Protein AF-0000000065801580 (afdb_homodimer)

Solvent-accessible surface area (backbone atoms only — not comparable to full-atom values): 20782 Å² total; per-residue (Å²): 125,52,33,33,38,36,38,41,36,43,49,49,48,86,93,58,24,49,19,56,51,49,46,52,53,27,50,57,52,28,36,73,79,40,72,74,41,46,78,43,81,45,51,39,70,76,34,71,46,22,50,49,51,72,25,45,85,44,54,90,63,56,69,37,59,85,50,11,50,52,55,43,52,52,55,65,68,24,33,30,36,39,40,21,26,36,55,43,92,70,18,56,31,48,28,46,50,23,44,51,60,39,45,65,36,82,75,68,24,26,30,58,80,85,42,86,82,77,48,71,42,34,58,31,55,61,22,63,29,33,39,42,31,32,27,35,62,45,92,78,66,66,46,46,31,28,61,52,41,53,52,50,51,43,43,52,28,26,26,35,69,73,50,73,74,45,71,50,74,40,70,68,52,86,75,42,90,68,60,53,40,70,69,60,42,61,82,48,42,66,60,39,52,53,48,26,74,72,102,124,52,32,34,38,35,38,40,37,45,49,48,49,85,92,59,26,51,19,56,50,49,47,50,52,26,49,57,53,30,36,74,79,40,73,74,40,44,79,42,81,44,51,39,70,77,35,71,47,21,48,50,52,72,24,44,85,43,54,90,65,56,68,38,58,86,50,11,50,51,56,42,52,52,55,67,68,24,36,30,35,40,41,20,25,38,55,42,94,69,18,56,31,49,28,45,50,23,43,52,60,41,45,66,36,82,75,67,24,26,30,58,80,86,41,87,80,76,49,70,44,33,58,32,56,60,22,64,29,35,39,43,32,31,27,35,61,43,91,78,66,66,46,46,31,29,63,52,40,52,51,49,51,42,44,53,28,27,25,34,69,73,48,74,74,45,71,48,73,40,72,68,52,85,76,43,88,68,60,53,45,69,68,60,41,61,81,47,40,67,59,39,52,53,49,27,74,73,103

Nearest PDB structures (foldseek):
  3p0r-assembly1_A-2  TM=7.697E-01  e=5.007E-14  Bacillus anthracis str. Sterne
  6jxn-assembly1_A  TM=6.843E-01  e=2.394E-14  Bacillus smithii
  3keg-assembly1_B  TM=7.427E-01  e=1.772E-12  Pseudomonas aeruginosa PAO1
  5lbt-assembly1_B  TM=6.566E-01  e=7.333E-10  Homo sapiens
  3k1y-assembly1_A  TM=6.138E-01  e=3.882E-07  Corynebacterium diphtheriae

Foldseek 3Di:
DFEEEEEEQAPDDPQFDLQVVLSVLLVVLLCVVVVPYHYHYHYLVPQDQLVDDDDPVCVVPNADVRNEVVVLVVLLRGQEYEYEYEDDPLATDSSVVSNLVRHPDEPRQWYQVPPPVSAIGADSLSHAEYAYGYEYEDDPRDCVRYPVVVQVSCVSNNHDHPFDHHYQYQYPDPPSVPDGSVVSCVVCSVSSSVRSVVD/DFEEEEEEQAPDDPQFDLQVVLSVLLVVLLCVVVVPYHYHYHYLVPQPQLVDDDDPVCVVPNADVRNEVVVLVVLLRGQEYEYEYEDDPLATDSSVVSNLVRHPDEPRQWYQVPPPVSAIAADSLSHAEYEYGYEYEDDPRDCVRYVVVVQVSCVSNNHDHPFDHHYQYQYPDPPSVPDGSVVSCVVCSVSSSVRSVVD

InterPro domains:
  IPR003680 Flavodoxin-like fold [PF02525] (2-190)
  IPR023048 NADH:quinone oxidoreductase, FMN-dependent [MF_01216] (2-196)
  IPR029039 Flavoprotein-like superfamily [G3DSA:3.40.50.360] (1-199)
  IPR029039 Flavoprotein-like superfamily [SSF52218] (1-199)
  IPR050104 FMN-dependent NADH:quinone oxidoreductase, azoreductase type 1 [PTHR43741] (1-190)

Radius of gyration: 21.56 Å; Cα contacts (8 Å, |Δi|>4): 825; chains: 2; bounding box: 57×66×42 Å

Organism: Mesoplasma florum (strain ATCC 33453 / NBRC 100688 / NCTC 11704 / L1) (NCBI:txid265311)

pLDDT: mean 93.25, std 11.67, range [44.38, 98.94]

Secondary structure (DSSP, 8-state):
--EEEEEE---S-GGG-HHHHHHHHHHHHHHHH-TTSEEEEEEGGG-GGGG----TTTHHHHS-IIIIIHHHHHHHH-SEEEEEEE-BTTB--HHHHHHHHHH--BTTTEE-TT-SSS--EES-TT--EEEEEEEEESTT--STTTHHHHHHHHHHTT----SPPEEEEE--STTGGG--HHHHHGGGHHHHHHHHHH-/--EEEEEE---S-GGG-HHHHHHHHHHHHHHHH-TTSEEEEEEGGG-GGGG----TTTHHHHS-IIIIIHHHHHHHH-SEEEEEEE-BTTB--HHHHHHHHHH--BTTTEE-TT-SSS--EES-TT--EEEEEEEEESTT--STTTHHHHHHHHHHTT----SPPEEEEE--STTGGG--HHHHHGGGHHHHHHHHHH-

Structure (mmCIF, N/CA/C/O backbone):
data_AF-0000000065801580-model_v1
#
loop_
_entity.id
_entity.type
_entity.pdbx_description
1 polymer 'FMN-dependent NADH:quinone oxidoreductase 2'
#
loop_
_atom_site.group_PDB
_atom_site.id
_atom_site.type_symbol
_atom_site.label_atom_id
_atom_site.label_alt_id
_atom_site.label_comp_id
_atom_site.label_asym_id
_atom_site.label_entity_id
_atom_site.label_seq_id
_atom_site.pdbx_PDB_ins_code
_atom_site.Cartn_x
_atom_site.Cartn_y
_atom_site.Cartn_z
_atom_site.occupancy
_atom_site.B_iso_or_equiv
_atom_site.auth_seq_id
_atom_site.auth_comp_id
_atom_site.auth_asym_id
_atom_site.auth_atom_id
_atom_site.pdbx_PDB_model_num
ATOM 1 N N . MET A 1 1 ? -7.324 30.625 15.742 1 92.94 1 MET A N 1
ATOM 2 C CA . MET A 1 1 ? -6.273 29.641 15.984 1 92.94 1 MET A CA 1
ATOM 3 C C . MET A 1 1 ? -6.566 28.344 15.242 1 92.94 1 MET A C 1
ATOM 5 O O . MET A 1 1 ? -7.66 27.781 15.375 1 92.94 1 MET A O 1
ATOM 9 N N . LYS A 1 2 ? -5.625 27.906 14.414 1 97.94 2 LYS A N 1
ATOM 10 C CA . LYS A 1 2 ? -5.824 26.688 13.641 1 97.94 2 LYS A CA 1
ATOM 11 C C . LYS A 1 2 ? -5.145 25.5 14.312 1 97.94 2 LYS A C 1
ATOM 13 O O . LYS A 1 2 ? -4.25 25.688 15.141 1 97.94 2 LYS A O 1
ATOM 18 N N . LYS A 1 3 ? -5.656 24.344 14.078 1 98.81 3 LYS A N 1
ATOM 19 C CA . LYS A 1 3 ? -5.062 23.094 14.516 1 98.81 3 LYS A CA 1
ATOM 20 C C . LYS A 1 3 ? -4.406 22.359 13.352 1 98.81 3 LYS A C 1
ATOM 22 O O . LYS A 1 3 ? -5.051 22.094 12.336 1 98.81 3 LYS A O 1
ATOM 27 N N . VAL A 1 4 ? -3.123 22.031 13.492 1 98.88 4 VAL A N 1
ATOM 28 C CA . VAL A 1 4 ? -2.352 21.344 12.469 1 98.88 4 VAL A CA 1
ATOM 29 C C . VAL A 1 4 ? -1.938 19.969 12.977 1 98.88 4 VAL A C 1
ATOM 31 O O . VAL A 1 4 ? -1.255 19.844 14 1 98.88 4 VAL A O 1
ATOM 34 N N . LEU A 1 5 ? -2.416 18.953 12.32 1 98.94 5 LEU A N 1
ATOM 35 C CA . LEU A 1 5 ? -1.99 17.578 12.609 1 98.94 5 LEU A CA 1
ATOM 36 C C . LEU A 1 5 ? -0.761 17.203 11.797 1 98.94 5 LEU A C 1
ATOM 38 O O . LEU A 1 5 ? -0.793 17.25 10.562 1 98.94 5 LEU A O 1
ATOM 42 N N . VAL A 1 6 ? 0.337 16.922 12.461 1 98.94 6 VAL A N 1
ATOM 43 C CA . VAL A 1 6 ? 1.576 16.484 11.828 1 98.94 6 VAL A CA 1
ATOM 44 C C . VAL A 1 6 ? 1.714 14.969 11.945 1 98.94 6 VAL A C 1
ATOM 46 O O . VAL A 1 6 ? 1.885 14.445 13.047 1 98.94 6 VAL A O 1
ATOM 49 N N . ILE A 1 7 ? 1.623 14.297 10.805 1 98.94 7 ILE A N 1
ATOM 50 C CA . ILE A 1 7 ? 1.664 12.836 10.781 1 98.94 7 ILE A CA 1
ATOM 51 C C . ILE A 1 7 ? 3.01 12.367 10.234 1 98.94 7 ILE A C 1
ATOM 53 O O . ILE A 1 7 ? 3.342 12.641 9.078 1 98.94 7 ILE A O 1
ATOM 57 N N . ASN A 1 8 ? 3.812 11.703 11.062 1 98.88 8 ASN A N 1
ATOM 58 C CA . ASN A 1 8 ? 5.051 11.07 10.625 1 98.88 8 ASN A CA 1
ATOM 59 C C . ASN A 1 8 ? 4.832 9.602 10.273 1 98.88 8 ASN A C 1
ATOM 61 O O . ASN A 1 8 ? 4.516 8.789 11.148 1 98.88 8 ASN A O 1
ATOM 65 N N . SER A 1 9 ? 5.016 9.273 8.992 1 98.69 9 SER A N 1
ATOM 66 C CA . SER A 1 9 ? 4.812 7.902 8.531 1 98.69 9 SER A CA 1
ATOM 67 C C . SER A 1 9 ? 6.082 7.328 7.922 1 98.69 9 SER A C 1
ATOM 69 O O . SER A 1 9 ? 6.023 6.387 7.125 1 98.69 9 SER A O 1
ATOM 71 N N . SER A 1 10 ? 7.207 7.953 8.195 1 97.62 10 SER A N 1
ATOM 72 C CA . SER A 1 10 ? 8.484 7.402 7.754 1 97.62 10 SER A CA 1
ATOM 73 C C . SER A 1 10 ? 8.953 6.289 8.688 1 97.62 10 SER A C 1
ATOM 75 O O . SER A 1 10 ? 8.938 6.445 9.906 1 97.62 10 SER A O 1
ATOM 77 N N . VAL A 1 11 ? 9.445 5.211 8.086 1 97.56 11 VAL A N 1
ATOM 78 C CA . VAL A 1 11 ? 9.883 4.094 8.914 1 97.56 11 VAL A CA 1
ATOM 79 C C . VAL A 1 11 ? 11.383 4.188 9.164 1 97.56 11 VAL A C 1
ATOM 81 O O . VAL A 1 11 ? 11.969 3.312 9.805 1 97.56 11 VAL A O 1
ATOM 84 N N . SER A 1 12 ? 12.047 5.223 8.633 1 94.38 12 SER A N 1
ATOM 85 C CA . SER A 1 12 ? 13.469 5.453 8.875 1 94.38 12 SER A CA 1
ATOM 86 C C . SER A 1 12 ? 13.711 5.863 10.328 1 94.38 12 SER A C 1
ATOM 88 O O . SER A 1 12 ? 12.82 6.391 10.992 1 94.38 12 SER A O 1
ATOM 90 N N . GLN A 1 13 ? 14.906 5.617 10.742 1 94.12 13 GLN A N 1
ATOM 91 C CA . GLN A 1 13 ? 15.289 6.07 12.078 1 94.12 13 GLN A CA 1
ATOM 92 C C . GLN A 1 13 ? 15.195 7.586 12.195 1 94.12 13 GLN A C 1
ATOM 94 O O . GLN A 1 13 ? 15.461 8.305 11.234 1 94.12 13 GLN A O 1
ATOM 99 N N . LEU A 1 14 ? 14.875 8.07 13.391 1 93.5 14 LEU A N 1
ATOM 100 C CA . LEU A 1 14 ? 14.609 9.484 13.625 1 93.5 14 LEU A CA 1
ATOM 101 C C . LEU A 1 14 ? 15.797 10.336 13.188 1 93.5 14 LEU A C 1
ATOM 103 O O . LEU A 1 14 ? 15.609 11.422 12.617 1 93.5 14 LEU A O 1
ATOM 107 N N . ASN A 1 15 ? 17 9.906 13.375 1 89.69 15 ASN A N 1
ATOM 108 C CA . ASN A 1 15 ? 18.203 10.672 13.07 1 89.69 15 ASN A CA 1
ATOM 109 C C . ASN A 1 15 ? 18.641 10.484 11.617 1 89.69 15 ASN A C 1
ATOM 111 O O . ASN A 1 15 ? 19.625 11.078 11.172 1 89.69 15 ASN A O 1
ATOM 115 N N . ASN A 1 16 ? 17.859 9.727 10.891 1 89.5 16 ASN A N 1
ATOM 116 C CA . ASN A 1 16 ? 18.219 9.438 9.5 1 89.5 16 ASN A CA 1
ATOM 117 C C . ASN A 1 16 ? 16.984 9.43 8.602 1 89.5 16 ASN A C 1
ATOM 119 O O . ASN A 1 16 ? 16.875 8.594 7.703 1 89.5 16 ASN A O 1
ATOM 123 N N . SER A 1 17 ? 16.031 10.172 8.922 1 92.38 17 SER A N 1
ATOM 124 C CA . SER A 1 17 ? 14.836 10.297 8.102 1 92.38 17 SER A CA 1
ATOM 125 C C . SER A 1 17 ? 14.773 11.648 7.406 1 92.38 17 SER A C 1
ATOM 127 O O . SER A 1 17 ? 14.492 12.664 8.039 1 92.38 17 SER A O 1
ATOM 129 N N . ASP A 1 18 ? 14.977 11.609 6.113 1 92.94 18 ASP A N 1
ATOM 130 C CA . ASP A 1 18 ? 14.945 12.844 5.332 1 92.94 18 ASP A CA 1
ATOM 131 C C . ASP A 1 18 ? 13.547 13.453 5.32 1 92.94 18 ASP A C 1
ATOM 133 O O . ASP A 1 18 ? 13.398 14.672 5.43 1 92.94 18 ASP A O 1
ATOM 137 N N . SER A 1 19 ? 12.531 12.625 5.219 1 96.12 19 SER A N 1
ATOM 138 C CA . SER A 1 19 ? 11.18 13.164 5.16 1 96.12 19 SER A CA 1
ATOM 139 C C . SER A 1 19 ? 10.766 13.773 6.5 1 96.12 19 SER A C 1
ATOM 141 O O . SER A 1 19 ? 10.055 14.781 6.539 1 96.12 19 SER A O 1
ATOM 143 N N . LEU A 1 20 ? 11.18 13.141 7.59 1 96.94 20 LEU A N 1
ATOM 144 C CA . LEU A 1 20 ? 10.922 13.734 8.898 1 96.94 20 LEU A CA 1
ATOM 145 C C . LEU A 1 20 ? 11.641 15.062 9.055 1 96.94 20 LEU A C 1
ATOM 147 O O . LEU A 1 20 ? 11.078 16.031 9.586 1 96.94 20 LEU A O 1
ATOM 151 N N . ALA A 1 21 ? 12.883 15.125 8.602 1 95.94 21 ALA A N 1
ATOM 152 C CA . ALA A 1 21 ? 13.625 16.375 8.633 1 95.94 21 ALA A CA 1
ATOM 153 C C . ALA A 1 21 ? 12.906 17.469 7.84 1 95.94 21 ALA A C 1
ATOM 155 O O . ALA A 1 21 ? 12.852 18.625 8.266 1 95.94 21 ALA A O 1
ATOM 156 N N . MET A 1 22 ? 12.367 17.109 6.707 1 97.56 22 MET A N 1
ATOM 157 C CA . MET A 1 22 ? 11.57 18.047 5.914 1 97.56 22 MET A CA 1
ATOM 158 C C . MET A 1 22 ? 10.383 18.562 6.715 1 97.56 22 MET A C 1
ATOM 160 O O . MET A 1 22 ? 10.109 19.766 6.73 1 97.56 22 MET A O 1
ATOM 164 N N . SER A 1 23 ? 9.641 17.656 7.344 1 98.5 23 SER A N 1
ATOM 165 C CA . SER A 1 23 ? 8.477 18.016 8.141 1 98.5 23 SER A CA 1
ATOM 166 C C . SER A 1 23 ? 8.844 18.953 9.289 1 98.5 23 SER A C 1
ATOM 168 O O . SER A 1 23 ? 8.164 19.953 9.523 1 98.5 23 SER A O 1
ATOM 170 N N . ASN A 1 24 ? 9.945 18.609 9.984 1 98.06 24 ASN A N 1
ATOM 171 C CA . ASN A 1 24 ? 10.406 19.453 11.078 1 98.06 24 ASN A CA 1
ATOM 172 C C . ASN A 1 24 ? 10.734 20.875 10.602 1 98.06 24 ASN A C 1
ATOM 174 O O . ASN A 1 24 ? 10.344 21.844 11.234 1 98.06 24 ASN A O 1
ATOM 178 N N . MET A 1 25 ? 11.445 20.938 9.492 1 97.69 25 MET A N 1
ATOM 179 C CA . MET A 1 25 ? 11.781 22.25 8.922 1 97.69 25 MET A CA 1
ATOM 180 C C . MET A 1 25 ? 10.516 23.016 8.555 1 97.69 25 MET A C 1
ATOM 182 O O . MET A 1 25 ? 10.406 24.219 8.836 1 97.69 25 MET A O 1
ATOM 186 N N . PHE A 1 26 ? 9.555 22.328 7.906 1 98.75 26 PHE A N 1
ATOM 187 C CA . PHE A 1 26 ? 8.289 22.938 7.508 1 98.75 26 PHE A CA 1
ATOM 188 C C . PHE A 1 26 ? 7.566 23.531 8.711 1 98.75 26 PHE A C 1
ATOM 190 O O . PHE A 1 26 ? 7.148 24.688 8.688 1 98.75 26 PHE A O 1
ATOM 197 N N . ILE A 1 27 ? 7.445 22.734 9.773 1 98.81 27 ILE A N 1
ATOM 198 C CA . ILE A 1 27 ? 6.676 23.125 10.945 1 98.81 27 ILE A CA 1
ATOM 199 C C . ILE A 1 27 ? 7.387 24.281 11.664 1 98.81 27 ILE A C 1
ATOM 201 O O . ILE A 1 27 ? 6.738 25.203 12.172 1 98.81 27 ILE A O 1
ATOM 205 N N . GLU A 1 28 ? 8.734 24.172 11.742 1 98.31 28 GLU A N 1
ATOM 206 C CA . GLU A 1 28 ? 9.492 25.25 12.352 1 98.31 28 GLU A CA 1
ATOM 207 C C . GLU A 1 28 ? 9.227 26.578 11.648 1 98.31 28 GLU A C 1
ATOM 209 O O . GLU A 1 28 ? 8.984 27.594 12.297 1 98.31 28 GLU A O 1
ATOM 214 N N . GLU A 1 29 ? 9.297 26.578 10.359 1 98.44 29 GLU A N 1
ATOM 215 C CA . GLU A 1 29 ? 9.023 27.781 9.578 1 98.44 29 GLU A CA 1
ATOM 216 C C . GLU A 1 29 ? 7.574 28.234 9.734 1 98.44 29 GLU A C 1
ATOM 218 O O . GLU A 1 29 ? 7.297 29.422 9.914 1 98.44 29 GLU A O 1
ATOM 223 N N . TYR A 1 30 ? 6.617 27.297 9.656 1 98.69 30 TYR A N 1
ATOM 224 C CA . TYR A 1 30 ? 5.191 27.562 9.781 1 98.69 30 TYR A CA 1
ATOM 225 C C . TYR A 1 30 ? 4.879 28.266 11.102 1 98.69 30 TYR A C 1
ATOM 227 O O . TYR A 1 30 ? 4.102 29.219 11.133 1 98.69 30 TYR A O 1
ATOM 235 N N . LYS A 1 31 ? 5.523 27.797 12.141 1 98.19 31 LYS A N 1
ATOM 236 C CA . LYS A 1 31 ? 5.25 28.312 13.477 1 98.19 31 LYS A CA 1
ATOM 237 C C . LYS A 1 31 ? 5.68 29.781 13.609 1 98.19 31 LYS A C 1
ATOM 239 O O . LYS A 1 31 ? 5.109 30.531 14.391 1 98.19 31 LYS A O 1
ATOM 244 N N . LYS A 1 32 ? 6.691 30.172 12.883 1 97.75 32 LYS A N 1
ATOM 245 C CA . LYS A 1 32 ? 7.137 31.562 12.914 1 97.75 32 LYS A CA 1
ATOM 246 C C . LYS A 1 32 ? 6.027 32.5 12.461 1 97.75 32 LYS A C 1
ATOM 248 O O . LYS A 1 32 ? 5.879 33.594 13.008 1 97.75 32 LYS A O 1
ATOM 253 N N . MET A 1 33 ? 5.262 32.062 11.539 1 96.69 33 MET A N 1
ATOM 254 C CA . MET A 1 33 ? 4.211 32.875 10.961 1 96.69 33 MET A CA 1
ATOM 255 C C . MET A 1 33 ? 2.879 32.656 11.664 1 96.69 33 MET A C 1
ATOM 257 O O . MET A 1 33 ? 1.967 33.469 11.562 1 96.69 33 MET A O 1
ATOM 261 N N . ASN A 1 34 ? 2.73 31.5 12.344 1 98.06 34 ASN A N 1
ATOM 262 C CA . ASN A 1 34 ? 1.499 31.109 13.016 1 98.06 34 ASN A CA 1
ATOM 263 C C . ASN A 1 34 ? 1.767 30.641 14.445 1 98.06 34 ASN A C 1
ATOM 265 O O . ASN A 1 34 ? 1.45 29.5 14.797 1 98.06 34 ASN A O 1
ATOM 269 N N . PRO A 1 35 ? 2.293 31.516 15.258 1 97.25 35 PRO A N 1
ATOM 270 C CA . PRO A 1 35 ? 2.77 31.125 16.578 1 97.25 35 PRO A CA 1
ATOM 271 C C . PRO A 1 35 ? 1.644 30.641 17.5 1 97.25 35 PRO A C 1
ATOM 273 O O . PRO A 1 35 ? 1.898 29.953 18.5 1 97.25 35 PRO A O 1
ATOM 276 N N . ASN A 1 36 ? 0.398 30.969 17.219 1 97.88 36 ASN A N 1
ATOM 277 C CA . ASN A 1 36 ? -0.708 30.625 18.094 1 97.88 36 ASN A CA 1
ATOM 278 C C . ASN A 1 36 ? -1.418 29.344 17.656 1 97.88 36 ASN A C 1
ATOM 280 O O . ASN A 1 36 ? -2.316 28.859 18.344 1 97.88 36 ASN A O 1
ATOM 284 N N . ASP A 1 37 ? -1.099 28.828 16.469 1 98.5 37 ASP A N 1
ATOM 285 C CA . ASP A 1 37 ? -1.725 27.594 15.977 1 98.5 37 ASP A CA 1
ATOM 286 C C . ASP A 1 37 ? -1.285 26.391 16.797 1 98.5 37 ASP A C 1
ATOM 288 O O . ASP A 1 37 ? -0.162 26.359 17.312 1 98.5 37 ASP A O 1
ATOM 292 N N . GLU A 1 38 ? -2.154 25.484 17.031 1 98.75 38 GLU A N 1
ATOM 293 C CA . GLU A 1 38 ? -1.868 24.25 17.766 1 98.75 38 GLU A CA 1
ATOM 294 C C . GLU A 1 38 ? -1.289 23.172 16.859 1 98.75 38 GLU A C 1
ATOM 296 O O . GLU A 1 38 ? -1.866 22.859 15.812 1 98.75 38 GLU A O 1
ATOM 301 N N . ILE A 1 39 ? -0.148 22.719 17.234 1 98.81 39 ILE A N 1
ATOM 302 C CA . ILE A 1 39 ? 0.494 21.641 16.5 1 98.81 39 ILE A CA 1
ATOM 303 C C . ILE A 1 39 ? 0.266 20.312 17.234 1 98.81 39 ILE A C 1
ATOM 305 O O . ILE A 1 39 ? 0.592 20.188 18.422 1 98.81 39 ILE A O 1
ATOM 309 N N . ILE A 1 40 ? -0.327 19.359 16.594 1 98.81 40 ILE A N 1
ATOM 310 C CA . ILE A 1 40 ? -0.569 18.016 17.125 1 98.81 40 ILE A CA 1
ATOM 311 C C . ILE A 1 40 ? 0.28 17 16.375 1 98.81 40 ILE A C 1
ATOM 313 O O . ILE A 1 40 ? 0.199 16.906 15.148 1 98.81 40 ILE A O 1
ATOM 317 N N . ASN A 1 41 ? 1.077 16.297 17.078 1 98.81 41 ASN A N 1
ATOM 318 C CA . ASN A 1 41 ? 1.971 15.328 16.453 1 98.81 41 ASN A CA 1
ATOM 319 C C . ASN A 1 41 ? 1.423 13.906 16.562 1 98.81 41 ASN A C 1
ATOM 321 O O . ASN A 1 41 ? 0.922 13.508 17.625 1 98.81 41 ASN A O 1
ATOM 325 N N . LEU A 1 42 ? 1.479 13.195 15.508 1 98.88 42 LEU A N 1
ATOM 326 C CA . LEU A 1 42 ? 1.119 11.781 15.43 1 98.88 42 LEU A CA 1
ATOM 327 C C . LEU A 1 42 ? 2.205 10.984 14.719 1 98.88 42 LEU A C 1
ATOM 329 O O . LEU A 1 42 ? 2.443 11.18 13.523 1 98.88 42 LEU A O 1
ATOM 333 N N . ASP A 1 43 ? 2.908 10.164 15.406 1 98.88 43 ASP A N 1
ATOM 334 C CA . ASP A 1 43 ? 3.906 9.266 14.828 1 98.88 43 ASP A CA 1
ATOM 335 C C . ASP A 1 43 ? 3.338 7.863 14.633 1 98.88 43 ASP A C 1
ATOM 337 O O . ASP A 1 43 ? 3.098 7.145 15.602 1 98.88 43 ASP A O 1
ATOM 341 N N . LEU A 1 44 ? 3.191 7.426 13.383 1 98.81 44 LEU A N 1
ATOM 342 C CA . LEU A 1 44 ? 2.535 6.156 13.094 1 98.81 44 LEU A CA 1
ATOM 343 C C . LEU A 1 44 ? 3.412 4.984 13.523 1 98.81 44 LEU A C 1
ATOM 345 O O . LEU A 1 44 ? 2.916 3.871 13.719 1 98.81 44 LEU A O 1
ATOM 349 N N . ASN A 1 45 ? 4.73 5.227 13.68 1 98.62 45 ASN A N 1
ATOM 350 C CA . ASN A 1 45 ? 5.605 4.172 14.188 1 98.62 45 ASN A CA 1
ATOM 351 C C . ASN A 1 45 ? 5.297 3.84 15.648 1 98.62 45 ASN A C 1
ATOM 353 O O . ASN A 1 45 ? 5.648 2.762 16.125 1 98.62 45 ASN A O 1
ATOM 357 N N . GLU A 1 46 ? 4.633 4.801 16.312 1 98.38 46 GLU A N 1
ATOM 358 C CA . GLU A 1 46 ? 4.352 4.648 17.734 1 98.38 46 GLU A CA 1
ATOM 359 C C . GLU A 1 46 ? 2.861 4.445 17.984 1 98.38 46 GLU A C 1
ATOM 361 O O . GLU A 1 46 ? 2.402 4.516 19.125 1 98.38 46 GLU A O 1
ATOM 366 N N . THR A 1 47 ? 2.104 4.266 16.969 1 98.56 47 THR A N 1
ATOM 367 C CA . THR A 1 47 ? 0.653 4.141 17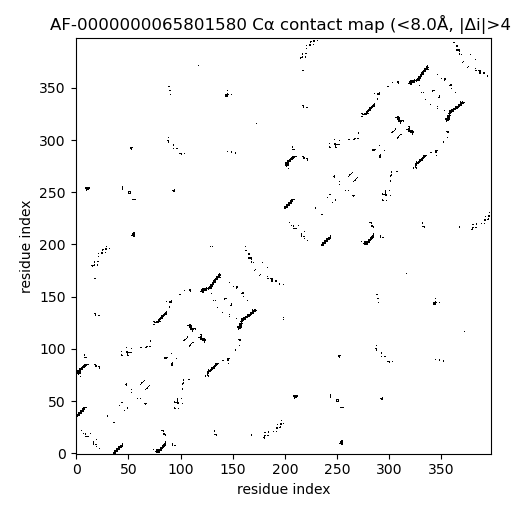.062 1 98.56 47 THR A CA 1
ATOM 368 C C . THR A 1 47 ? 0.219 2.697 16.812 1 98.56 47 THR A C 1
ATOM 370 O O . THR A 1 47 ? 0.469 2.145 15.742 1 98.56 47 THR A O 1
ATOM 373 N N . LYS A 1 48 ? -0.468 2.117 17.688 1 98.19 48 LYS A N 1
ATOM 374 C CA . LYS A 1 48 ? -0.808 0.698 17.625 1 98.19 48 LYS A CA 1
ATOM 375 C C . LYS A 1 48 ? -1.639 0.378 16.391 1 98.19 48 LYS A C 1
ATOM 377 O O . LYS A 1 48 ? -1.389 -0.617 15.711 1 98.19 48 LYS A O 1
ATOM 382 N N . MET A 1 49 ? -2.592 1.174 16.125 1 98.38 49 MET A N 1
ATOM 383 C CA . MET A 1 49 ? -3.527 0.87 15.047 1 98.38 49 MET A CA 1
ATOM 384 C C . MET A 1 49 ? -2.807 0.809 13.703 1 98.38 49 MET A C 1
ATOM 386 O O . MET A 1 49 ? -3.24 0.101 12.797 1 98.38 49 MET A O 1
ATOM 390 N N . SER A 1 50 ? -1.694 1.595 13.5 1 98.5 50 SER A N 1
ATOM 391 C CA . SER A 1 50 ? -0.966 1.612 12.234 1 98.5 50 SER A CA 1
ATOM 392 C C . SER A 1 50 ? -0.256 0.286 11.984 1 98.5 50 SER A C 1
ATOM 394 O O . SER A 1 50 ? 0.19 0.013 10.875 1 98.5 50 SER A O 1
ATOM 396 N N . GLN A 1 51 ? -0.188 -0.547 13 1 98.06 51 GLN A N 1
ATOM 397 C CA . GLN A 1 51 ? 0.458 -1.851 12.891 1 98.06 51 GLN A CA 1
ATOM 398 C C . GLN A 1 51 ? -0.573 -2.973 12.828 1 98.06 51 GLN A C 1
ATOM 400 O O . GLN A 1 51 ? -0.218 -4.152 12.875 1 98.06 51 GLN A O 1
ATOM 405 N N . LYS A 1 52 ? -1.802 -2.648 12.82 1 98.56 52 LYS A N 1
ATOM 406 C CA . LYS A 1 52 ? -2.883 -3.615 12.648 1 98.56 52 LYS A CA 1
ATOM 407 C C . LYS A 1 52 ? -3.342 -3.67 11.195 1 98.56 52 LYS A C 1
ATOM 409 O O . LYS A 1 52 ? -3.941 -2.719 10.688 1 98.56 52 LYS A O 1
ATOM 414 N N . THR A 1 53 ? -3.107 -4.75 10.578 1 98.69 53 THR A N 1
ATOM 415 C CA . THR A 1 53 ? -3.383 -4.945 9.156 1 98.69 53 THR A CA 1
ATOM 416 C C . THR A 1 53 ? -4.73 -5.625 8.961 1 98.69 53 THR A C 1
ATOM 418 O O . THR A 1 53 ? -5.059 -6.59 9.656 1 98.69 53 THR A O 1
ATOM 421 N N . LEU A 1 54 ? -5.555 -5.109 8.055 1 98.75 54 LEU A N 1
ATOM 422 C CA . LEU A 1 54 ? -6.859 -5.684 7.75 1 98.75 54 LEU A CA 1
ATOM 423 C C . LEU A 1 54 ? -6.719 -7.074 7.145 1 98.75 54 LEU A C 1
ATOM 425 O O . LEU A 1 54 ? -5.949 -7.27 6.199 1 98.75 54 LEU A O 1
ATOM 429 N N . THR A 1 55 ? -7.387 -8.031 7.664 1 98.44 55 THR A N 1
ATOM 430 C CA . THR A 1 55 ? -7.473 -9.391 7.145 1 98.44 55 THR A CA 1
ATOM 431 C C . THR A 1 55 ? -8.922 -9.867 7.109 1 98.44 55 THR A C 1
ATOM 433 O O . THR A 1 55 ? -9.797 -9.25 7.715 1 98.44 55 THR A O 1
ATOM 436 N N . ARG A 1 56 ? -9.062 -10.93 6.402 1 97.44 56 ARG A N 1
ATOM 437 C CA . ARG A 1 56 ? -10.367 -11.57 6.371 1 97.44 56 ARG A CA 1
ATOM 438 C C . ARG A 1 56 ? -10.828 -11.938 7.781 1 97.44 56 ARG A C 1
ATOM 440 O O . ARG A 1 56 ? -12.023 -11.891 8.078 1 97.44 56 ARG A O 1
ATOM 447 N N . ASN A 1 57 ? -9.969 -12.234 8.672 1 97.69 57 ASN A N 1
ATOM 448 C CA . ASN A 1 57 ? -10.281 -12.797 9.984 1 97.69 57 ASN A CA 1
ATOM 449 C C . ASN A 1 57 ? -10.57 -11.703 11.008 1 97.69 57 ASN A C 1
ATOM 451 O O . ASN A 1 57 ? -11.203 -11.961 12.031 1 97.69 57 ASN A O 1
ATOM 455 N N . ASN A 1 58 ? -10.148 -10.453 10.781 1 97.81 58 ASN A N 1
ATOM 456 C CA . ASN A 1 58 ? -10.32 -9.422 11.797 1 97.81 58 ASN A CA 1
ATOM 457 C C . ASN A 1 58 ? -11.25 -8.312 11.312 1 97.81 58 ASN A C 1
ATOM 459 O O . ASN A 1 58 ? -11.414 -7.297 11.992 1 97.81 58 ASN A O 1
ATOM 463 N N . ILE A 1 59 ? -11.812 -8.492 10.156 1 95.81 59 ILE A N 1
ATOM 464 C CA . ILE A 1 59 ? -12.57 -7.438 9.5 1 95.81 59 ILE A CA 1
ATOM 465 C C . ILE A 1 59 ? -13.742 -7.02 10.391 1 95.81 59 ILE A C 1
ATOM 467 O O . ILE A 1 59 ? -14.102 -5.84 10.43 1 95.81 59 ILE A O 1
ATOM 471 N N . ALA A 1 60 ? -14.328 -7.926 11.133 1 94.88 60 ALA A N 1
ATOM 472 C CA . ALA A 1 60 ? -15.492 -7.66 11.969 1 94.88 60 ALA A CA 1
ATOM 473 C C . ALA A 1 60 ? -15.141 -6.707 13.109 1 94.88 60 ALA A C 1
ATOM 475 O O . ALA A 1 60 ? -16 -5.957 13.586 1 94.88 60 ALA A O 1
ATOM 476 N N . GLU A 1 61 ? -13.938 -6.707 13.531 1 97.06 61 GLU A N 1
ATOM 477 C CA . GLU A 1 61 ? -13.523 -5.906 14.68 1 97.06 61 GLU A CA 1
ATOM 478 C C . GLU A 1 61 ? -12.492 -4.859 14.281 1 97.06 61 GLU A C 1
ATOM 480 O O . GLU A 1 61 ? -11.93 -4.172 15.141 1 97.06 61 GLU A O 1
ATOM 485 N N . TYR A 1 62 ? -12.211 -4.785 13.055 1 98.19 62 TYR A N 1
ATOM 486 C CA . TYR A 1 62 ? -11.141 -3.938 12.539 1 98.19 62 TYR A CA 1
ATOM 487 C C . TYR A 1 62 ? -11.422 -2.469 12.836 1 98.19 62 TYR A C 1
ATOM 489 O O . TYR A 1 62 ? -10.531 -1.732 13.266 1 98.19 62 TYR A O 1
ATOM 497 N N . PHE A 1 63 ? -12.68 -2.08 12.602 1 98.5 63 PHE A N 1
ATOM 498 C CA . PHE A 1 63 ? -13.117 -0.718 12.891 1 98.5 63 PHE A CA 1
ATOM 499 C C . PHE A 1 63 ? -13.688 -0.62 14.297 1 98.5 63 PHE A C 1
ATOM 501 O O . PHE A 1 63 ? -14.688 -1.278 14.617 1 98.5 63 PHE A O 1
ATOM 508 N N . ASN A 1 64 ? -13.047 0.091 15.102 1 98.56 64 ASN A N 1
ATOM 509 C CA . ASN A 1 64 ? -13.477 0.243 16.484 1 98.56 64 ASN A CA 1
ATOM 510 C C . ASN A 1 64 ? -13.102 1.611 17.047 1 98.56 64 ASN A C 1
ATOM 512 O O . ASN A 1 64 ? -12.523 2.439 16.328 1 98.56 64 ASN A O 1
ATOM 516 N N . GLN A 1 65 ? -13.438 1.897 18.219 1 98.62 65 GLN A N 1
ATOM 517 C CA . GLN A 1 65 ? -13.258 3.215 18.828 1 98.62 65 GLN A CA 1
ATOM 518 C C . GLN A 1 65 ? -11.781 3.613 18.844 1 98.62 65 GLN A C 1
ATOM 520 O O . GLN A 1 65 ? -11.414 4.672 18.344 1 98.62 65 GLN A O 1
ATOM 525 N N . GLU A 1 66 ? -10.93 2.711 19.312 1 98.5 66 GLU A N 1
ATOM 526 C CA . GLU A 1 66 ? -9.531 3.02 19.562 1 98.5 66 GLU A CA 1
ATOM 527 C C . GLU A 1 66 ? -8.734 3.07 18.25 1 98.5 66 GLU A C 1
ATOM 529 O O . GLU A 1 66 ? -7.824 3.891 18.109 1 98.5 66 GLU A O 1
ATOM 534 N N . ASP A 1 67 ? -9.141 2.234 17.297 1 98.75 67 ASP A N 1
ATOM 535 C CA . ASP A 1 67 ? -8.305 2.07 16.109 1 98.75 67 ASP A CA 1
ATOM 536 C C . ASP A 1 67 ? -8.805 2.941 14.969 1 98.75 67 ASP A C 1
ATOM 538 O O . ASP A 1 67 ? -8.047 3.262 14.047 1 98.75 67 ASP A O 1
ATOM 542 N N . SER A 1 68 ? -10.07 3.293 15.016 1 98.81 68 SER A N 1
ATOM 543 C CA . SER A 1 68 ? -10.641 3.996 13.867 1 98.81 68 SER A CA 1
ATOM 544 C C . SER A 1 68 ? -11.344 5.277 14.297 1 98.81 68 SER A C 1
ATOM 546 O O . SER A 1 68 ? -10.945 6.375 13.906 1 98.81 68 SER A O 1
ATOM 548 N N . PHE A 1 69 ? -12.328 5.211 15.18 1 98.81 69 PHE A N 1
ATOM 549 C CA . PHE A 1 69 ? -13.242 6.32 15.43 1 98.81 69 PHE A CA 1
ATOM 550 C C . PHE A 1 69 ? -12.523 7.465 16.141 1 98.81 69 PHE A C 1
ATOM 552 O O . PHE A 1 69 ? -12.781 8.633 15.852 1 98.81 69 PHE A O 1
ATOM 559 N N . ASP A 1 70 ? -11.617 7.18 17.047 1 98.88 70 ASP A N 1
ATOM 560 C CA . ASP A 1 70 ? -10.836 8.227 17.703 1 98.88 70 ASP A CA 1
ATOM 561 C C . ASP A 1 70 ? -10.008 9.016 16.688 1 98.88 70 ASP A C 1
ATOM 563 O O . ASP A 1 70 ? -9.891 10.234 16.797 1 98.88 70 ASP A O 1
ATOM 567 N N . PHE A 1 71 ? -9.414 8.367 15.758 1 98.94 71 PHE A N 1
ATOM 568 C CA . PHE A 1 71 ? -8.594 9.023 14.75 1 98.94 71 PHE A CA 1
ATOM 569 C C . PHE A 1 71 ? -9.453 9.82 13.781 1 98.94 71 PHE A C 1
ATOM 571 O O . PHE A 1 71 ? -9.047 10.883 13.305 1 98.94 71 PHE A O 1
ATOM 578 N N . ILE A 1 72 ? -10.609 9.281 13.438 1 98.94 72 ILE A N 1
ATOM 579 C CA . ILE A 1 72 ? -11.547 10.023 12.594 1 98.94 72 ILE A CA 1
ATOM 580 C C . ILE A 1 72 ? -11.984 11.297 13.312 1 98.94 72 ILE A C 1
ATOM 582 O O . ILE A 1 72 ? -12.055 12.367 12.703 1 98.94 72 ILE A O 1
ATOM 586 N N . GLU A 1 73 ? -12.289 11.18 14.609 1 98.81 73 GLU A N 1
ATOM 587 C CA . GLU A 1 73 ? -12.625 12.359 15.398 1 98.81 73 GLU A CA 1
ATOM 588 C C . GLU A 1 73 ? -11.477 13.359 15.406 1 98.81 73 GLU A C 1
ATOM 590 O O . GLU A 1 73 ? -11.695 14.57 15.305 1 98.81 73 GLU A O 1
ATOM 595 N N . GLN A 1 74 ? -10.242 12.898 15.539 1 98.88 74 GLN A N 1
ATOM 596 C CA . GLN A 1 74 ? -9.07 13.773 15.453 1 98.88 74 GLN A CA 1
ATOM 597 C C . GLN A 1 74 ? -9.023 14.508 14.117 1 98.88 74 GLN A C 1
ATOM 599 O O . GLN A 1 74 ? -8.836 15.727 14.086 1 98.88 74 GLN A O 1
ATOM 604 N N . LEU A 1 75 ? -9.258 13.781 13.062 1 98.94 75 LEU A N 1
ATOM 605 C CA . LEU A 1 75 ? -9.219 14.359 11.727 1 98.94 75 LEU A CA 1
ATOM 606 C C . LEU A 1 75 ? -10.305 15.422 11.562 1 98.94 75 LEU A C 1
ATOM 608 O O . LEU A 1 75 ? -10.086 16.438 10.914 1 98.94 75 LEU A O 1
ATOM 612 N N . LYS A 1 76 ? -11.43 15.18 12.141 1 98.81 76 LYS A N 1
ATOM 613 C CA . LYS A 1 76 ? -12.547 16.125 12.039 1 98.81 76 LYS A CA 1
ATOM 614 C C . LYS A 1 76 ? -12.281 17.375 12.867 1 98.81 76 LYS A C 1
ATOM 616 O O . LYS A 1 76 ? -12.93 18.406 12.672 1 98.81 76 LYS A O 1
ATOM 621 N N . SER A 1 77 ? -11.375 17.297 13.805 1 98.75 77 SER A N 1
ATOM 622 C CA . SER A 1 77 ? -11.141 18.391 14.742 1 98.75 77 SER A CA 1
ATOM 623 C C . SER A 1 77 ? -10 19.281 14.266 1 98.75 77 SER A C 1
ATOM 625 O O . SER A 1 77 ? -9.711 20.312 14.891 1 98.75 77 SER A O 1
ATOM 627 N N . VAL A 1 78 ? -9.242 18.969 13.188 1 98.88 78 VAL A N 1
ATOM 628 C CA . VAL A 1 78 ? -8.07 19.734 12.773 1 98.88 78 VAL A CA 1
ATOM 629 C C . VAL A 1 78 ? -8.375 20.484 11.484 1 98.88 78 VAL A C 1
ATOM 631 O O . VAL A 1 78 ? -9.305 20.141 10.758 1 98.88 78 VAL A O 1
ATOM 634 N N . ASP A 1 79 ? -7.566 21.5 11.18 1 98.88 79 ASP A N 1
ATOM 635 C CA . ASP A 1 79 ? -7.789 22.375 10.023 1 98.88 79 ASP A CA 1
ATOM 636 C C . ASP A 1 79 ? -6.844 22.016 8.883 1 98.88 79 ASP A C 1
ATOM 638 O O . ASP A 1 79 ? -7.172 22.219 7.711 1 98.88 79 ASP A O 1
ATOM 642 N N . LYS A 1 80 ? -5.641 21.562 9.203 1 98.88 80 LYS A N 1
ATOM 643 C CA . LYS A 1 80 ? -4.586 21.266 8.234 1 98.88 80 LYS A CA 1
ATOM 644 C C . LYS A 1 80 ? -3.801 20.016 8.641 1 98.88 80 LYS A C 1
ATOM 646 O O . LYS A 1 80 ? -3.809 19.625 9.805 1 98.88 80 LYS A O 1
ATOM 651 N N . ILE A 1 81 ? -3.17 19.406 7.629 1 98.94 81 ILE A N 1
ATOM 652 C CA . ILE A 1 81 ? -2.344 18.234 7.871 1 98.94 81 ILE A CA 1
ATOM 653 C C . ILE A 1 81 ? -0.976 18.422 7.215 1 98.94 81 ILE A C 1
ATOM 655 O O . ILE A 1 81 ? -0.883 18.906 6.086 1 98.94 81 ILE A O 1
ATOM 659 N N . VAL A 1 82 ? 0.064 18.156 7.906 1 98.94 82 VAL A N 1
ATOM 660 C CA . VAL A 1 82 ? 1.393 17.922 7.355 1 98.94 82 VAL A CA 1
ATOM 661 C C . VAL A 1 82 ? 1.733 16.438 7.449 1 98.94 82 VAL A C 1
ATOM 663 O O . VAL A 1 82 ? 1.729 15.859 8.539 1 98.94 82 VAL A O 1
ATOM 666 N N . LEU A 1 83 ? 1.959 15.828 6.32 1 98.94 83 LEU A N 1
ATOM 667 C CA . LEU A 1 83 ? 2.188 14.391 6.242 1 98.94 83 LEU A CA 1
ATOM 668 C C . LEU A 1 83 ? 3.537 14.086 5.598 1 98.94 83 LEU A C 1
ATOM 670 O O . LEU A 1 83 ? 3.795 14.5 4.465 1 98.94 83 LEU A O 1
ATOM 674 N N . ASN A 1 84 ? 4.445 13.406 6.316 1 98.81 84 ASN A N 1
ATOM 675 C CA . ASN A 1 84 ? 5.719 13.008 5.73 1 98.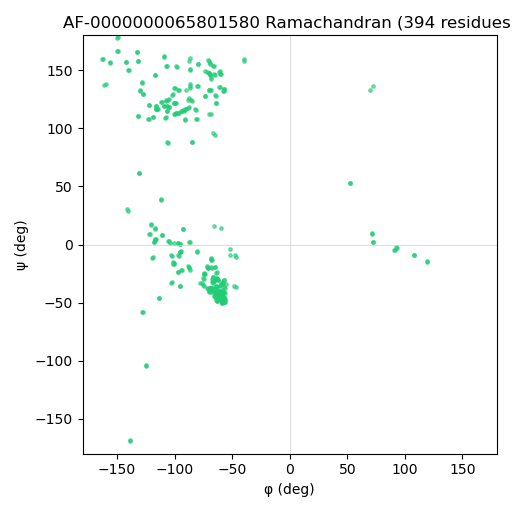81 84 ASN A CA 1
ATOM 676 C C . ASN A 1 84 ? 5.855 11.484 5.676 1 98.81 84 ASN A C 1
ATOM 678 O O . ASN A 1 84 ? 5.367 10.781 6.559 1 98.81 84 ASN A O 1
ATOM 682 N N . PHE A 1 85 ? 6.5 10.945 4.664 1 98.31 85 PHE A N 1
ATOM 683 C CA . PHE A 1 85 ? 6.793 9.523 4.539 1 98.31 85 PHE A CA 1
ATOM 684 C C . PHE A 1 85 ? 7.898 9.289 3.518 1 98.31 85 PHE A C 1
ATOM 686 O O . PHE A 1 85 ? 8.227 10.18 2.734 1 98.31 85 PHE A O 1
ATOM 693 N N . SER A 1 86 ? 8.516 8.188 3.6 1 95.19 86 SER A N 1
ATOM 694 C CA . SER A 1 86 ? 9.508 7.723 2.637 1 95.19 86 SER A CA 1
ATOM 695 C C . SER A 1 86 ? 8.953 6.594 1.777 1 95.19 86 SER A C 1
ATOM 697 O O . SER A 1 86 ? 8.016 5.898 2.184 1 95.19 86 SER A O 1
ATOM 699 N N . MET A 1 87 ? 9.508 6.484 0.593 1 95.94 87 MET A N 1
ATOM 700 C CA . MET A 1 87 ? 9.109 5.371 -0.264 1 95.94 87 MET A CA 1
ATOM 701 C C . MET A 1 87 ? 9.625 4.047 0.285 1 95.94 87 MET A C 1
ATOM 703 O O . MET A 1 87 ? 10.781 3.951 0.702 1 95.94 87 MET A O 1
ATOM 707 N N . VAL A 1 88 ? 8.805 3.082 0.352 1 96.44 88 VAL A N 1
ATOM 708 C CA . VAL A 1 88 ? 9.156 1.704 0.682 1 96.44 88 VAL A CA 1
ATOM 709 C C . VAL A 1 88 ? 8.719 0.776 -0.449 1 96.44 88 VAL A C 1
ATOM 711 O O . VAL A 1 88 ? 7.52 0.614 -0.703 1 96.44 88 VAL A O 1
ATOM 714 N N . ASN A 1 89 ? 9.672 0.271 -1.18 1 95.56 89 ASN A N 1
ATOM 715 C CA . ASN A 1 89 ? 9.445 -0.649 -2.289 1 95.56 89 ASN A CA 1
ATOM 716 C C . ASN A 1 89 ? 8.422 -0.094 -3.275 1 95.56 89 ASN A C 1
ATOM 718 O O . ASN A 1 89 ? 7.426 -0.753 -3.582 1 95.56 89 ASN A O 1
ATOM 722 N N . TRP A 1 90 ? 8.664 1.116 -3.734 1 94.88 90 TRP A N 1
ATOM 723 C CA . TRP A 1 90 ? 7.984 1.812 -4.82 1 94.88 90 TRP A CA 1
ATOM 724 C C . TRP A 1 90 ? 6.582 2.232 -4.402 1 94.88 90 TRP A C 1
ATOM 726 O O . TRP A 1 90 ? 5.773 2.643 -5.242 1 94.88 90 TRP A O 1
ATOM 736 N N . GLY A 1 91 ? 6.246 2.113 -3.154 1 96.44 91 GLY A N 1
ATOM 737 C CA . GLY A 1 91 ? 4.961 2.539 -2.629 1 96.44 91 GLY A CA 1
ATOM 738 C C . GLY A 1 91 ? 5.062 3.23 -1.281 1 96.44 91 GLY A C 1
ATOM 739 O O . GLY A 1 91 ? 6.156 3.617 -0.86 1 96.44 91 GLY A O 1
ATOM 740 N N . ILE A 1 92 ? 3.934 3.43 -0.648 1 98.31 92 ILE A N 1
ATOM 741 C CA . ILE A 1 92 ? 3.898 4.039 0.675 1 98.31 92 ILE A CA 1
ATOM 742 C C . ILE A 1 92 ? 4.246 2.998 1.735 1 98.31 92 ILE A C 1
ATOM 744 O O . ILE A 1 92 ? 4.137 1.795 1.491 1 98.31 92 ILE A O 1
ATOM 748 N N . PRO A 1 93 ? 4.754 3.508 2.877 1 98.62 93 PRO A N 1
ATOM 749 C CA . PRO A 1 93 ? 4.934 2.551 3.969 1 98.62 93 PRO A CA 1
ATOM 750 C C . PRO A 1 93 ? 3.627 1.884 4.391 1 98.62 93 PRO A C 1
ATOM 752 O O . PRO A 1 93 ? 2.572 2.523 4.379 1 98.62 93 PRO A O 1
ATOM 755 N N . ALA A 1 94 ? 3.705 0.634 4.812 1 98.81 94 ALA A N 1
ATOM 756 C CA . ALA A 1 94 ? 2.514 -0.121 5.195 1 98.81 94 ALA A CA 1
ATOM 757 C C . ALA A 1 94 ? 1.823 0.516 6.398 1 98.81 94 ALA A C 1
ATOM 759 O O . ALA A 1 94 ? 0.599 0.443 6.531 1 98.81 94 ALA A O 1
ATOM 760 N N . ILE A 1 95 ? 2.576 1.191 7.289 1 98.88 95 ILE A N 1
ATOM 761 C CA . ILE A 1 95 ? 1.958 1.835 8.445 1 98.88 95 ILE A CA 1
ATOM 762 C C . ILE A 1 95 ? 1.025 2.949 7.973 1 98.88 95 ILE A C 1
ATOM 764 O O . ILE A 1 95 ? -0.024 3.184 8.578 1 98.88 95 ILE A O 1
ATOM 768 N N . LEU A 1 96 ? 1.393 3.637 6.906 1 98.94 96 LEU A N 1
ATOM 769 C CA . LEU A 1 96 ? 0.512 4.656 6.352 1 98.94 96 LEU A CA 1
ATOM 770 C C . LEU A 1 96 ? -0.711 4.023 5.695 1 98.94 96 LEU A C 1
ATOM 772 O O . LEU A 1 96 ? -1.826 4.531 5.832 1 98.94 96 LEU A O 1
ATOM 776 N N . LYS A 1 97 ? -0.525 2.9 4.973 1 98.88 97 LYS A N 1
ATOM 777 C CA . LYS A 1 97 ? -1.65 2.184 4.379 1 98.88 97 LYS A CA 1
ATOM 778 C C . LYS A 1 97 ? -2.637 1.726 5.449 1 98.88 97 LYS A C 1
ATOM 780 O O . LYS A 1 97 ? -3.852 1.827 5.266 1 98.88 97 LYS A O 1
ATOM 785 N N . ASN A 1 98 ? -2.105 1.19 6.508 1 98.88 98 ASN A N 1
ATOM 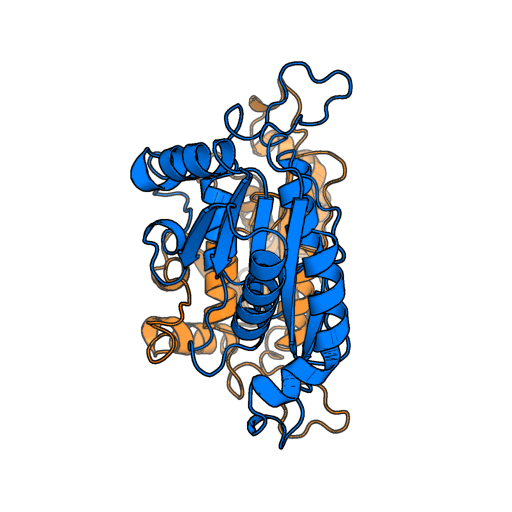786 C CA . ASN A 1 98 ? -2.969 0.785 7.609 1 98.88 98 ASN A CA 1
ATOM 787 C C . ASN A 1 98 ? -3.758 1.966 8.172 1 98.88 98 ASN A C 1
ATOM 789 O O . ASN A 1 98 ? -4.949 1.842 8.461 1 98.88 98 ASN A O 1
ATOM 793 N N . TYR A 1 99 ? -3.094 3.139 8.367 1 98.94 99 TYR A N 1
ATOM 794 C CA . TYR A 1 99 ? -3.768 4.348 8.836 1 98.94 99 TYR A CA 1
ATOM 795 C C . TYR A 1 99 ? -4.914 4.723 7.902 1 98.94 99 TYR A C 1
ATOM 797 O O . TYR A 1 99 ? -6.043 4.93 8.352 1 98.94 99 TYR A O 1
ATOM 805 N N . ILE A 1 100 ? -4.645 4.766 6.605 1 98.88 100 ILE A N 1
ATOM 806 C CA . ILE A 1 100 ? -5.641 5.09 5.586 1 98.88 100 ILE A CA 1
ATOM 807 C C . ILE A 1 100 ? -6.809 4.113 5.68 1 98.88 100 ILE A C 1
ATOM 809 O O . ILE A 1 100 ? -7.973 4.523 5.668 1 98.88 100 ILE A O 1
ATOM 813 N N . ASP A 1 101 ? -6.508 2.838 5.816 1 98.75 101 ASP A N 1
ATOM 814 C CA . ASP A 1 101 ? -7.547 1.814 5.844 1 98.75 101 ASP A CA 1
ATOM 815 C C . ASP A 1 101 ? -8.414 1.949 7.094 1 98.75 101 ASP A C 1
ATOM 817 O O . ASP A 1 101 ? -9.609 1.648 7.059 1 98.75 101 ASP A O 1
ATOM 821 N N . HIS A 1 102 ? -7.848 2.383 8.18 1 98.88 102 HIS A N 1
ATOM 822 C CA . HIS A 1 102 ? -8.586 2.518 9.43 1 98.88 102 HIS A CA 1
ATOM 823 C C . HIS A 1 102 ? -9.523 3.723 9.391 1 98.88 102 HIS A C 1
ATOM 825 O O . HIS A 1 102 ? -10.578 3.717 10.023 1 98.88 102 HIS A O 1
ATOM 831 N N . ILE A 1 103 ? -9.18 4.773 8.641 1 98.88 103 ILE A N 1
ATOM 832 C CA . ILE A 1 103 ? -9.938 6.012 8.75 1 98.88 103 ILE A CA 1
ATOM 833 C C . ILE A 1 103 ? -10.922 6.121 7.594 1 98.88 103 ILE A C 1
ATOM 835 O O . ILE A 1 103 ? -11.805 6.984 7.598 1 98.88 103 ILE A O 1
ATOM 839 N N . THR A 1 104 ? -10.758 5.309 6.508 1 98.44 104 THR A N 1
ATOM 840 C CA . THR A 1 104 ? -11.641 5.355 5.348 1 98.44 104 THR A CA 1
ATOM 841 C C . THR A 1 104 ? -12.875 4.492 5.578 1 98.44 104 THR A C 1
ATOM 843 O O . THR A 1 104 ? -12.875 3.297 5.281 1 98.44 104 THR A O 1
ATOM 846 N N . ILE A 1 105 ? -13.883 5.074 6.148 1 98 105 ILE A N 1
ATOM 847 C CA . ILE A 1 105 ? -15.094 4.363 6.547 1 98 105 ILE A CA 1
ATOM 848 C C . ILE A 1 105 ? -16.312 5.07 5.973 1 98 105 ILE A C 1
ATOM 850 O O . ILE A 1 105 ? -16.469 6.285 6.125 1 98 105 ILE A O 1
ATOM 854 N N . ALA A 1 106 ? -17.172 4.328 5.332 1 96.06 106 ALA A N 1
ATOM 855 C CA . ALA A 1 106 ? -18.406 4.855 4.754 1 96.06 106 ALA A CA 1
ATOM 856 C C . ALA A 1 106 ? -19.266 5.539 5.812 1 96.06 106 ALA A C 1
ATOM 858 O O . ALA A 1 106 ? -19.391 5.035 6.93 1 96.06 106 ALA A O 1
ATOM 859 N N . ASN A 1 107 ? -19.734 6.68 5.457 1 97.38 107 ASN A N 1
ATOM 860 C CA . ASN A 1 107 ? -20.641 7.504 6.238 1 97.38 107 ASN A CA 1
ATOM 861 C C . ASN A 1 107 ? -19.938 8.133 7.438 1 97.38 107 ASN A C 1
ATOM 863 O O . ASN A 1 107 ? -20.578 8.82 8.242 1 97.38 107 ASN A O 1
ATOM 867 N N . LEU A 1 108 ? -18.672 7.902 7.578 1 98.44 108 LEU A N 1
ATOM 868 C CA . LEU A 1 108 ? -17.906 8.586 8.609 1 98.44 108 LEU A CA 1
ATOM 869 C C . LEU A 1 108 ? -16.891 9.531 7.988 1 98.44 108 LEU A C 1
ATOM 871 O O . LEU A 1 108 ? -16.766 10.68 8.414 1 98.44 108 LEU A O 1
ATOM 875 N N . THR A 1 109 ? -16.156 9.07 6.973 1 98.75 109 THR A N 1
ATOM 876 C CA . THR A 1 109 ? -15.18 9.953 6.332 1 98.75 109 THR A CA 1
ATOM 877 C C . THR A 1 109 ? -15.516 10.148 4.855 1 98.75 109 THR A C 1
ATOM 879 O O . THR A 1 109 ? -14.914 10.984 4.18 1 98.75 109 THR A O 1
ATOM 882 N N . PHE A 1 110 ? -16.406 9.406 4.309 1 97.5 110 PHE A N 1
ATOM 883 C CA . PHE A 1 110 ? -17.031 9.617 3.006 1 97.5 110 PHE A CA 1
ATOM 884 C C . PHE A 1 110 ? -18.453 9.062 2.986 1 97.5 110 PHE A C 1
ATOM 886 O O . PHE A 1 110 ? -18.828 8.312 3.879 1 97.5 110 PHE A O 1
ATOM 893 N N . THR A 1 111 ? -19.219 9.445 1.961 1 95.94 111 THR A N 1
ATOM 894 C CA . THR A 1 111 ? -20.578 8.914 1.821 1 95.94 111 THR A CA 1
ATOM 895 C C . THR A 1 111 ? -21.031 8.984 0.368 1 95.94 111 THR A C 1
ATOM 897 O O . THR A 1 111 ? -20.453 9.719 -0.437 1 95.94 111 THR A O 1
ATOM 900 N N . TYR A 1 112 ? -21.969 8.133 0.092 1 90.31 112 TYR A N 1
ATOM 901 C CA . TYR A 1 112 ? -22.625 8.227 -1.208 1 90.31 112 TYR A CA 1
ATOM 902 C C . TYR A 1 112 ? -24 8.875 -1.083 1 90.31 112 TYR A C 1
ATOM 904 O O . TYR A 1 112 ? -24.641 9.172 -2.09 1 90.31 112 TYR A O 1
ATOM 912 N N . LYS A 1 113 ? -24.328 9.016 0.14 1 90.81 113 LYS A N 1
ATOM 913 C CA . LYS A 1 113 ? -25.609 9.641 0.388 1 90.81 113 LYS A CA 1
ATOM 914 C C . LYS A 1 113 ? -25.625 11.086 -0.112 1 90.81 113 LYS A C 1
ATOM 916 O O . LYS A 1 113 ? -24.766 11.883 0.259 1 90.81 113 LYS A O 1
ATOM 921 N N . GLY A 1 114 ? -26.562 11.32 -0.987 1 89.31 114 GLY A N 1
ATOM 922 C CA . GLY A 1 114 ? -26.688 12.68 -1.491 1 89.31 114 GLY A CA 1
ATOM 923 C C . GLY A 1 114 ? -25.891 12.922 -2.766 1 89.31 114 GLY A C 1
ATOM 924 O O . GLY A 1 114 ? -25.906 14.023 -3.312 1 89.31 114 GLY A O 1
ATOM 925 N N . SER A 1 115 ? -25.234 11.883 -3.113 1 88 115 SER A N 1
ATOM 926 C CA . SER A 1 115 ? -24.5 12 -4.367 1 88 115 SER A CA 1
ATOM 927 C C . SER A 1 115 ? -25.453 12.086 -5.559 1 88 115 SER A C 1
ATOM 929 O O . SER A 1 115 ? -26.406 11.32 -5.652 1 88 115 SER A O 1
ATOM 931 N N . THR A 1 116 ? -25.203 13.031 -6.445 1 87.56 116 THR A N 1
ATOM 932 C CA . THR A 1 116 ? -26.062 13.227 -7.602 1 87.56 116 THR A CA 1
ATOM 933 C C . THR A 1 116 ? -25.438 12.609 -8.852 1 87.56 116 THR A C 1
ATOM 935 O O . THR A 1 116 ? -26.141 12.383 -9.844 1 87.56 116 THR A O 1
ATOM 938 N N . ASP A 1 117 ? -24.234 12.352 -8.789 1 83.94 117 ASP A N 1
ATOM 939 C CA . ASP A 1 117 ? -23.531 11.828 -9.961 1 83.94 117 ASP A CA 1
ATOM 940 C C . ASP A 1 117 ? -22.969 10.43 -9.688 1 83.94 117 ASP A C 1
ATOM 942 O O . ASP A 1 117 ? -22.219 9.891 -10.5 1 83.94 117 ASP A O 1
ATOM 946 N N . GLY A 1 118 ? -23.234 9.93 -8.508 1 81.25 118 GLY A N 1
ATOM 947 C CA . GLY A 1 118 ? -22.781 8.586 -8.18 1 81.25 118 GLY A CA 1
ATOM 948 C C . GLY A 1 118 ? -21.406 8.562 -7.539 1 81.25 118 GLY A C 1
ATOM 949 O O . GLY A 1 118 ? -20.906 7.5 -7.156 1 81.25 118 GLY A O 1
ATOM 950 N N . ASN A 1 119 ? -20.828 9.727 -7.477 1 86.31 119 ASN A N 1
ATOM 951 C CA . ASN A 1 119 ? -19.516 9.797 -6.859 1 86.31 119 ASN A CA 1
ATOM 952 C C . ASN A 1 119 ? -19.609 9.969 -5.348 1 86.31 119 ASN A C 1
ATOM 954 O O . ASN A 1 119 ? -20.578 10.523 -4.844 1 86.31 119 ASN A O 1
ATOM 958 N N . ALA A 1 120 ? -18.609 9.461 -4.684 1 90.19 120 ALA A N 1
ATOM 959 C CA . ALA A 1 120 ? -18.547 9.625 -3.234 1 90.19 120 ALA A CA 1
ATOM 960 C C . ALA A 1 120 ? -18.359 11.086 -2.85 1 90.19 120 ALA A C 1
ATOM 962 O O . ALA A 1 120 ? -17.734 11.852 -3.588 1 90.19 120 ALA A O 1
ATOM 963 N N . ILE A 1 121 ? -18.906 11.461 -1.784 1 95.56 121 ILE A N 1
ATOM 964 C CA . ILE A 1 121 ? -18.719 12.766 -1.16 1 95.56 121 ILE A CA 1
ATOM 965 C C . ILE A 1 121 ? -17.812 12.625 0.064 1 95.56 121 ILE A C 1
ATOM 967 O O . ILE A 1 121 ? -18.141 11.883 0.997 1 95.56 121 ILE A O 1
ATOM 971 N N . GLY A 1 122 ? -16.672 13.289 0.039 1 97.94 122 GLY A N 1
ATOM 972 C CA . GLY A 1 122 ? -15.789 13.273 1.189 1 97.94 122 GLY A CA 1
ATOM 973 C C . GLY A 1 122 ? -16.328 14.047 2.373 1 97.94 122 GLY A C 1
ATOM 974 O O . GLY A 1 122 ? -16.984 15.078 2.197 1 97.94 122 GLY A O 1
ATOM 975 N N . LEU A 1 123 ? -16.016 13.609 3.574 1 98.69 123 LEU A N 1
ATOM 976 C CA . LEU A 1 123 ? -16.609 14.203 4.762 1 98.69 123 LEU A CA 1
ATOM 977 C C . LEU A 1 123 ? -15.547 14.844 5.645 1 98.69 123 LEU A C 1
ATOM 979 O O . LEU A 1 123 ? -15.797 15.133 6.82 1 98.69 123 LEU A O 1
ATOM 983 N N . LEU A 1 124 ? -14.32 15.039 5.133 1 98.88 124 LEU A N 1
ATOM 984 C CA . LEU A 1 124 ? -13.25 15.711 5.859 1 98.88 124 LEU A CA 1
ATOM 985 C C . LEU A 1 124 ? -12.922 17.062 5.227 1 98.88 124 LEU A C 1
ATOM 987 O O . LEU A 1 124 ? -11.75 17.422 5.098 1 98.88 124 LEU A O 1
ATOM 991 N N . SER A 1 125 ? -13.961 17.75 4.793 1 98.5 125 SER A N 1
ATOM 992 C CA . SER A 1 125 ? -13.797 19.047 4.117 1 98.5 125 SER A CA 1
ATOM 993 C C . SER A 1 125 ? -13.281 20.109 5.074 1 98.5 125 SER A C 1
ATOM 995 O O . SER A 1 125 ? -12.859 21.188 4.645 1 98.5 125 SER A O 1
ATOM 997 N N . ASN A 1 126 ? -13.305 19.828 6.395 1 98.75 126 ASN A N 1
ATOM 998 C CA . ASN A 1 126 ? -12.711 20.734 7.383 1 98.75 126 ASN A CA 1
ATOM 999 C C . ASN A 1 126 ? -11.203 20.859 7.191 1 98.75 126 ASN A C 1
ATOM 1001 O O . ASN A 1 126 ? -10.594 21.812 7.66 1 98.75 126 ASN A O 1
ATOM 1005 N N . ILE A 1 127 ? -10.586 19.844 6.586 1 98.81 127 ILE A N 1
ATOM 1006 C CA . ILE A 1 127 ? -9.148 19.891 6.328 1 98.81 127 ILE A CA 1
ATOM 1007 C C . ILE A 1 127 ? -8.875 20.719 5.082 1 98.81 127 ILE A C 1
ATOM 1009 O O . ILE A 1 127 ? -9.07 20.266 3.955 1 98.81 127 ILE A O 1
ATOM 1013 N N . GLN A 1 128 ? -8.344 21.859 5.312 1 98.56 128 GLN A N 1
ATOM 1014 C CA . GLN A 1 128 ? -8.281 22.891 4.285 1 98.56 128 GLN A CA 1
ATOM 1015 C C . GLN A 1 128 ? -7.023 22.75 3.43 1 98.56 128 GLN A C 1
ATOM 1017 O O . GLN A 1 128 ? -6.934 23.328 2.346 1 98.56 128 GLN A O 1
ATOM 1022 N N . ASP A 1 129 ? -6.043 22.062 3.971 1 98.81 129 ASP A N 1
ATOM 1023 C CA . ASP A 1 129 ? -4.824 21.828 3.205 1 98.81 129 ASP A CA 1
ATOM 1024 C C . ASP A 1 129 ? -4.027 20.656 3.791 1 98.81 129 ASP A C 1
ATOM 1026 O O . ASP A 1 129 ? -3.971 20.484 5.012 1 98.81 129 ASP A O 1
ATOM 1030 N N . VAL A 1 130 ? -3.537 19.844 2.936 1 98.94 130 VAL A N 1
ATOM 1031 C CA . VAL A 1 130 ? -2.604 18.781 3.297 1 98.94 130 VAL A CA 1
ATOM 1032 C C . VAL A 1 130 ? -1.257 19.031 2.619 1 98.94 130 VAL A C 1
ATOM 1034 O O . VAL A 1 130 ? -1.171 19.078 1.391 1 98.94 130 VAL A O 1
ATOM 1037 N N . GLN A 1 131 ? -0.172 19.266 3.375 1 98.94 131 GLN A N 1
ATOM 1038 C CA . GLN A 1 131 ? 1.191 19.312 2.857 1 98.94 131 GLN A CA 1
ATOM 1039 C C . GLN A 1 131 ? 1.854 17.938 2.902 1 98.94 131 GLN A C 1
ATOM 1041 O O . GLN A 1 131 ? 2.07 17.391 3.98 1 98.94 131 GLN A O 1
ATOM 1046 N N . ILE A 1 132 ? 2.174 17.453 1.717 1 98.88 132 ILE A N 1
ATOM 1047 C CA . ILE A 1 132 ? 2.836 16.156 1.597 1 98.88 132 ILE A CA 1
ATOM 1048 C C . ILE A 1 132 ? 4.336 16.359 1.391 1 98.88 132 ILE A C 1
ATOM 1050 O O . ILE A 1 132 ? 4.75 17.047 0.458 1 98.88 132 ILE A O 1
ATOM 1054 N N . LEU A 1 133 ? 5.145 15.82 2.262 1 98.56 133 LEU A N 1
ATOM 1055 C CA . LEU A 1 133 ? 6.605 15.844 2.23 1 98.56 133 LEU A CA 1
ATOM 1056 C C . LEU A 1 133 ? 7.168 14.43 2.152 1 98.56 133 LEU A C 1
ATOM 1058 O O . LEU A 1 133 ? 7.105 13.672 3.127 1 98.56 133 LEU A O 1
ATOM 1062 N N . ALA A 1 134 ? 7.742 14.078 0.986 1 97.06 134 ALA A N 1
ATOM 1063 C CA . ALA A 1 134 ? 8.094 12.68 0.77 1 97.06 134 ALA A CA 1
ATOM 1064 C C . ALA A 1 134 ? 9.523 12.547 0.253 1 97.06 134 ALA A C 1
ATOM 1066 O O . ALA A 1 134 ? 10.125 13.523 -0.194 1 97.06 134 ALA A O 1
ATOM 1067 N N . THR A 1 135 ? 10.07 11.359 0.468 1 94.62 135 THR A N 1
ATOM 1068 C CA . THR A 1 135 ? 11.391 11.039 -0.065 1 94.62 135 THR A CA 1
ATOM 1069 C C . THR A 1 135 ? 11.359 9.727 -0.842 1 94.62 135 THR A C 1
ATOM 1071 O O . THR A 1 135 ? 10.609 8.812 -0.493 1 94.62 135 THR A O 1
ATOM 1074 N N . LYS A 1 136 ? 12.008 9.648 -1.901 1 90.88 136 LYS A N 1
ATOM 1075 C CA . LYS A 1 136 ? 12.117 8.406 -2.66 1 90.88 136 LYS A CA 1
ATOM 1076 C C . LYS A 1 136 ? 13.523 8.219 -3.219 1 90.88 136 LYS A C 1
ATOM 1078 O O . LYS A 1 136 ? 14.258 9.195 -3.396 1 90.88 136 LYS A O 1
ATOM 1083 N N . GLY A 1 137 ? 13.836 6.914 -3.336 1 79.56 137 GLY A N 1
ATOM 1084 C CA . GLY A 1 137 ? 15.102 6.57 -3.973 1 79.56 137 GLY A CA 1
ATOM 1085 C C . GLY A 1 137 ? 14.992 6.465 -5.484 1 79.56 137 GLY A C 1
ATOM 1086 O O . GLY A 1 137 ? 13.906 6.234 -6.02 1 79.56 137 GLY A O 1
ATOM 1087 N N . GLY A 1 138 ? 16.125 6.555 -6.234 1 66.75 138 GLY A N 1
ATOM 1088 C CA . GLY A 1 138 ? 16.297 6.258 -7.645 1 66.75 138 GLY A CA 1
ATOM 1089 C C . GLY A 1 138 ? 15.617 7.254 -8.562 1 66.75 138 GLY A C 1
ATOM 1090 O O . GLY A 1 138 ? 14.531 7.746 -8.242 1 66.75 138 GLY A O 1
ATOM 1091 N N . THR A 1 139 ? 16.344 7.645 -9.492 1 63.06 139 THR A N 1
ATOM 1092 C CA . THR A 1 139 ? 15.781 8.508 -10.523 1 63.06 139 THR A CA 1
ATOM 1093 C C . THR A 1 139 ? 14.766 7.75 -11.375 1 63.06 139 THR A C 1
ATOM 1095 O O . THR A 1 139 ? 15.023 6.625 -11.805 1 63.06 139 THR A O 1
ATOM 1098 N N . GLY A 1 140 ? 13.438 8.117 -11.273 1 71.12 140 GLY A N 1
ATOM 1099 C CA . GLY A 1 140 ? 12.516 7.562 -12.258 1 71.12 140 GLY A CA 1
ATOM 1100 C C . GLY A 1 140 ? 11.414 6.723 -11.633 1 71.12 140 GLY A C 1
ATOM 1101 O O . GLY A 1 140 ? 10.523 6.238 -12.336 1 71.12 140 GLY A O 1
ATOM 1102 N N . THR A 1 141 ? 11.562 6.34 -10.406 1 81.75 141 THR A N 1
ATOM 1103 C CA . THR A 1 141 ? 10.484 5.566 -9.797 1 81.75 141 THR A CA 1
ATOM 1104 C C . THR A 1 141 ? 9.164 6.328 -9.859 1 81.75 141 THR A C 1
ATOM 1106 O O . THR A 1 141 ? 9.109 7.516 -9.523 1 81.75 141 THR A O 1
ATOM 1109 N N . PRO A 1 142 ? 8.117 5.621 -10.297 1 87.62 142 PRO A N 1
ATOM 1110 C CA . PRO A 1 142 ? 6.844 6.324 -10.469 1 87.62 142 PRO A CA 1
ATOM 1111 C C . PRO A 1 142 ? 6.262 6.824 -9.148 1 87.62 142 PRO A C 1
ATOM 1113 O O . PRO A 1 142 ? 6.488 6.211 -8.102 1 87.62 142 PRO A O 1
ATOM 1116 N N . ASN A 1 143 ? 5.461 7.898 -9.266 1 93.69 143 ASN A N 1
ATOM 1117 C CA . ASN A 1 143 ? 4.82 8.477 -8.086 1 93.69 143 ASN A CA 1
ATOM 1118 C C . ASN A 1 143 ? 3.406 7.938 -7.902 1 93.69 143 ASN A C 1
ATOM 1120 O O . ASN A 1 143 ? 2.768 8.195 -6.879 1 93.69 143 ASN A O 1
ATOM 1124 N N . SER A 1 144 ? 2.902 7.172 -8.82 1 95.06 144 SER A N 1
ATOM 1125 C CA . SER A 1 144 ? 1.486 6.824 -8.875 1 95.06 144 SER A CA 1
ATOM 1126 C C . SER A 1 144 ? 1.068 6.004 -7.66 1 95.06 144 SER A C 1
ATOM 1128 O O . SER A 1 144 ? -0.019 6.203 -7.113 1 95.06 144 SER A O 1
ATOM 1130 N N . ALA A 1 145 ? 1.912 5.062 -7.219 1 96.56 145 ALA A N 1
ATOM 1131 C CA . ALA A 1 145 ? 1.602 4.242 -6.055 1 96.56 145 ALA A CA 1
ATOM 1132 C C . ALA A 1 145 ? 2.168 4.863 -4.781 1 96.56 145 ALA A C 1
ATOM 1134 O O . ALA A 1 145 ? 2.248 4.203 -3.742 1 96.56 145 ALA A O 1
ATOM 1135 N N . PHE A 1 146 ? 2.562 6.098 -4.926 1 97 146 PHE A N 1
ATOM 1136 C CA . PHE A 1 146 ? 3.289 6.82 -3.885 1 97 146 PHE A CA 1
ATOM 1137 C C . PHE A 1 146 ? 2.582 8.125 -3.539 1 97 146 PHE A C 1
ATOM 1139 O O . PHE A 1 146 ? 1.505 8.117 -2.941 1 97 146 PHE A O 1
ATOM 1146 N N . THR A 1 147 ? 3.057 9.281 -3.967 1 97.94 147 THR A N 1
ATOM 1147 C CA . THR A 1 147 ? 2.475 10.555 -3.545 1 97.94 147 THR A CA 1
ATOM 1148 C C . THR A 1 147 ? 1.145 10.797 -4.254 1 97.94 147 THR A C 1
ATOM 1150 O O . THR A 1 147 ? 0.226 11.383 -3.676 1 97.94 147 THR A O 1
ATOM 1153 N N . GLU A 1 148 ? 0.973 10.406 -5.488 1 97.31 148 GLU A N 1
ATOM 1154 C CA . GLU A 1 148 ? -0.288 10.594 -6.199 1 97.31 148 GLU A CA 1
ATOM 1155 C C . GLU A 1 148 ? -1.414 9.805 -5.543 1 97.31 148 GLU A C 1
ATOM 1157 O O . GLU A 1 148 ? -2.541 10.289 -5.43 1 97.31 148 GLU A O 1
ATOM 1162 N N . TYR A 1 149 ? -1.08 8.609 -5.168 1 97.69 149 TYR A N 1
ATOM 1163 C CA . TYR A 1 149 ? -2.053 7.789 -4.453 1 97.69 149 TYR A CA 1
ATOM 1164 C C . TYR A 1 149 ? -2.518 8.484 -3.18 1 97.69 149 TYR A C 1
ATOM 1166 O O . TYR A 1 149 ? -3.721 8.586 -2.926 1 97.69 149 TYR A O 1
ATOM 1174 N N . VAL A 1 150 ? -1.593 9 -2.41 1 98.56 150 VAL A N 1
ATOM 1175 C CA . VAL A 1 150 ? -1.889 9.633 -1.127 1 98.56 150 VAL A CA 1
ATOM 1176 C C . VAL A 1 150 ? -2.723 10.891 -1.351 1 98.56 150 VAL A C 1
ATOM 1178 O O . VAL A 1 150 ? -3.715 11.117 -0.654 1 98.56 150 VAL A O 1
ATOM 1181 N N . LYS A 1 151 ? -2.326 11.68 -2.326 1 98.31 151 LYS A N 1
ATOM 1182 C CA . LYS A 1 151 ? -3.1 12.867 -2.674 1 98.31 151 LYS A CA 1
ATOM 1183 C C . LYS A 1 151 ? -4.543 12.5 -3.012 1 98.31 151 LYS A C 1
ATOM 1185 O O . LYS A 1 151 ? -5.48 13.125 -2.51 1 98.31 151 LYS A O 1
ATOM 1190 N N . ASN A 1 152 ? -4.73 11.484 -3.826 1 96.62 152 ASN A N 1
ATOM 1191 C CA . ASN A 1 152 ? -6.055 11.062 -4.262 1 96.62 152 ASN A CA 1
ATOM 1192 C C . ASN A 1 152 ? -6.918 10.617 -3.084 1 96.62 152 ASN A C 1
ATOM 1194 O O . ASN A 1 152 ? -8.117 10.906 -3.039 1 96.62 152 ASN A O 1
ATOM 1198 N N . ILE A 1 153 ? -6.328 9.906 -2.137 1 97.56 153 ILE A N 1
ATOM 1199 C CA . ILE A 1 153 ? -7.055 9.43 -0.969 1 97.56 153 ILE A CA 1
ATOM 1200 C C . ILE A 1 153 ? -7.566 10.609 -0.153 1 97.56 153 ILE A C 1
ATOM 1202 O O . ILE A 1 153 ? -8.742 10.656 0.222 1 97.56 153 ILE A O 1
ATOM 1206 N N . TRP A 1 154 ? -6.691 11.578 0.124 1 98.62 154 TRP A N 1
ATOM 1207 C CA . TRP A 1 154 ? -7.102 12.727 0.926 1 98.62 154 TRP A CA 1
ATOM 1208 C C . TRP A 1 154 ? -8.219 13.508 0.232 1 98.62 154 TRP A C 1
ATOM 1210 O O . TRP A 1 154 ? -9.18 13.93 0.874 1 98.62 154 TRP A O 1
ATOM 1220 N N . GLU A 1 155 ? -8.07 13.688 -1.088 1 97.94 155 GLU A N 1
ATOM 1221 C CA . GLU A 1 155 ? -9.102 14.398 -1.841 1 97.94 155 GLU A CA 1
ATOM 1222 C C . GLU A 1 155 ? -10.406 13.609 -1.88 1 97.94 155 GLU A C 1
ATOM 1224 O O . GLU A 1 155 ? -11.492 14.188 -1.81 1 97.94 155 GLU A O 1
ATOM 1229 N N . PHE A 1 156 ? -10.281 12.328 -1.976 1 96.25 156 PHE A N 1
ATOM 1230 C CA . PHE A 1 156 ? -11.453 11.461 -1.922 1 96.25 156 PHE A CA 1
ATOM 1231 C C . PHE A 1 156 ? -12.203 11.641 -0.609 1 96.25 156 PHE A C 1
ATOM 1233 O O . PHE A 1 156 ? -13.438 11.695 -0.594 1 96.25 156 PHE A O 1
ATOM 1240 N N . LEU A 1 157 ? -11.5 11.789 0.479 1 98.38 157 LEU A N 1
ATOM 1241 C CA . LEU A 1 157 ? -12.086 11.891 1.81 1 98.38 157 LEU A CA 1
ATOM 1242 C C . LEU A 1 157 ? -12.602 13.305 2.068 1 98.38 157 LEU A C 1
ATOM 1244 O O . LEU A 1 157 ? -13.203 13.57 3.113 1 98.38 157 LEU A O 1
ATOM 1248 N N . GLY A 1 158 ? -12.312 14.234 1.097 1 98.5 158 GLY A N 1
ATOM 1249 C CA . GLY A 1 158 ? -12.906 15.562 1.187 1 98.5 158 GLY A CA 1
ATOM 1250 C C . GLY A 1 158 ? -11.914 16.641 1.582 1 98.5 158 GLY A C 1
ATOM 1251 O O . GLY A 1 158 ? -12.242 17.828 1.567 1 98.5 158 GLY A O 1
ATOM 1252 N N . ALA A 1 159 ? -10.68 16.219 1.974 1 98.88 159 ALA A N 1
ATOM 1253 C CA . ALA A 1 159 ? -9.633 17.188 2.289 1 98.88 159 ALA A CA 1
ATOM 1254 C C . ALA A 1 159 ? -9.133 17.891 1.027 1 98.88 159 ALA A C 1
ATOM 1256 O O . ALA A 1 159 ? -9.352 17.406 -0.086 1 98.88 159 ALA A O 1
ATOM 1257 N N . LYS A 1 160 ? -8.539 19.031 1.174 1 98.5 160 LYS A N 1
ATOM 1258 C CA . LYS A 1 160 ? -7.914 19.75 0.06 1 98.5 160 LYS A CA 1
ATOM 1259 C C . LYS A 1 160 ? -6.398 19.578 0.082 1 98.5 160 LYS A C 1
ATOM 1261 O O . LYS A 1 160 ? -5.773 19.672 1.14 1 98.5 160 LYS A O 1
ATOM 1266 N N . VAL A 1 161 ? -5.918 19.188 -1.019 1 98.19 161 VAL A N 1
ATOM 1267 C CA . VAL A 1 161 ? -4.469 19.172 -1.202 1 98.19 161 VAL A CA 1
ATOM 1268 C C . VAL A 1 161 ? -4.062 20.328 -2.117 1 98.19 161 VAL A C 1
ATOM 1270 O O . VAL A 1 161 ? -3.908 20.141 -3.326 1 98.19 161 VAL A O 1
ATOM 1273 N N . LYS A 1 162 ? -3.826 21.5 -1.51 1 97.12 162 LYS A N 1
ATOM 1274 C CA . LYS A 1 162 ? -3.549 22.719 -2.252 1 97.12 162 LYS A CA 1
ATOM 1275 C C . LYS A 1 162 ? -2.047 22.953 -2.395 1 97.12 162 LYS A C 1
ATOM 1277 O O . LYS A 1 162 ? -1.585 23.469 -3.414 1 97.12 162 LYS A O 1
ATOM 1282 N N . SER A 1 163 ? -1.392 22.578 -1.357 1 95.19 163 SER A N 1
ATOM 1283 C CA . SER A 1 163 ? 0.054 22.766 -1.336 1 95.19 163 SER A CA 1
ATOM 1284 C C . SER A 1 163 ? 0.752 21.844 -2.33 1 95.19 163 SER A C 1
ATOM 1286 O O . SER A 1 163 ? 0.328 20.703 -2.529 1 95.19 163 SER A O 1
ATOM 1288 N N . GLU A 1 164 ? 1.794 22.406 -2.846 1 96.69 164 GLU A N 1
ATOM 1289 C CA . GLU A 1 164 ? 2.629 21.578 -3.713 1 96.69 164 GLU A CA 1
ATOM 1290 C C . GLU A 1 164 ? 3.195 20.375 -2.955 1 96.69 164 GLU A C 1
ATOM 1292 O O . GLU A 1 164 ? 3.664 20.516 -1.823 1 96.69 164 GLU A O 1
ATOM 1297 N N . ILE A 1 165 ? 3.109 19.25 -3.629 1 98.12 165 ILE A N 1
ATOM 1298 C CA . ILE A 1 165 ? 3.764 18.062 -3.08 1 98.12 165 ILE A CA 1
ATOM 1299 C C . ILE A 1 165 ? 5.277 18.188 -3.252 1 98.12 165 ILE A C 1
ATOM 1301 O O . ILE A 1 165 ? 5.762 18.469 -4.348 1 98.12 165 ILE A O 1
ATOM 1305 N N . ILE A 1 166 ? 6.059 18.016 -2.197 1 97.25 166 ILE A N 1
ATOM 1306 C CA . ILE A 1 166 ? 7.512 18.125 -2.254 1 97.25 166 ILE A CA 1
ATOM 1307 C C . ILE A 1 166 ? 8.141 16.734 -2.1 1 97.25 166 ILE A C 1
ATOM 1309 O O . ILE A 1 166 ? 7.922 16.062 -1.093 1 97.25 166 ILE A O 1
ATOM 1313 N N . ILE A 1 167 ? 8.859 16.344 -3.115 1 95 167 ILE A N 1
ATOM 1314 C CA . ILE A 1 167 ? 9.555 15.055 -3.121 1 95 167 ILE A CA 1
ATOM 1315 C C . ILE A 1 167 ? 11.062 15.281 -3.186 1 95 167 ILE A C 1
ATOM 1317 O O . ILE A 1 167 ? 11.562 15.922 -4.109 1 95 167 ILE A O 1
ATOM 1321 N N . ASN A 1 168 ? 11.758 14.812 -2.156 1 92.69 168 ASN A N 1
ATOM 1322 C CA . ASN A 1 168 ? 13.219 14.789 -2.195 1 92.69 168 ASN A CA 1
ATOM 1323 C C . ASN A 1 168 ? 13.742 13.469 -2.75 1 92.69 168 ASN A C 1
ATOM 1325 O O . ASN A 1 168 ? 13.648 12.438 -2.092 1 92.69 168 ASN A O 1
ATOM 1329 N N . GLU A 1 169 ? 14.258 13.469 -3.953 1 87.56 169 GLU A N 1
ATOM 1330 C CA . GLU A 1 169 ? 14.805 12.273 -4.586 1 87.56 169 GLU A CA 1
ATOM 1331 C C . GLU A 1 169 ? 16.234 12 -4.121 1 87.56 169 GLU A C 1
ATOM 1333 O O . GLU A 1 169 ? 17.094 12.883 -4.199 1 87.56 169 GLU A O 1
ATOM 1338 N N . MET A 1 170 ? 16.25 10.82 -3.436 1 75.38 170 MET A N 1
ATOM 1339 C CA . MET A 1 170 ? 17.547 10.453 -2.904 1 75.38 170 MET A CA 1
ATOM 1340 C C . MET A 1 170 ? 18.359 9.672 -3.936 1 75.38 170 MET A C 1
ATOM 1342 O O . MET A 1 170 ? 17.781 9 -4.797 1 75.38 170 MET A O 1
ATOM 1346 N N . MET A 1 171 ? 19.562 10.094 -4.25 1 56.03 171 MET A N 1
ATOM 1347 C CA . MET A 1 171 ? 20.406 9.406 -5.223 1 56.03 171 MET A CA 1
ATOM 1348 C C . MET A 1 171 ? 20.828 8.031 -4.711 1 56.03 171 MET A C 1
ATOM 1350 O O . MET A 1 171 ? 21.219 7.891 -3.553 1 56.03 171 MET A O 1
ATOM 1354 N N . ASP A 1 172 ? 20.062 6.863 -5.105 1 49.41 172 ASP A N 1
ATOM 1355 C CA . ASP A 1 172 ? 20.391 5.496 -4.723 1 49.41 172 ASP A CA 1
ATOM 1356 C C . ASP A 1 172 ? 21.844 5.172 -5.043 1 49.41 172 ASP A C 1
ATOM 1358 O O . ASP A 1 172 ? 22.25 4.008 -5.016 1 49.41 172 ASP A O 1
ATOM 1362 N N . ILE A 1 173 ? 22.688 5.93 -5.641 1 47.88 173 ILE A N 1
ATOM 1363 C CA . ILE A 1 173 ? 24.016 5.438 -6.012 1 47.88 173 ILE A CA 1
ATOM 1364 C C . ILE A 1 173 ? 25 5.703 -4.875 1 47.88 173 ILE A C 1
ATOM 1366 O O . ILE A 1 173 ? 24.984 6.777 -4.27 1 47.88 173 ILE A O 1
ATOM 1370 N N . PRO A 1 174 ? 25.875 4.668 -4.445 1 47.25 174 PRO A N 1
ATOM 1371 C CA . PRO A 1 174 ? 27.062 5.016 -3.678 1 47.25 174 PRO A CA 1
ATOM 1372 C C . PRO A 1 174 ? 27.734 6.289 -4.184 1 47.25 174 PRO A C 1
ATOM 1374 O O . PRO A 1 174 ? 27.625 6.633 -5.363 1 47.25 174 PRO A O 1
ATOM 1377 N N . PRO A 1 175 ? 28.594 6.961 -3.156 1 45.41 175 PRO A N 1
ATOM 1378 C CA . PRO A 1 175 ? 28.703 7.02 -1.697 1 45.41 175 PRO A CA 1
ATOM 1379 C C . PRO A 1 175 ? 27.5 7.684 -1.042 1 45.41 175 PRO A C 1
ATOM 1381 O O . PRO A 1 175 ? 27.609 8.258 0.042 1 45.41 175 PRO A O 1
ATOM 1384 N N . TYR A 1 176 ? 26.562 7.867 -1.483 1 46.62 176 TYR A N 1
ATOM 1385 C CA . TYR A 1 176 ? 25.406 8.625 -1.022 1 46.62 176 TYR A CA 1
ATOM 1386 C C . TYR A 1 176 ? 24.938 8.141 0.347 1 46.62 176 TYR A C 1
ATOM 1388 O O . TYR A 1 176 ? 24.438 8.93 1.158 1 46.62 176 TYR A O 1
ATOM 1396 N N . ALA A 1 177 ? 25.109 6.785 0.521 1 48.72 177 ALA A N 1
ATOM 1397 C CA . ALA A 1 177 ? 24.781 6.25 1.843 1 48.72 177 ALA A CA 1
ATOM 1398 C C . ALA A 1 177 ? 25.406 7.105 2.943 1 48.72 177 ALA A C 1
ATOM 1400 O O . ALA A 1 177 ? 25.031 6.996 4.109 1 48.72 177 ALA A O 1
ATOM 1401 N N . GLU A 1 178 ? 26.203 7.934 2.381 1 53.25 178 GLU A N 1
ATOM 1402 C CA . GLU A 1 178 ? 26.938 8.594 3.457 1 53.25 178 GLU A CA 1
ATOM 1403 C C . GLU A 1 178 ? 26.422 10 3.703 1 53.25 178 GLU A C 1
ATOM 1405 O O . GLU A 1 178 ? 26.891 10.703 4.598 1 53.25 178 GLU A O 1
ATOM 1410 N N . GLN A 1 179 ? 25.359 10.32 2.879 1 58.28 179 GLN A N 1
ATOM 1411 C CA . GLN A 1 179 ? 24.953 11.695 3.123 1 58.28 179 GLN A CA 1
ATOM 1412 C C . GLN A 1 179 ? 23.953 11.781 4.27 1 58.28 179 GLN A C 1
ATOM 1414 O O . GLN A 1 179 ? 23.109 10.891 4.438 1 58.28 179 GLN A O 1
ATOM 1419 N N . SER A 1 180 ? 24.203 12.805 5.086 1 63.53 180 SER A N 1
ATOM 1420 C CA . SER A 1 180 ? 23.297 13.086 6.191 1 63.53 180 SER A CA 1
ATOM 1421 C C . SER A 1 180 ? 22 13.711 5.691 1 63.53 180 SER A C 1
ATOM 1423 O O . SER A 1 180 ? 21.969 14.344 4.637 1 63.53 180 SER A O 1
ATOM 1425 N N . PRO A 1 181 ? 20.906 13.477 6.367 1 65.75 181 PRO A N 1
ATOM 1426 C CA . PRO A 1 181 ? 19.625 14.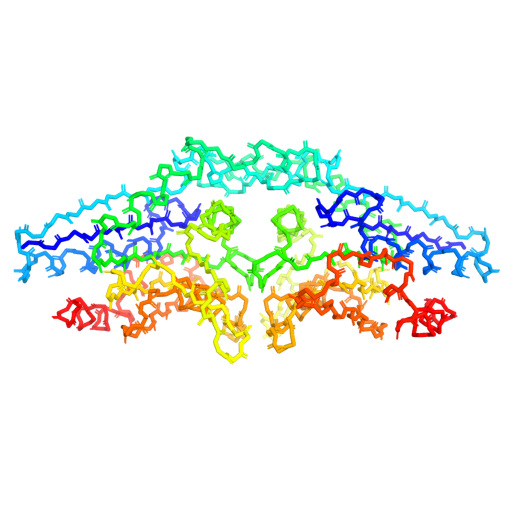094 6.023 1 65.75 181 PRO A CA 1
ATOM 1427 C C . PRO A 1 181 ? 19.734 15.602 5.812 1 65.75 181 PRO A C 1
ATOM 1429 O O . PRO A 1 181 ? 19.094 16.156 4.902 1 65.75 181 PRO A O 1
ATOM 1432 N N . ILE A 1 182 ? 20.547 16.266 6.531 1 65.94 182 ILE A N 1
ATOM 1433 C CA . ILE A 1 182 ? 20.641 17.719 6.453 1 65.94 182 ILE A CA 1
ATOM 1434 C C . ILE A 1 182 ? 21.172 18.125 5.082 1 65.94 182 ILE A C 1
ATOM 1436 O O . ILE A 1 182 ? 20.656 19.062 4.465 1 65.94 182 ILE A O 1
ATOM 1440 N N . GLU A 1 183 ? 22.125 17.438 4.598 1 73.62 183 GLU A N 1
ATOM 1441 C CA . GLU A 1 183 ? 22.688 17.766 3.293 1 73.62 183 GLU A CA 1
ATOM 1442 C C . GLU A 1 183 ? 21.672 17.516 2.178 1 73.62 183 GLU A C 1
ATOM 1444 O O . GLU A 1 183 ? 21.594 18.281 1.222 1 73.62 183 GLU A O 1
ATOM 1449 N N . ASN A 1 184 ? 20.875 16.547 2.4 1 78.94 184 ASN A N 1
ATOM 1450 C CA . ASN A 1 184 ? 19.859 16.203 1.398 1 78.94 184 ASN A CA 1
ATOM 1451 C C . ASN A 1 184 ? 18.719 17.203 1.377 1 78.94 184 ASN A C 1
ATOM 1453 O O . ASN A 1 184 ? 18.078 17.406 0.343 1 78.94 184 ASN A O 1
ATOM 1457 N N . LEU A 1 185 ? 18.547 17.859 2.484 1 87.75 185 LEU A N 1
ATOM 1458 C CA . LEU A 1 185 ? 17.438 18.781 2.658 1 87.75 185 LEU A CA 1
ATOM 1459 C C . LEU A 1 185 ? 17.672 20.062 1.866 1 87.75 185 LEU A C 1
ATOM 1461 O O . LEU A 1 185 ? 16.734 20.797 1.55 1 87.75 185 LEU A O 1
ATOM 1465 N N . GLU A 1 186 ? 18.922 20.375 1.623 1 87.75 186 GLU A N 1
ATOM 1466 C CA . GLU A 1 186 ? 19.266 21.609 0.945 1 87.75 186 GLU A CA 1
ATOM 1467 C C . GLU A 1 186 ? 18.609 21.688 -0.43 1 87.75 186 GLU A C 1
ATOM 1469 O O . GLU A 1 186 ? 18.203 22.766 -0.869 1 87.75 186 GLU A O 1
ATOM 1474 N N . LYS A 1 187 ? 18.469 20.547 -1.035 1 87.81 187 LYS A N 1
ATOM 1475 C CA . LYS A 1 187 ? 17.922 20.469 -2.385 1 87.81 187 LYS A CA 1
ATOM 1476 C C . LYS A 1 187 ? 16.469 20.969 -2.416 1 87.81 187 LYS A C 1
ATOM 1478 O O . LYS A 1 187 ? 16.016 21.484 -3.434 1 87.81 187 LYS A O 1
ATOM 1483 N N . VAL A 1 188 ? 15.734 20.812 -1.267 1 94.44 188 VAL A N 1
ATOM 1484 C CA . VAL A 1 188 ? 14.312 21.125 -1.266 1 94.44 188 VAL A CA 1
ATOM 1485 C C . VAL A 1 188 ? 14.016 22.188 -0.214 1 94.44 188 VAL A C 1
ATOM 1487 O O . VAL A 1 188 ? 12.852 22.484 0.073 1 94.44 188 VAL A O 1
ATOM 1490 N N . LYS A 1 189 ? 14.992 22.781 0.368 1 96 189 LYS A N 1
ATOM 1491 C CA . LYS A 1 189 ? 14.844 23.75 1.462 1 96 189 LYS A CA 1
ATOM 1492 C C . LYS A 1 189 ? 13.984 24.938 1.04 1 96 189 LYS A C 1
ATOM 1494 O O . LYS A 1 189 ? 13.039 25.297 1.74 1 96 189 LYS A O 1
ATOM 1499 N N . GLU A 1 190 ? 14.258 25.516 -0.017 1 96.5 190 GLU A N 1
ATOM 1500 C CA . GLU A 1 190 ? 13.531 26.703 -0.477 1 96.5 190 GLU A CA 1
ATOM 1501 C C . GLU A 1 190 ? 12.062 26.375 -0.724 1 96.5 190 GLU A C 1
ATOM 1503 O O . GLU A 1 190 ? 11.18 27.172 -0.385 1 96.5 190 GLU A O 1
ATOM 1508 N N . GLN A 1 191 ? 11.82 25.25 -1.344 1 97.12 191 GLN A N 1
ATOM 1509 C CA . GLN A 1 191 ? 10.445 24.797 -1.581 1 97.12 191 GLN A CA 1
ATOM 1510 C C . GLN A 1 191 ? 9.688 24.641 -0.268 1 97.12 191 GLN A C 1
ATOM 1512 O O . GLN A 1 191 ? 8.531 25.047 -0.156 1 97.12 191 GLN A O 1
ATOM 1517 N N . ILE A 1 192 ? 10.359 24.031 0.685 1 98.06 192 ILE A N 1
ATOM 1518 C CA . ILE A 1 192 ? 9.742 23.781 1.979 1 98.06 192 ILE A CA 1
ATOM 1519 C C . ILE A 1 192 ? 9.406 25.094 2.664 1 98.06 192 ILE A C 1
ATOM 1521 O O . ILE A 1 192 ? 8.289 25.281 3.164 1 98.06 192 ILE A O 1
ATOM 1525 N N . LEU A 1 193 ? 10.352 26.016 2.676 1 97.81 193 LEU A N 1
ATOM 1526 C CA . LEU A 1 193 ? 10.141 27.297 3.336 1 97.81 193 LEU A CA 1
ATOM 1527 C C . LEU A 1 193 ? 9.023 28.078 2.66 1 97.81 193 LEU A C 1
ATOM 1529 O O . LEU A 1 193 ? 8.18 28.672 3.336 1 97.81 193 LEU A O 1
ATOM 1533 N N . LYS A 1 194 ? 9.016 28.078 1.38 1 97.94 194 LYS A N 1
ATOM 1534 C CA . LYS A 1 194 ? 7.953 28.75 0.635 1 97.94 194 LYS A CA 1
ATOM 1535 C C . LYS A 1 194 ? 6.59 28.125 0.934 1 97.94 194 LYS A C 1
ATOM 1537 O O . LYS A 1 194 ? 5.613 28.828 1.163 1 97.94 194 LYS A O 1
ATOM 1542 N N . ALA A 1 195 ? 6.523 26.797 0.908 1 98.31 195 ALA A N 1
ATOM 1543 C CA . ALA A 1 195 ? 5.277 26.078 1.196 1 98.31 195 ALA A CA 1
ATOM 1544 C C . ALA A 1 195 ? 4.777 26.406 2.604 1 98.31 195 ALA A C 1
ATOM 1546 O O . ALA A 1 195 ? 3.58 26.609 2.812 1 98.31 195 ALA A O 1
ATOM 1547 N N . ALA A 1 196 ? 5.656 26.406 3.518 1 98.44 196 ALA A N 1
ATOM 1548 C CA . ALA A 1 196 ? 5.297 26.688 4.906 1 98.44 196 ALA A CA 1
ATOM 1549 C C . ALA A 1 196 ? 4.703 28.094 5.043 1 98.44 196 ALA A C 1
ATOM 1551 O O . ALA A 1 196 ? 3.727 28.297 5.77 1 98.44 196 ALA A O 1
ATOM 1552 N N . LYS A 1 197 ? 5.281 29.047 4.352 1 97 197 LYS A N 1
ATOM 1553 C CA . LYS A 1 197 ? 4.832 30.438 4.414 1 97 197 LYS A CA 1
ATOM 1554 C C . LYS A 1 197 ? 3.432 30.594 3.834 1 97 197 LYS A C 1
ATOM 1556 O O . LYS A 1 197 ? 2.646 31.422 4.301 1 97 197 LYS A O 1
ATOM 1561 N N . ASN A 1 198 ? 3.115 29.781 2.867 1 96.56 198 ASN A N 1
ATOM 1562 C CA . ASN A 1 198 ? 1.844 29.906 2.162 1 96.56 198 ASN A CA 1
ATOM 1563 C C . ASN A 1 198 ? 0.803 28.938 2.723 1 96.56 198 ASN A C 1
ATOM 1565 O O . ASN A 1 198 ? -0.325 28.875 2.23 1 96.56 198 ASN A O 1
ATOM 1569 N N . PHE A 1 199 ? 1.158 28.203 3.709 1 97.38 199 PHE A N 1
ATOM 1570 C CA . PHE A 1 199 ? 0.342 27.094 4.191 1 97.38 199 PHE A CA 1
ATOM 1571 C C . PHE A 1 199 ? -0.741 27.594 5.141 1 97.38 199 PHE A C 1
ATOM 1573 O O . PHE A 1 199 ? -1.886 27.141 5.074 1 97.38 199 PHE A O 1
ATOM 1580 N N . MET B 1 1 ? 7.758 -31.312 -14.531 1 93.06 1 MET B N 1
ATOM 1581 C CA . MET B 1 1 ? 6.738 -30.922 -13.562 1 93.06 1 MET B CA 1
ATOM 1582 C C . MET B 1 1 ? 7.027 -29.531 -13.016 1 93.06 1 MET B C 1
ATOM 1584 O O . MET B 1 1 ? 8.133 -29.266 -12.539 1 93.06 1 MET B O 1
ATOM 1588 N N . LYS B 1 2 ? 6.055 -28.625 -13.156 1 97.94 2 LYS B N 1
ATOM 1589 C CA . LYS B 1 2 ? 6.246 -27.266 -12.68 1 97.94 2 LYS B CA 1
ATOM 1590 C C . LYS B 1 2 ? 5.602 -27.062 -11.312 1 97.94 2 LYS B C 1
ATOM 1592 O O . LYS B 1 2 ? 4.734 -27.844 -10.906 1 97.94 2 LYS B O 1
ATOM 1597 N N . LYS B 1 3 ? 6.117 -26.141 -10.57 1 98.81 3 LYS B N 1
ATOM 1598 C CA . LYS B 1 3 ? 5.555 -25.719 -9.297 1 98.81 3 LYS B CA 1
ATOM 1599 C C . LYS B 1 3 ? 4.871 -24.359 -9.422 1 98.81 3 LYS B C 1
ATOM 1601 O O . LYS B 1 3 ? 5.488 -23.391 -9.867 1 98.81 3 LYS B O 1
ATOM 1606 N N . VAL B 1 4 ? 3.594 -24.297 -9.039 1 98.88 4 VAL B N 1
ATOM 1607 C CA . VAL B 1 4 ? 2.803 -23.062 -9.109 1 98.88 4 VAL B CA 1
ATOM 1608 C C . VAL B 1 4 ? 2.428 -22.609 -7.695 1 98.88 4 VAL B C 1
ATOM 1610 O O . VAL B 1 4 ? 1.775 -23.359 -6.957 1 98.88 4 VAL B O 1
ATOM 1613 N N . LEU B 1 5 ? 2.914 -21.469 -7.324 1 98.94 5 LEU B N 1
ATOM 1614 C CA . LEU B 1 5 ? 2.518 -20.859 -6.062 1 98.94 5 LEU B CA 1
ATOM 1615 C C . LEU B 1 5 ? 1.268 -20 -6.238 1 98.94 5 LEU B C 1
ATOM 1617 O O . LEU B 1 5 ? 1.262 -19.062 -7.039 1 98.94 5 LEU B O 1
ATOM 1621 N N . VAL B 1 6 ? 0.198 -20.359 -5.562 1 98.94 6 VAL B N 1
ATOM 1622 C CA . VAL B 1 6 ? -1.054 -19.609 -5.578 1 98.94 6 VAL B CA 1
ATOM 1623 C C . VAL B 1 6 ? -1.165 -18.766 -4.312 1 98.94 6 VAL B C 1
ATOM 1625 O O . VAL B 1 6 ? -1.299 -19.312 -3.209 1 98.94 6 VAL B O 1
ATOM 1628 N N . ILE B 1 7 ? -1.105 -17.453 -4.492 1 98.94 7 ILE B N 1
ATOM 1629 C CA . ILE B 1 7 ? -1.126 -16.531 -3.365 1 98.94 7 ILE B CA 1
ATOM 1630 C C . ILE B 1 7 ? -2.479 -15.828 -3.299 1 98.94 7 ILE B C 1
ATOM 1632 O O . ILE B 1 7 ? -2.852 -15.102 -4.223 1 98.94 7 ILE B O 1
ATOM 1636 N N . ASN B 1 8 ? -3.242 -16.078 -2.236 1 98.88 8 ASN B N 1
ATOM 1637 C CA . ASN B 1 8 ? -4.484 -15.352 -1.978 1 98.88 8 ASN B CA 1
ATOM 1638 C C . ASN B 1 8 ? -4.254 -14.164 -1.05 1 98.88 8 ASN B C 1
ATOM 1640 O O . ASN B 1 8 ? -3.904 -14.336 0.118 1 98.88 8 ASN B O 1
ATOM 1644 N N . SER B 1 9 ? -4.473 -12.961 -1.585 1 98.69 9 SER B N 1
ATOM 1645 C CA . SER B 1 9 ? -4.262 -11.75 -0.801 1 98.69 9 SER B CA 1
ATOM 1646 C C . SER B 1 9 ? -5.543 -10.93 -0.695 1 98.69 9 SER B C 1
ATOM 1648 O O . SER B 1 9 ? -5.492 -9.719 -0.463 1 98.69 9 SER B O 1
ATOM 1650 N N . SER B 1 10 ? -6.664 -11.539 -0.97 1 97.69 10 SER B N 1
ATOM 1651 C CA . SER B 1 10 ? -7.945 -10.875 -0.771 1 97.69 10 SER B CA 1
ATOM 1652 C C . SER B 1 10 ? -8.367 -10.922 0.693 1 97.69 10 SER B C 1
ATOM 1654 O O . SER B 1 10 ? -8.312 -11.977 1.329 1 97.69 10 SER B O 1
ATOM 1656 N N . VAL B 1 11 ? -8.859 -9.789 1.183 1 97.56 11 VAL B N 1
ATOM 1657 C CA . VAL B 1 11 ? -9.258 -9.75 2.586 1 97.56 11 VAL 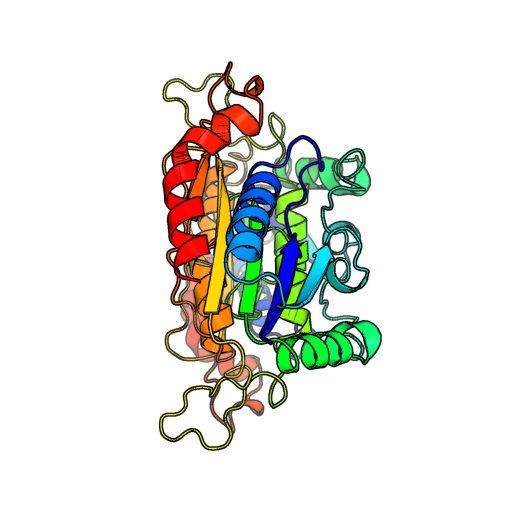B CA 1
ATOM 1658 C C . VAL B 1 11 ? -10.758 -10.023 2.709 1 97.56 11 VAL B C 1
ATOM 1660 O O . VAL B 1 11 ? -11.312 -9.984 3.809 1 97.56 11 VAL B O 1
ATOM 1663 N N . SER B 1 12 ? -11.445 -10.258 1.584 1 94.38 12 SER B N 1
ATOM 1664 C CA . SER B 1 12 ? -12.859 -10.617 1.6 1 94.38 12 SER B CA 1
ATOM 1665 C C . SER B 1 12 ? -13.07 -12.016 2.184 1 94.38 12 SER B C 1
ATOM 1667 O O . SER B 1 12 ? -12.164 -12.844 2.156 1 94.38 12 SER B O 1
ATOM 1669 N N . GLN B 1 13 ? -14.242 -12.211 2.684 1 94.12 13 GLN B N 1
ATOM 1670 C CA . GLN B 1 13 ? -14.586 -13.539 3.17 1 94.12 13 GLN B CA 1
ATOM 1671 C C . GLN B 1 13 ? -14.508 -14.57 2.047 1 94.12 13 GLN B C 1
ATOM 1673 O O . GLN B 1 13 ? -14.812 -14.266 0.893 1 94.12 13 GLN B O 1
ATOM 1678 N N . LEU B 1 14 ? -14.172 -15.805 2.395 1 93.5 14 LEU B N 1
ATOM 1679 C CA . LEU B 1 14 ? -13.922 -16.859 1.42 1 93.5 14 LEU B CA 1
ATOM 1680 C C . LEU B 1 14 ? -15.133 -17.062 0.514 1 93.5 14 LEU B C 1
ATOM 1682 O O . LEU B 1 14 ? -14.984 -17.281 -0.691 1 93.5 14 LEU B O 1
ATOM 1686 N N . ASN B 1 15 ? -16.328 -16.953 1.014 1 89.69 15 ASN B N 1
ATOM 1687 C CA . ASN B 1 15 ? -17.547 -17.203 0.255 1 89.69 15 ASN B CA 1
ATOM 1688 C C . ASN B 1 15 ? -18.016 -15.961 -0.482 1 89.69 15 ASN B C 1
ATOM 1690 O O . ASN B 1 15 ? -19.016 -15.992 -1.196 1 89.69 15 ASN B O 1
ATOM 1694 N N . ASN B 1 16 ? -17.266 -14.914 -0.363 1 89.38 16 ASN B N 1
ATOM 1695 C CA . ASN B 1 16 ? -17.656 -13.648 -0.98 1 89.38 16 ASN B CA 1
ATOM 1696 C C . ASN B 1 16 ? -16.453 -12.922 -1.579 1 89.38 16 ASN B C 1
ATOM 1698 O O . ASN B 1 16 ? -16.344 -11.695 -1.492 1 89.38 16 ASN B O 1
ATOM 1702 N N . SER B 1 17 ? -15.5 -13.625 -1.985 1 92.25 17 SER B N 1
ATOM 1703 C CA . SER B 1 17 ? -14.328 -13.039 -2.629 1 92.25 17 SER B CA 1
ATOM 1704 C C . SER B 1 17 ? -14.32 -13.336 -4.125 1 92.25 17 SER B C 1
ATOM 1706 O O . SER B 1 17 ? -14.031 -14.461 -4.539 1 92.25 17 SER B O 1
ATOM 1708 N N . ASP B 1 18 ? -14.547 -12.305 -4.891 1 92.81 18 ASP B N 1
ATOM 1709 C CA . ASP B 1 18 ? -14.562 -12.461 -6.344 1 92.81 18 ASP B CA 1
ATOM 1710 C C . ASP B 1 18 ? -13.172 -12.812 -6.871 1 92.81 18 ASP B C 1
ATOM 1712 O O . ASP B 1 18 ? -13.039 -13.656 -7.762 1 92.81 18 ASP B O 1
ATOM 1716 N N . SER B 1 19 ? -12.148 -12.203 -6.316 1 96 19 SER B N 1
ATOM 1717 C CA . SER B 1 19 ? -10.805 -12.477 -6.82 1 96 19 SER B CA 1
ATOM 1718 C C . SER B 1 19 ? -10.367 -13.898 -6.477 1 96 19 SER B C 1
ATOM 1720 O O . SER B 1 19 ? -9.672 -14.547 -7.262 1 96 19 SER B O 1
ATOM 1722 N N . LEU B 1 20 ? -10.734 -14.375 -5.293 1 96.88 20 LEU B N 1
ATOM 1723 C CA . LEU B 1 20 ? -10.438 -15.758 -4.949 1 96.88 20 LEU B CA 1
ATOM 1724 C C . LEU B 1 20 ? -11.18 -16.719 -5.879 1 96.88 20 LEU B C 1
ATOM 1726 O O . LEU B 1 20 ? -10.609 -17.719 -6.316 1 96.88 20 LEU B O 1
ATOM 1730 N N . ALA B 1 21 ? -12.43 -16.422 -6.168 1 95.81 21 ALA B N 1
ATOM 1731 C CA . ALA B 1 21 ? -13.195 -17.234 -7.109 1 95.81 21 ALA B CA 1
ATOM 1732 C C . ALA B 1 21 ? -12.508 -17.281 -8.469 1 95.81 21 ALA B C 1
ATOM 1734 O O . ALA B 1 21 ? -12.461 -18.328 -9.109 1 95.81 21 ALA B O 1
ATOM 1735 N N . MET B 1 22 ? -12.008 -16.172 -8.914 1 97.5 22 MET B N 1
ATOM 1736 C CA . MET B 1 22 ? -11.25 -16.109 -10.164 1 97.5 22 MET B CA 1
ATOM 1737 C C . MET B 1 22 ? -10.039 -17.047 -10.102 1 97.5 22 MET B C 1
ATOM 1739 O O . MET B 1 22 ? -9.789 -17.797 -11.047 1 97.5 22 MET B O 1
ATOM 1743 N N . SER B 1 23 ? -9.273 -16.953 -9.031 1 98.5 23 SER B N 1
ATOM 1744 C CA . SER B 1 23 ? -8.086 -17.781 -8.844 1 98.5 23 SER B CA 1
ATOM 1745 C C . SER B 1 23 ? -8.438 -19.266 -8.859 1 98.5 23 SER B C 1
ATOM 1747 O O . SER B 1 23 ? -7.766 -20.062 -9.516 1 98.5 23 SER B O 1
ATOM 1749 N N . ASN B 1 24 ? -9.516 -19.625 -8.133 1 98.06 24 ASN B N 1
ATOM 1750 C CA . ASN B 1 24 ? -9.953 -21.016 -8.102 1 98.06 24 ASN B CA 1
ATOM 1751 C C . ASN B 1 24 ? -10.32 -21.516 -9.492 1 98.06 24 ASN B C 1
ATOM 1753 O O . ASN B 1 24 ? -9.922 -22.625 -9.883 1 98.06 24 ASN B O 1
ATOM 1757 N N . MET B 1 25 ? -11.055 -20.703 -10.211 1 97.69 25 MET B N 1
ATOM 1758 C CA . MET B 1 25 ? -11.43 -21.078 -11.578 1 97.69 25 MET B CA 1
ATOM 1759 C C . MET B 1 25 ? -10.188 -21.25 -12.453 1 97.69 25 MET B C 1
ATOM 1761 O O . MET B 1 25 ? -10.094 -22.203 -13.219 1 97.69 25 MET B O 1
ATOM 1765 N N . PHE B 1 26 ? -9.234 -20.297 -12.344 1 98.75 26 PHE B N 1
ATOM 1766 C CA . PHE B 1 26 ? -7.988 -20.344 -13.102 1 98.75 26 PHE B CA 1
ATOM 1767 C C . PHE B 1 26 ? -7.242 -21.641 -12.844 1 98.75 26 PHE B C 1
ATOM 1769 O O . PHE B 1 26 ? -6.84 -22.328 -13.781 1 98.75 26 PHE B O 1
ATOM 1776 N N . ILE B 1 27 ? -7.078 -21.984 -11.57 1 98.81 27 ILE B N 1
ATOM 1777 C CA . ILE B 1 27 ? -6.273 -23.141 -11.188 1 98.81 27 ILE B CA 1
ATOM 1778 C C . ILE B 1 27 ? -6.984 -24.422 -11.609 1 98.81 27 ILE B C 1
ATOM 1780 O O . ILE B 1 27 ? -6.336 -25.375 -12.047 1 98.81 27 ILE B O 1
ATOM 1784 N N . GLU B 1 28 ? -8.328 -24.438 -11.43 1 98.31 28 GLU B N 1
ATOM 1785 C CA . GLU B 1 28 ? -9.086 -25.594 -11.883 1 98.31 28 GLU B CA 1
ATOM 1786 C C . GLU B 1 28 ? -8.859 -25.859 -13.375 1 98.31 28 GLU B C 1
ATOM 1788 O O . GLU B 1 28 ? -8.609 -27 -13.773 1 98.31 28 GLU B O 1
ATOM 1793 N N . GLU B 1 29 ? -8.961 -24.844 -14.164 1 98.44 29 GLU B N 1
ATOM 1794 C CA . GLU B 1 29 ? -8.734 -24.984 -15.602 1 98.44 29 GLU B CA 1
ATOM 1795 C C . GLU B 1 29 ? -7.285 -25.359 -15.898 1 98.44 29 GLU B C 1
ATOM 1797 O O . GLU B 1 29 ? -7.02 -26.234 -16.719 1 98.44 29 GLU B O 1
ATOM 1802 N N . TYR B 1 30 ? -6.32 -24.703 -15.242 1 98.69 30 TYR B N 1
ATOM 1803 C CA . TYR B 1 30 ? -4.891 -24.938 -15.422 1 98.69 30 TYR B CA 1
ATOM 1804 C C . TYR B 1 30 ? -4.551 -26.406 -15.156 1 98.69 30 TYR B C 1
ATOM 1806 O O . TYR B 1 30 ? -3.783 -27.016 -15.914 1 98.69 30 TYR B O 1
ATOM 1814 N N . LYS B 1 31 ? -5.16 -26.953 -14.133 1 98.25 31 LYS B N 1
ATOM 1815 C CA . LYS B 1 31 ? -4.852 -28.312 -13.711 1 98.25 31 LYS B CA 1
ATOM 1816 C C . LYS B 1 31 ? -5.301 -29.328 -14.766 1 98.25 31 LYS B C 1
ATOM 1818 O O . LYS B 1 31 ? -4.719 -30.406 -14.883 1 98.25 31 LYS B O 1
ATOM 1823 N N . LYS B 1 32 ? -6.336 -29.016 -15.5 1 97.81 32 LYS B N 1
ATOM 1824 C CA . LYS B 1 32 ? -6.801 -29.922 -16.562 1 97.81 32 LYS B CA 1
ATOM 1825 C C . LYS B 1 32 ? -5.715 -30.141 -17.609 1 97.81 32 LYS B C 1
ATOM 1827 O O . LYS B 1 32 ? -5.57 -31.25 -18.141 1 97.81 32 LYS B O 1
ATOM 1832 N N . MET B 1 33 ? -4.965 -29.125 -17.844 1 96.75 33 MET B N 1
ATOM 1833 C CA . MET B 1 33 ? -3.945 -29.172 -18.891 1 96.75 33 MET B CA 1
ATOM 1834 C C . MET B 1 33 ? -2.59 -29.562 -18.312 1 96.75 33 MET B C 1
ATOM 1836 O O . MET B 1 33 ? -1.691 -29.984 -19.031 1 96.75 33 MET B O 1
ATOM 1840 N N . ASN B 1 34 ? -2.406 -29.359 -17 1 98.06 34 ASN B N 1
ATOM 1841 C CA . ASN B 1 34 ? -1.149 -29.625 -16.312 1 98.06 34 ASN B CA 1
ATOM 1842 C C . ASN B 1 34 ? -1.369 -30.453 -15.047 1 98.06 34 ASN B C 1
ATOM 1844 O O . ASN B 1 34 ? -1.029 -30.031 -13.945 1 98.06 34 ASN B O 1
ATOM 1848 N N . PRO B 1 35 ? -1.89 -31.641 -15.203 1 97.25 35 PRO B N 1
ATOM 1849 C CA . PRO B 1 35 ? -2.322 -32.438 -14.055 1 97.25 35 PRO B CA 1
ATOM 1850 C C . PRO B 1 35 ? -1.162 -32.844 -13.148 1 97.25 35 PRO B C 1
ATOM 1852 O O . PRO B 1 35 ? -1.379 -33.219 -11.984 1 97.25 35 PRO B O 1
ATOM 1855 N N . ASN B 1 36 ? 0.07 -32.812 -13.617 1 97.88 36 ASN B N 1
ATOM 1856 C CA . ASN B 1 36 ? 1.206 -33.281 -12.828 1 97.88 36 ASN B CA 1
ATOM 1857 C C . ASN B 1 36 ? 1.919 -32.125 -12.133 1 97.88 36 ASN B C 1
ATOM 1859 O O . ASN B 1 36 ? 2.844 -32.344 -11.352 1 97.88 36 ASN B O 1
ATOM 1863 N N . ASP B 1 37 ? 1.574 -30.859 -12.445 1 98.5 37 ASP B N 1
ATOM 1864 C CA . ASP B 1 37 ? 2.201 -29.719 -11.805 1 98.5 37 ASP B CA 1
ATOM 1865 C C . ASP B 1 37 ? 1.805 -29.625 -10.336 1 98.5 37 ASP B C 1
ATOM 1867 O O . ASP B 1 37 ? 0.702 -30.016 -9.953 1 98.5 37 ASP B O 1
ATOM 1871 N N . GLU B 1 38 ? 2.689 -29.219 -9.516 1 98.75 38 GLU B N 1
ATOM 1872 C CA . GLU B 1 38 ? 2.445 -29.047 -8.086 1 98.75 38 GLU B CA 1
ATOM 1873 C C . GLU B 1 38 ? 1.854 -27.656 -7.793 1 98.75 38 GLU B C 1
ATOM 1875 O O . GLU B 1 38 ? 2.402 -26.641 -8.219 1 98.75 38 GLU B O 1
ATOM 1880 N N . ILE B 1 39 ? 0.737 -27.703 -7.164 1 98.81 39 ILE B N 1
ATOM 1881 C CA . ILE B 1 39 ? 0.09 -26.453 -6.75 1 98.81 39 ILE B CA 1
ATOM 1882 C C . ILE B 1 39 ? 0.358 -26.203 -5.266 1 98.81 39 ILE B C 1
ATOM 1884 O O . ILE B 1 39 ? 0.064 -27.062 -4.422 1 98.81 39 ILE B O 1
ATOM 1888 N N . ILE B 1 40 ? 0.952 -25.109 -4.926 1 98.81 40 ILE B N 1
ATOM 1889 C CA . ILE B 1 40 ? 1.229 -24.688 -3.555 1 98.81 40 ILE B CA 1
ATOM 1890 C C . ILE B 1 40 ? 0.369 -23.484 -3.197 1 98.81 40 ILE B C 1
ATOM 1892 O O . ILE B 1 40 ? 0.41 -22.453 -3.885 1 98.81 40 ILE B O 1
ATOM 1896 N N . ASN B 1 41 ? -0.395 -23.609 -2.176 1 98.81 41 ASN B N 1
ATOM 1897 C CA . ASN B 1 41 ? -1.295 -22.531 -1.779 1 98.81 41 ASN B CA 1
ATOM 1898 C C . ASN B 1 41 ? -0.725 -21.719 -0.618 1 98.81 41 ASN B C 1
ATOM 1900 O O . ASN B 1 41 ? -0.193 -22.297 0.338 1 98.81 41 ASN B O 1
ATOM 1904 N N . LEU B 1 42 ? -0.803 -20.453 -0.717 1 98.88 42 LEU B N 1
ATOM 1905 C CA . LEU B 1 42 ? -0.423 -19.516 0.328 1 98.88 42 LEU B CA 1
ATOM 1906 C C . LEU B 1 42 ? -1.518 -18.469 0.544 1 98.88 42 LEU B C 1
ATOM 1908 O O . LEU B 1 42 ? -1.795 -17.656 -0.344 1 98.88 42 LEU B O 1
ATOM 1912 N N . ASP B 1 43 ? -2.186 -18.5 1.643 1 98.88 43 ASP B N 1
ATOM 1913 C CA . ASP B 1 43 ? -3.189 -17.516 2.016 1 98.88 43 ASP B CA 1
ATOM 1914 C C . ASP B 1 43 ? -2.605 -16.484 2.975 1 98.88 43 ASP B C 1
ATOM 1916 O O . ASP B 1 43 ? -2.324 -16.781 4.137 1 98.88 43 ASP B O 1
ATOM 1920 N N . LEU B 1 44 ? -2.488 -15.234 2.533 1 98.81 44 LEU B N 1
ATOM 1921 C CA . LEU B 1 44 ? -1.824 -14.211 3.332 1 98.81 44 LEU B CA 1
ATOM 1922 C C . LEU B 1 44 ? -2.668 -13.828 4.543 1 98.81 44 LEU B C 1
ATOM 1924 O O . LEU B 1 44 ? -2.148 -13.289 5.523 1 98.81 44 LEU B O 1
ATOM 1928 N N . ASN B 1 45 ? -3.988 -14.125 4.492 1 98.62 45 ASN B N 1
ATOM 1929 C CA . ASN B 1 45 ? -4.828 -13.875 5.656 1 98.62 45 ASN B CA 1
ATOM 1930 C C . ASN B 1 45 ? -4.473 -14.805 6.812 1 98.62 45 ASN B C 1
ATOM 1932 O O . ASN B 1 45 ? -4.793 -14.516 7.969 1 98.62 45 ASN B O 1
ATOM 1936 N N . GLU B 1 46 ? -3.795 -15.906 6.453 1 98.38 46 GLU B N 1
ATOM 1937 C CA . GLU B 1 46 ? -3.467 -16.922 7.449 1 98.38 46 GLU B CA 1
ATOM 1938 C C . GLU B 1 46 ? -1.965 -16.969 7.719 1 98.38 46 GLU B C 1
ATOM 1940 O O . GLU B 1 46 ? -1.471 -17.891 8.359 1 98.38 46 GLU B O 1
ATOM 1945 N N . THR B 1 47 ? -1.246 -16.062 7.207 1 98.56 47 THR B N 1
ATOM 1946 C CA . THR B 1 47 ? 0.208 -16.031 7.312 1 98.56 47 THR B CA 1
ATOM 1947 C C . THR B 1 47 ? 0.655 -14.93 8.273 1 98.56 47 THR B C 1
ATOM 1949 O O . THR B 1 47 ? 0.383 -13.75 8.047 1 98.56 47 THR B O 1
ATOM 1952 N N . LYS B 1 48 ? 1.381 -15.242 9.25 1 98.19 48 LYS B N 1
ATOM 1953 C CA . LYS B 1 48 ? 1.74 -14.312 10.32 1 98.19 48 LYS B CA 1
ATOM 1954 C C . LYS B 1 48 ? 2.537 -13.125 9.773 1 98.19 48 LYS B C 1
ATOM 1956 O O . LYS B 1 48 ? 2.279 -11.977 10.133 1 98.19 48 LYS B O 1
ATOM 1961 N N . MET B 1 49 ? 3.467 -13.406 8.953 1 98.38 49 MET B N 1
ATOM 1962 C CA . MET B 1 49 ? 4.371 -12.359 8.492 1 98.38 49 MET B CA 1
ATOM 1963 C C . MET B 1 49 ? 3.613 -11.281 7.727 1 98.38 49 MET B C 1
ATOM 1965 O O . MET B 1 49 ? 4.031 -10.125 7.699 1 98.38 49 MET B O 1
ATOM 1969 N N . SER B 1 50 ? 2.488 -11.617 7.027 1 98.5 50 SER B N 1
ATOM 1970 C CA . SER B 1 50 ? 1.722 -10.648 6.25 1 98.5 50 SER B CA 1
ATOM 1971 C C . SER B 1 50 ? 1.025 -9.641 7.156 1 98.5 50 SER B C 1
ATOM 1973 O O . SER B 1 50 ? 0.548 -8.602 6.691 1 98.5 50 SER B O 1
ATOM 1975 N N . GLN B 1 51 ? 1.007 -9.922 8.445 1 98.12 51 GLN B N 1
ATOM 1976 C CA . GLN B 1 51 ? 0.377 -9.031 9.414 1 98.12 51 GLN B CA 1
ATOM 1977 C C . GLN B 1 51 ? 1.424 -8.273 10.227 1 98.12 51 GLN B C 1
ATOM 1979 O O . GLN B 1 51 ? 1.088 -7.57 11.18 1 98.12 51 GLN B O 1
ATOM 1984 N N . LYS B 1 52 ? 2.643 -8.453 9.93 1 98.56 52 LYS B N 1
ATOM 1985 C CA . LYS B 1 52 ? 3.732 -7.699 10.539 1 98.56 52 LYS B CA 1
ATOM 1986 C C . LYS B 1 52 ? 4.145 -6.52 9.664 1 98.56 52 LYS B C 1
ATOM 1988 O O . LYS B 1 52 ? 4.711 -6.707 8.586 1 98.56 52 LYS B O 1
ATOM 1993 N N . THR B 1 53 ? 3.908 -5.371 10.148 1 98.69 53 THR B N 1
ATOM 1994 C CA . THR B 1 53 ? 4.141 -4.137 9.406 1 98.69 53 THR B CA 1
ATOM 1995 C C . THR B 1 53 ? 5.492 -3.531 9.773 1 98.69 53 THR B C 1
ATOM 1997 O O . THR B 1 53 ? 5.848 -3.467 10.953 1 98.69 53 THR B O 1
ATOM 2000 N N . LEU B 1 54 ? 6.277 -3.133 8.789 1 98.75 54 LEU B N 1
ATOM 2001 C CA . LEU B 1 54 ? 7.586 -2.523 9.008 1 98.75 54 LEU B CA 1
ATOM 2002 C C . LEU B 1 54 ? 7.445 -1.183 9.719 1 98.75 54 LEU B C 1
ATOM 2004 O O . LEU B 1 54 ? 6.656 -0.333 9.305 1 98.75 54 LEU B O 1
ATOM 2008 N N . THR B 1 55 ? 8.148 -0.984 10.773 1 98.44 55 THR B N 1
ATOM 2009 C CA . THR B 1 55 ? 8.234 0.269 11.516 1 98.44 55 THR B CA 1
ATOM 2010 C C . THR B 1 55 ? 9.688 0.615 11.82 1 98.44 55 THR B C 1
ATOM 2012 O O . THR B 1 55 ? 10.578 -0.229 11.688 1 98.44 55 THR B O 1
ATOM 2015 N N . ARG B 1 56 ? 9.812 1.833 12.211 1 97.5 56 ARG B N 1
ATOM 2016 C CA . ARG B 1 56 ? 11.125 2.279 12.664 1 97.5 56 ARG B CA 1
ATOM 2017 C C . ARG B 1 56 ? 11.633 1.409 13.805 1 97.5 56 ARG B C 1
ATOM 2019 O O . ARG B 1 56 ? 12.836 1.17 13.922 1 97.5 56 ARG B O 1
ATOM 2026 N N . ASN B 1 57 ? 10.805 0.872 14.617 1 97.69 57 ASN B N 1
ATOM 2027 C CA . ASN B 1 57 ? 11.164 0.199 15.859 1 97.69 57 ASN B CA 1
ATOM 2028 C C . ASN B 1 57 ? 11.461 -1.279 15.633 1 97.69 57 ASN B C 1
ATOM 2030 O O . ASN B 1 57 ? 12.125 -1.918 16.453 1 97.69 57 ASN B O 1
ATOM 2034 N N . ASN B 1 58 ? 11.023 -1.878 14.523 1 97.81 58 ASN B N 1
ATOM 2035 C CA . ASN B 1 58 ? 11.219 -3.312 14.344 1 97.81 58 ASN B CA 1
ATOM 2036 C C . ASN B 1 58 ? 12.117 -3.607 13.141 1 97.81 58 ASN B C 1
ATOM 2038 O O . ASN B 1 58 ? 12.289 -4.766 12.766 1 97.81 58 ASN B O 1
ATOM 2042 N N . ILE B 1 59 ? 12.633 -2.59 12.539 1 95.81 59 ILE B N 1
ATOM 2043 C CA . ILE B 1 59 ? 13.367 -2.717 11.281 1 95.81 59 ILE B CA 1
ATOM 2044 C C . ILE B 1 59 ? 14.555 -3.654 11.469 1 95.81 59 ILE B C 1
ATOM 2046 O O . ILE B 1 59 ? 14.906 -4.414 10.562 1 95.81 59 ILE B O 1
ATOM 2050 N N . ALA B 1 60 ? 15.18 -3.66 12.633 1 94.88 60 ALA B N 1
ATOM 2051 C CA . ALA B 1 60 ? 16.375 -4.465 12.906 1 94.88 60 ALA B CA 1
ATOM 2052 C C . ALA B 1 60 ? 16.047 -5.953 12.875 1 94.88 60 ALA B C 1
ATOM 2054 O O . ALA B 1 60 ? 16.906 -6.777 12.555 1 94.88 60 ALA B O 1
ATOM 2055 N N . GLU B 1 61 ? 14.852 -6.309 13.18 1 97.06 61 GLU B N 1
ATOM 2056 C CA . GLU B 1 61 ? 14.461 -7.711 13.281 1 97.06 61 GLU B CA 1
ATOM 2057 C C . GLU B 1 61 ? 13.398 -8.07 12.242 1 97.06 61 GLU B C 1
ATOM 2059 O O . GLU B 1 61 ? 12.852 -9.172 12.258 1 97.06 61 GLU B O 1
ATOM 2064 N N . TYR B 1 62 ? 13.078 -7.152 11.43 1 98.25 62 TYR B N 1
ATOM 2065 C CA . TYR B 1 62 ? 11.977 -7.301 10.477 1 98.25 62 TYR B CA 1
ATOM 2066 C C . TYR B 1 62 ? 12.242 -8.438 9.508 1 98.25 62 TYR B C 1
ATOM 2068 O O . TYR B 1 62 ? 11.359 -9.25 9.227 1 98.25 62 TYR B O 1
ATOM 2076 N N . PHE B 1 63 ? 13.492 -8.484 9.016 1 98.5 63 PHE B N 1
ATOM 2077 C CA . PHE B 1 63 ? 13.906 -9.555 8.117 1 98.5 63 PHE B CA 1
ATOM 2078 C C . PHE B 1 63 ? 14.523 -10.703 8.898 1 98.5 63 PHE B C 1
ATOM 2080 O O . PHE B 1 63 ? 15.539 -10.531 9.578 1 98.5 63 PHE B O 1
ATOM 2087 N N . ASN B 1 64 ? 13.898 -11.789 8.844 1 98.56 64 ASN B N 1
ATOM 2088 C CA . ASN B 1 64 ? 14.367 -12.961 9.578 1 98.56 64 ASN B CA 1
ATOM 2089 C C . ASN B 1 64 ? 13.984 -14.258 8.867 1 98.56 64 ASN B C 1
ATOM 2091 O O . ASN B 1 64 ? 13.375 -14.227 7.793 1 98.56 64 ASN B O 1
ATOM 2095 N N . GLN B 1 65 ? 14.359 -15.352 9.367 1 98.62 65 GLN B N 1
ATOM 2096 C CA . GLN B 1 65 ? 14.18 -16.641 8.719 1 98.62 65 GLN B CA 1
ATOM 2097 C C . GLN B 1 65 ? 12.703 -16.938 8.461 1 98.62 65 GLN B C 1
ATOM 2099 O O . GLN B 1 65 ? 12.305 -17.188 7.324 1 98.62 65 GLN B O 1
ATOM 2104 N N . GLU B 1 66 ? 11.875 -16.734 9.477 1 98.5 66 GLU B N 1
ATOM 2105 C CA . GLU B 1 66 ? 10.469 -17.156 9.43 1 98.5 66 GLU B CA 1
ATOM 2106 C C . GLU B 1 66 ? 9.641 -16.172 8.609 1 98.5 66 GLU B C 1
ATOM 2108 O O . GLU B 1 66 ? 8.719 -16.578 7.898 1 98.5 66 GLU B O 1
ATOM 2113 N N . ASP B 1 67 ? 10.023 -14.906 8.664 1 98.75 67 ASP B N 1
ATOM 2114 C CA . ASP B 1 67 ? 9.156 -13.891 8.078 1 98.75 67 ASP B CA 1
ATOM 2115 C C . ASP B 1 67 ? 9.609 -13.523 6.668 1 98.75 67 ASP B C 1
ATOM 2117 O O . ASP B 1 67 ? 8.82 -13.023 5.867 1 98.75 67 ASP B O 1
ATOM 2121 N N . SER B 1 68 ? 10.875 -13.75 6.387 1 98.81 68 SER B N 1
ATOM 2122 C CA . SER B 1 68 ? 11.398 -13.281 5.109 1 98.81 68 SER B CA 1
ATOM 2123 C C . SER B 1 68 ? 12.094 -14.406 4.348 1 98.81 68 SER B C 1
ATOM 2125 O O . SER B 1 68 ? 11.656 -14.781 3.258 1 98.81 68 SER B O 1
ATOM 2127 N N . PHE B 1 69 ? 13.102 -15.039 4.918 1 98.81 69 PHE B N 1
ATOM 2128 C CA . PHE B 1 69 ? 14.008 -15.906 4.172 1 98.81 69 PHE B CA 1
ATOM 2129 C C . PHE B 1 69 ? 13.289 -17.172 3.732 1 98.81 69 PHE B C 1
ATOM 2131 O O . PHE B 1 69 ? 13.523 -17.672 2.629 1 98.81 69 PHE B O 1
ATOM 2138 N N . ASP B 1 70 ? 12.414 -17.734 4.547 1 98.88 70 ASP B N 1
ATOM 2139 C CA . ASP B 1 70 ? 11.641 -18.906 4.16 1 98.88 70 ASP B CA 1
ATOM 2140 C C . ASP B 1 70 ? 10.773 -18.609 2.938 1 98.88 70 ASP B C 1
ATOM 2142 O O . ASP B 1 70 ? 10.641 -19.453 2.049 1 98.88 70 ASP B O 1
ATOM 2146 N N . PHE B 1 71 ? 10.172 -17.484 2.885 1 98.94 71 PHE B N 1
ATOM 2147 C CA . PHE B 1 71 ? 9.305 -17.125 1.77 1 98.94 71 PHE B CA 1
ATOM 2148 C C . PHE B 1 71 ? 10.125 -16.844 0.517 1 98.94 71 PHE B C 1
ATOM 2150 O O . PHE B 1 71 ? 9.688 -17.125 -0.598 1 98.94 71 PHE B O 1
ATOM 2157 N N . ILE B 1 72 ? 11.273 -16.219 0.696 1 98.94 72 ILE B N 1
ATOM 2158 C CA . ILE B 1 72 ? 12.164 -16.016 -0.438 1 98.94 72 ILE B CA 1
ATOM 2159 C C . ILE B 1 72 ? 12.609 -17.359 -1.002 1 98.94 72 ILE B C 1
ATOM 2161 O O . ILE B 1 72 ? 12.641 -17.547 -2.221 1 98.94 72 ILE B O 1
ATOM 2165 N N . GLU B 1 73 ? 12.953 -18.297 -0.115 1 98.81 73 GLU B N 1
ATOM 2166 C CA . GLU B 1 73 ? 13.297 -19.641 -0.562 1 98.81 73 GLU B CA 1
ATOM 2167 C C . GLU B 1 73 ? 12.133 -20.297 -1.307 1 98.81 73 GLU B C 1
ATOM 2169 O O . GLU B 1 73 ? 12.336 -20.969 -2.322 1 98.81 73 GLU B O 1
ATOM 2174 N N . GLN B 1 74 ? 10.906 -20.125 -0.824 1 98.88 74 GLN B N 1
ATOM 2175 C CA . GLN B 1 74 ? 9.727 -20.609 -1.521 1 98.88 74 GLN B CA 1
ATOM 2176 C C . GLN B 1 74 ? 9.633 -20.031 -2.926 1 98.88 74 GLN B C 1
ATOM 2178 O O . GLN B 1 74 ? 9.422 -20.766 -3.896 1 98.88 74 GLN B O 1
ATOM 2183 N N . LEU B 1 75 ? 9.844 -18.75 -3.025 1 98.94 75 LEU B N 1
ATOM 2184 C CA . LEU B 1 75 ? 9.75 -18.062 -4.312 1 98.94 75 LEU B CA 1
ATOM 2185 C C . LEU B 1 75 ? 10.82 -18.578 -5.273 1 98.94 75 LEU B C 1
ATOM 2187 O O . LEU B 1 75 ? 10.57 -18.703 -6.473 1 98.94 75 LEU B O 1
ATOM 2191 N N . LYS B 1 76 ? 11.969 -18.859 -4.758 1 98.81 76 LYS B N 1
ATOM 2192 C CA . LYS B 1 76 ? 13.062 -19.344 -5.594 1 98.81 76 LYS B CA 1
ATOM 2193 C C . LYS B 1 76 ? 12.812 -20.781 -6.051 1 98.81 76 LYS B C 1
ATOM 2195 O O . LYS B 1 76 ? 13.445 -21.25 -7 1 98.81 76 LYS B O 1
ATOM 2200 N N . SER B 1 77 ? 11.938 -21.484 -5.387 1 98.75 77 SER B N 1
ATOM 2201 C CA . SER B 1 77 ? 11.719 -22.891 -5.652 1 98.75 77 SER B CA 1
ATOM 2202 C C . SER B 1 77 ? 10.547 -23.094 -6.613 1 98.75 77 SER B C 1
ATOM 2204 O O . SER B 1 77 ? 10.266 -24.234 -7.023 1 98.75 77 SER B O 1
ATOM 2206 N N . VAL B 1 78 ? 9.766 -22.062 -7.008 1 98.88 78 VAL B N 1
ATOM 2207 C CA . VAL B 1 78 ? 8.57 -22.234 -7.828 1 98.88 78 VAL B CA 1
ATOM 2208 C C . VAL B 1 78 ? 8.82 -21.688 -9.227 1 98.88 78 VAL B C 1
ATOM 2210 O O . VAL B 1 78 ? 9.734 -20.875 -9.438 1 98.88 78 VAL B O 1
ATOM 2213 N N . ASP B 1 79 ? 7.988 -22.094 -10.195 1 98.88 79 ASP B N 1
ATOM 2214 C CA . ASP B 1 79 ? 8.156 -21.719 -11.602 1 98.88 79 ASP B CA 1
ATOM 2215 C C . ASP B 1 79 ? 7.184 -20.609 -12 1 98.88 79 ASP B C 1
ATOM 2217 O O . ASP B 1 79 ? 7.473 -19.812 -12.898 1 98.88 79 ASP B O 1
ATOM 2221 N N . LYS B 1 80 ? 5.996 -20.609 -11.391 1 98.88 80 LYS B N 1
ATOM 2222 C CA . LYS B 1 80 ? 4.918 -19.688 -11.734 1 98.88 80 LYS B CA 1
ATOM 2223 C C . LYS B 1 80 ? 4.164 -19.234 -10.484 1 98.88 80 LYS B C 1
ATOM 2225 O O . LYS B 1 80 ? 4.211 -19.906 -9.453 1 98.88 80 LYS B O 1
ATOM 2230 N N . ILE B 1 81 ? 3.512 -18.078 -10.617 1 98.94 81 ILE B N 1
ATOM 2231 C CA . ILE B 1 81 ? 2.711 -17.547 -9.516 1 98.94 81 ILE B CA 1
ATOM 2232 C C . ILE B 1 81 ? 1.322 -17.172 -10.023 1 98.94 81 ILE B C 1
ATOM 2234 O O . ILE B 1 81 ? 1.187 -16.578 -11.102 1 98.94 81 ILE B O 1
ATOM 2238 N N . VAL B 1 82 ? 0.306 -17.562 -9.367 1 98.94 82 VAL B N 1
ATOM 2239 C CA . VAL B 1 82 ? -1.037 -17 -9.477 1 98.94 82 VAL B CA 1
ATOM 2240 C C . VAL B 1 82 ? -1.353 -16.156 -8.242 1 98.94 82 VAL B C 1
ATOM 2242 O O . VAL B 1 82 ? -1.306 -16.656 -7.117 1 98.94 82 VAL B O 1
ATOM 2245 N N . LEU B 1 83 ? -1.599 -14.898 -8.461 1 98.94 83 LEU B N 1
ATOM 2246 C CA . LEU B 1 83 ? -1.811 -13.953 -7.375 1 98.94 83 LEU B CA 1
ATOM 2247 C C . LEU B 1 83 ? -3.176 -13.281 -7.496 1 98.94 83 LEU B C 1
ATOM 2249 O O . LEU B 1 83 ? -3.473 -12.648 -8.516 1 98.94 83 LEU B O 1
ATOM 2253 N N . ASN B 1 84 ? -4.055 -13.43 -6.492 1 98.81 84 ASN B N 1
ATOM 2254 C CA . ASN B 1 84 ? -5.34 -12.742 -6.504 1 98.81 84 ASN B CA 1
ATOM 2255 C C . ASN B 1 84 ? -5.453 -11.758 -5.344 1 98.81 84 ASN B C 1
ATOM 2257 O O . ASN B 1 84 ? -4.926 -12 -4.258 1 98.81 84 ASN B O 1
ATOM 2261 N N . PHE B 1 85 ? -6.129 -10.641 -5.531 1 98.31 85 PHE B N 1
ATOM 2262 C CA . PHE B 1 85 ? -6.402 -9.664 -4.484 1 98.31 85 PHE B CA 1
ATOM 2263 C C . PHE B 1 85 ? -7.531 -8.727 -4.898 1 98.31 85 PHE B C 1
ATOM 2265 O O . PHE B 1 85 ? -7.891 -8.664 -6.074 1 98.31 85 PHE B O 1
ATOM 2272 N N . SER B 1 86 ? -8.125 -8.125 -3.971 1 95.31 86 SER B N 1
ATOM 2273 C CA . SER B 1 86 ? -9.133 -7.09 -4.172 1 95.31 86 SER B CA 1
ATOM 2274 C C . SER B 1 86 ? -8.586 -5.707 -3.84 1 95.31 86 SER B C 1
ATOM 2276 O O . SER B 1 86 ? -7.625 -5.578 -3.076 1 95.31 86 SER B O 1
ATOM 2278 N N . MET B 1 87 ? -9.18 -4.727 -4.469 1 95.94 87 MET B N 1
ATOM 2279 C CA . MET B 1 87 ? -8.789 -3.359 -4.145 1 95.94 87 MET B CA 1
ATOM 2280 C C . MET B 1 87 ? -9.266 -2.973 -2.748 1 95.94 87 MET B C 1
ATOM 2282 O O . MET B 1 87 ? -10.406 -3.26 -2.377 1 95.94 87 MET B O 1
ATOM 2286 N N . VAL B 1 88 ? -8.438 -2.4 -1.972 1 96.44 88 VAL B N 1
ATOM 2287 C CA . VAL B 1 88 ? -8.75 -1.807 -0.678 1 96.44 88 VAL B CA 1
ATOM 2288 C C . VAL B 1 88 ? -8.336 -0.337 -0.669 1 96.44 88 VAL B C 1
ATOM 2290 O O . VAL B 1 88 ? -7.148 -0.019 -0.738 1 96.44 88 VAL B O 1
ATOM 2293 N N . ASN B 1 89 ? -9.312 0.536 -0.691 1 95.5 89 ASN B N 1
ATOM 2294 C CA . ASN B 1 89 ? -9.102 1.979 -0.666 1 95.5 89 ASN B CA 1
ATOM 2295 C C . ASN B 1 89 ? -8.117 2.424 -1.747 1 95.5 89 ASN B C 1
ATOM 2297 O O . ASN B 1 89 ? -7.125 3.092 -1.454 1 95.5 89 ASN B O 1
ATOM 2301 N N . TRP B 1 90 ? -8.398 2.027 -2.979 1 94.75 90 TRP B N 1
ATOM 2302 C CA . TRP B 1 90 ? -7.758 2.453 -4.223 1 94.75 90 TRP B CA 1
ATOM 2303 C C . TRP B 1 90 ? -6.352 1.88 -4.336 1 94.75 90 TRP B C 1
ATOM 2305 O O . TRP B 1 90 ? -5.578 2.285 -5.207 1 94.75 90 TRP B O 1
ATOM 2315 N N . GLY B 1 91 ? -5.98 0.989 -3.469 1 96.38 91 GLY B N 1
ATOM 2316 C CA . GLY B 1 91 ? -4.684 0.333 -3.514 1 96.38 91 GLY B CA 1
ATOM 2317 C C . GLY B 1 91 ? -4.754 -1.152 -3.215 1 96.38 91 GLY B C 1
ATOM 2318 O O . GLY B 1 91 ? -5.84 -1.74 -3.219 1 96.38 91 GLY B O 1
ATOM 2319 N N . ILE B 1 92 ? -3.607 -1.757 -3.016 1 98.31 92 ILE B N 1
ATOM 2320 C CA . ILE B 1 92 ? -3.539 -3.172 -2.672 1 98.31 92 ILE B CA 1
ATOM 2321 C C . ILE B 1 92 ? -3.842 -3.357 -1.187 1 98.31 92 ILE B C 1
ATOM 2323 O O . ILE B 1 92 ? -3.723 -2.416 -0.4 1 98.31 92 ILE B O 1
ATOM 2327 N N . PRO B 1 93 ? -4.312 -4.582 -0.859 1 98.62 93 PRO B N 1
ATOM 2328 C CA . PRO B 1 93 ? -4.445 -4.844 0.576 1 98.62 93 PRO B CA 1
ATOM 2329 C C . PRO B 1 93 ? -3.113 -4.742 1.317 1 98.62 93 PRO B C 1
ATOM 2331 O O . PRO B 1 93 ? -2.07 -5.113 0.775 1 98.62 93 PRO B O 1
ATOM 2334 N N . ALA B 1 94 ? -3.162 -4.293 2.561 1 98.81 94 ALA B N 1
ATOM 2335 C CA . ALA B 1 94 ? -1.949 -4.105 3.354 1 98.81 94 ALA B CA 1
ATOM 2336 C C . ALA B 1 94 ? -1.231 -5.434 3.576 1 98.81 94 ALA B C 1
ATOM 2338 O O . ALA B 1 94 ? -0.003 -5.477 3.674 1 98.81 94 ALA B O 1
ATOM 2339 N N . ILE B 1 95 ? -1.968 -6.562 3.623 1 98.88 95 ILE B N 1
ATOM 2340 C CA . ILE B 1 95 ? -1.324 -7.859 3.816 1 98.88 95 ILE B CA 1
ATOM 2341 C C . ILE B 1 95 ? -0.422 -8.172 2.625 1 98.88 95 ILE B C 1
ATOM 2343 O O . ILE B 1 95 ? 0.642 -8.773 2.783 1 98.88 95 ILE B O 1
ATOM 2347 N N . LEU B 1 96 ? -0.829 -7.77 1.437 1 98.94 96 LEU B N 1
ATOM 2348 C CA . LEU B 1 96 ? 0.019 -7.957 0.263 1 98.94 96 LEU B CA 1
ATOM 2349 C C . LEU B 1 96 ? 1.229 -7.031 0.316 1 98.94 96 LEU B C 1
ATOM 2351 O O . LEU B 1 96 ? 2.342 -7.434 -0.031 1 98.94 96 LEU B O 1
ATOM 2355 N N . LYS B 1 97 ? 1.043 -5.762 0.751 1 98.88 97 LYS B N 1
ATOM 2356 C CA . LYS B 1 97 ? 2.16 -4.832 0.91 1 98.88 97 LYS B CA 1
ATOM 2357 C C . LYS B 1 97 ? 3.186 -5.371 1.902 1 98.88 97 LYS B C 1
ATOM 2359 O O . LYS B 1 97 ? 4.391 -5.273 1.671 1 98.88 97 LYS B O 1
ATOM 2364 N N . ASN B 1 98 ? 2.688 -5.879 2.996 1 98.88 98 ASN B N 1
ATOM 2365 C CA . ASN B 1 98 ? 3.592 -6.477 3.973 1 98.88 98 ASN B CA 1
ATOM 2366 C C . ASN B 1 98 ? 4.379 -7.637 3.369 1 98.88 98 ASN B C 1
ATOM 2368 O O . ASN B 1 98 ? 5.582 -7.77 3.609 1 98.88 98 ASN B O 1
ATOM 2372 N N . TYR B 1 99 ? 3.707 -8.531 2.594 1 98.94 99 TYR B N 1
ATOM 2373 C CA . TYR B 1 99 ? 4.375 -9.641 1.917 1 98.94 99 TYR B CA 1
ATOM 2374 C C . TYR B 1 99 ? 5.488 -9.133 1.01 1 98.94 99 TYR B C 1
ATOM 2376 O O . TYR B 1 99 ? 6.629 -9.594 1.093 1 98.94 99 TYR B O 1
ATOM 2384 N N . ILE B 1 100 ? 5.184 -8.148 0.181 1 98.88 100 ILE B N 1
ATOM 2385 C CA . ILE B 1 100 ? 6.141 -7.535 -0.736 1 98.88 100 ILE B CA 1
ATOM 2386 C C . ILE B 1 100 ? 7.328 -6.98 0.05 1 98.88 100 ILE B C 1
ATOM 2388 O O . ILE B 1 100 ? 8.484 -7.211 -0.316 1 98.88 100 ILE B O 1
ATOM 2392 N N . ASP B 1 101 ? 7.047 -6.301 1.141 1 98.81 101 ASP B N 1
ATOM 2393 C CA . ASP B 1 101 ? 8.102 -5.672 1.93 1 98.81 101 ASP B CA 1
ATOM 2394 C C . ASP B 1 101 ? 9.008 -6.723 2.57 1 98.81 101 ASP B C 1
ATOM 2396 O O . ASP B 1 101 ? 10.203 -6.492 2.75 1 98.81 101 ASP B O 1
ATOM 2400 N N . HIS B 1 102 ? 8.469 -7.855 2.918 1 98.88 102 HIS B N 1
ATOM 2401 C CA . HIS B 1 102 ? 9.242 -8.906 3.566 1 98.88 102 HIS B CA 1
ATOM 2402 C C . HIS B 1 102 ? 10.148 -9.617 2.566 1 98.88 102 HIS B C 1
ATOM 2404 O O . HIS B 1 102 ? 11.227 -10.102 2.934 1 98.88 102 HIS B O 1
ATOM 2410 N N . ILE B 1 103 ? 9.773 -9.672 1.283 1 98.88 103 ILE B N 1
ATOM 2411 C CA . ILE B 1 103 ? 10.516 -10.523 0.358 1 98.88 103 ILE B CA 1
ATOM 2412 C C . ILE B 1 103 ? 11.461 -9.664 -0.483 1 98.88 103 ILE B C 1
ATOM 2414 O O . ILE B 1 103 ? 12.32 -10.195 -1.188 1 98.88 103 ILE B O 1
ATOM 2418 N N . THR B 1 104 ? 11.273 -8.312 -0.497 1 98.44 104 THR B N 1
ATOM 2419 C CA . THR B 1 104 ? 12.125 -7.422 -1.277 1 98.44 104 THR B CA 1
ATOM 2420 C C . THR B 1 104 ? 13.383 -7.051 -0.498 1 98.44 104 THR B C 1
ATOM 2422 O O . THR B 1 104 ? 13.391 -6.074 0.254 1 98.44 104 THR B O 1
ATOM 2425 N N . ILE B 1 105 ? 14.391 -7.844 -0.628 1 98.06 105 ILE B N 1
ATOM 2426 C CA . ILE B 1 105 ? 15.625 -7.703 0.14 1 98.06 105 ILE B CA 1
ATOM 2427 C C . ILE B 1 105 ? 16.828 -7.672 -0.807 1 98.06 105 ILE B C 1
ATOM 2429 O O . ILE B 1 105 ? 16.953 -8.547 -1.67 1 98.06 105 ILE B O 1
ATOM 2433 N N . ALA B 1 106 ? 17.672 -6.699 -0.655 1 96.06 106 ALA B N 1
ATOM 2434 C CA . ALA B 1 106 ? 18.875 -6.555 -1.466 1 96.06 106 ALA B CA 1
ATOM 2435 C C . ALA B 1 106 ? 19.75 -7.797 -1.367 1 96.06 106 ALA B C 1
ATOM 2437 O O . ALA B 1 106 ? 19.922 -8.359 -0.282 1 96.06 106 ALA B O 1
ATOM 2438 N N . ASN B 1 107 ? 20.188 -8.219 -2.494 1 97.38 107 ASN B N 1
ATOM 2439 C CA . ASN B 1 107 ? 21.109 -9.336 -2.682 1 97.38 107 ASN B CA 1
ATOM 2440 C C . ASN B 1 107 ? 20.438 -10.672 -2.412 1 97.38 107 ASN B C 1
ATOM 2442 O O . ASN B 1 107 ? 21.078 -11.727 -2.469 1 97.38 107 ASN B O 1
ATOM 2446 N N . LEU B 1 108 ? 19.172 -10.656 -2.107 1 98.44 108 LEU B N 1
ATOM 2447 C CA . LEU B 1 108 ? 18.422 -11.906 -1.983 1 98.44 108 LEU B CA 1
ATOM 2448 C C . LEU B 1 108 ? 17.375 -12.016 -3.08 1 98.44 108 LEU B C 1
ATOM 2450 O O . LEU B 1 108 ? 17.234 -13.062 -3.717 1 98.44 108 LEU B O 1
ATOM 2454 N N . THR B 1 109 ? 16.625 -10.945 -3.33 1 98.75 109 THR B N 1
ATOM 2455 C CA . THR B 1 109 ? 15.617 -11 -4.387 1 98.75 109 THR B CA 1
ATOM 2456 C C . THR B 1 109 ? 15.906 -9.961 -5.465 1 98.75 109 THR B C 1
ATOM 2458 O O . THR B 1 109 ? 15.273 -9.961 -6.52 1 98.75 109 THR B O 1
ATOM 2461 N N . PHE B 1 110 ? 16.781 -9.062 -5.246 1 97.5 110 PHE B N 1
ATOM 2462 C CA . PHE B 1 110 ? 17.359 -8.164 -6.238 1 97.5 110 PHE B CA 1
ATOM 2463 C C . PHE B 1 110 ? 18.797 -7.789 -5.859 1 97.5 110 PHE B C 1
ATOM 2465 O O . PHE B 1 110 ? 19.219 -8.016 -4.727 1 97.5 110 PHE B O 1
ATOM 2472 N N . THR B 1 111 ? 19.531 -7.207 -6.824 1 96 111 THR B N 1
ATOM 2473 C CA . THR B 1 111 ? 20.891 -6.754 -6.539 1 96 111 THR B CA 1
ATOM 2474 C C . THR B 1 111 ? 21.297 -5.652 -7.508 1 96 111 THR B C 1
ATOM 2476 O O . THR B 1 111 ? 20.688 -5.484 -8.562 1 96 111 THR B O 1
ATOM 2479 N N . TYR B 1 112 ? 22.219 -4.898 -7.047 1 90.44 112 TYR B N 1
ATOM 2480 C CA . TYR B 1 112 ? 22.844 -3.924 -7.941 1 90.44 112 TYR B CA 1
ATOM 2481 C C . TYR B 1 112 ? 24.203 -4.41 -8.422 1 90.44 112 TYR B C 1
ATOM 2483 O O . TYR B 1 112 ? 24.797 -3.807 -9.312 1 90.44 112 TYR B O 1
ATOM 2491 N N . LYS B 1 113 ? 24.578 -5.453 -7.793 1 90.75 113 LYS B N 1
ATOM 2492 C CA . LYS B 1 113 ? 25.859 -6.02 -8.18 1 90.75 113 LYS B CA 1
ATOM 2493 C C . LYS B 1 113 ? 25.844 -6.52 -9.617 1 90.75 113 LYS B C 1
ATOM 2495 O O . LYS B 1 113 ? 24.984 -7.32 -9.992 1 90.75 113 LYS B O 1
ATOM 2500 N N . GLY B 1 114 ? 26.734 -5.965 -10.383 1 89.5 114 GLY B N 1
ATOM 2501 C CA . GLY B 1 114 ? 26.812 -6.41 -11.766 1 89.5 114 GLY B CA 1
ATOM 2502 C C . GLY B 1 114 ? 25.984 -5.559 -12.711 1 89.5 114 GLY B C 1
ATOM 2503 O O . GLY B 1 114 ? 25.969 -5.809 -13.922 1 89.5 114 GLY B O 1
ATOM 2504 N N . SER B 1 115 ? 25.344 -4.66 -12.086 1 88.06 115 SER B N 1
ATOM 2505 C CA . SER B 1 115 ? 24.562 -3.756 -12.93 1 88.06 115 SER B CA 1
ATOM 2506 C C . SER B 1 115 ? 25.484 -2.854 -13.758 1 88.06 115 SER B C 1
ATOM 2508 O O . SER B 1 115 ? 26.438 -2.289 -13.234 1 88.06 115 SER B O 1
ATOM 2510 N N . THR B 1 116 ? 25.203 -2.75 -15.047 1 87.81 116 THR B N 1
ATOM 2511 C CA . THR B 1 116 ? 26.031 -1.946 -15.938 1 87.81 116 THR B CA 1
ATOM 2512 C C . THR B 1 116 ? 25.375 -0.591 -16.203 1 87.81 116 THR B C 1
ATOM 2514 O O . THR B 1 116 ? 26.047 0.344 -16.656 1 87.81 116 THR B O 1
ATOM 2517 N N . ASP B 1 117 ? 24.156 -0.501 -15.93 1 84.06 117 ASP B N 1
ATOM 2518 C CA . ASP B 1 117 ? 23.438 0.733 -16.219 1 84.06 117 ASP B CA 1
ATOM 2519 C C . ASP B 1 117 ? 22.906 1.368 -14.938 1 84.06 117 ASP B C 1
ATOM 2521 O O . ASP B 1 117 ? 22.141 2.336 -14.984 1 84.06 117 ASP B O 1
ATOM 2525 N N . GLY B 1 118 ? 23.203 0.746 -13.82 1 81.19 118 GLY B N 1
ATOM 2526 C CA . GLY B 1 118 ? 22.781 1.306 -12.539 1 81.19 118 GLY B CA 1
ATOM 2527 C C . GLY B 1 118 ? 21.422 0.8 -12.078 1 81.19 118 GLY B C 1
ATOM 2528 O O . GLY B 1 118 ? 20.969 1.143 -10.992 1 81.19 118 GLY B O 1
ATOM 2529 N N . ASN B 1 119 ? 20.844 0.036 -12.945 1 86.44 119 ASN B N 1
ATOM 2530 C CA . ASN B 1 119 ? 19.531 -0.506 -12.57 1 86.44 119 ASN B CA 1
ATOM 2531 C C . ASN B 1 119 ? 19.672 -1.802 -11.781 1 86.44 119 ASN B C 1
ATOM 2533 O O . ASN B 1 119 ? 20.656 -2.531 -11.938 1 86.44 119 ASN B O 1
ATOM 2537 N N . ALA B 1 120 ? 18.719 -2.018 -10.93 1 90.12 120 ALA B N 1
ATOM 2538 C CA . ALA B 1 120 ? 18.688 -3.256 -10.148 1 90.12 120 ALA B CA 1
ATOM 2539 C C . ALA B 1 120 ? 18.484 -4.465 -11.055 1 90.12 120 ALA B C 1
ATOM 2541 O O . ALA B 1 120 ? 17.828 -4.367 -12.102 1 90.12 120 ALA B O 1
ATOM 2542 N N . ILE B 1 121 ? 19.062 -5.527 -10.719 1 95.69 121 ILE B N 1
ATOM 2543 C CA . ILE B 1 121 ? 18.875 -6.828 -11.352 1 95.69 121 ILE B CA 1
ATOM 2544 C C . ILE B 1 121 ? 18.016 -7.719 -10.453 1 95.69 121 ILE B C 1
ATOM 2546 O O . ILE B 1 121 ? 18.375 -7.984 -9.305 1 95.69 121 ILE B O 1
ATOM 2550 N N . GLY B 1 122 ? 16.859 -8.125 -10.953 1 97.94 122 GLY B N 1
ATOM 2551 C CA . GLY B 1 122 ? 16.016 -9.031 -10.195 1 97.94 122 GLY B CA 1
ATOM 2552 C C . GLY B 1 122 ? 16.578 -10.438 -10.086 1 97.94 122 GLY B C 1
ATOM 2553 O O . GLY B 1 122 ? 17.203 -10.93 -11.023 1 97.94 122 GLY B O 1
ATOM 2554 N N . LEU B 1 123 ? 16.312 -11.102 -8.984 1 98.69 123 LEU B N 1
ATOM 2555 C CA . LEU B 1 123 ? 16.938 -12.391 -8.734 1 98.69 123 LEU B CA 1
ATOM 2556 C C . LEU B 1 123 ? 15.891 -13.5 -8.656 1 98.69 123 LEU B C 1
ATOM 2558 O O . LEU B 1 123 ? 16.172 -14.594 -8.156 1 98.69 123 LEU B O 1
ATOM 2562 N N . LEU B 1 124 ? 14.648 -13.234 -9.094 1 98.88 124 LEU B N 1
ATOM 2563 C CA . LEU B 1 124 ? 1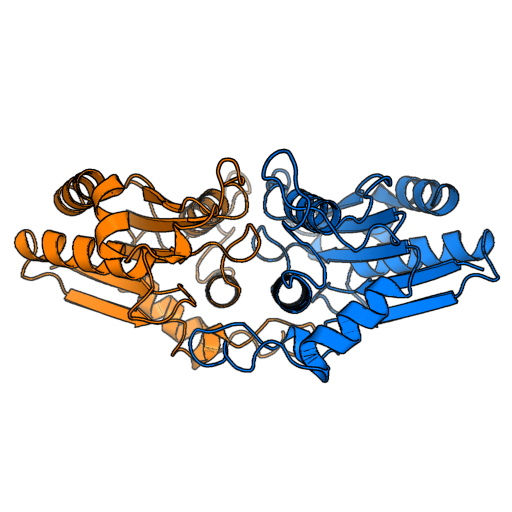3.586 -14.234 -9.141 1 98.88 124 LEU B CA 1
ATOM 2564 C C . LEU B 1 124 ? 13.219 -14.586 -10.578 1 98.88 124 LEU B C 1
ATOM 2566 O O . LEU B 1 124 ? 12.039 -14.719 -10.906 1 98.88 124 LEU B O 1
ATOM 2570 N N . SER B 1 125 ? 14.234 -14.656 -11.414 1 98.5 125 SER B N 1
ATOM 2571 C CA . SER B 1 125 ? 14.023 -14.922 -12.836 1 98.5 125 SER B CA 1
ATOM 2572 C C . SER B 1 125 ? 13.516 -16.344 -13.07 1 98.5 125 SER B C 1
ATOM 2574 O O . SER B 1 125 ? 13.07 -16.672 -14.164 1 98.5 125 SER B O 1
ATOM 2576 N N . ASN B 1 126 ? 13.602 -17.203 -12.031 1 98.75 126 ASN B N 1
ATOM 2577 C CA . ASN B 1 126 ? 13.023 -18.547 -12.109 1 98.75 126 ASN B CA 1
ATOM 2578 C C . ASN B 1 126 ? 11.508 -18.5 -12.266 1 98.75 126 ASN B C 1
ATOM 2580 O O . ASN B 1 126 ? 10.898 -19.484 -12.711 1 98.75 126 ASN B O 1
ATOM 2584 N N . ILE B 1 127 ? 10.883 -17.406 -11.844 1 98.81 127 ILE B N 1
ATOM 2585 C CA . ILE B 1 127 ? 9.438 -17.25 -11.992 1 98.81 127 ILE B CA 1
ATOM 2586 C C . ILE B 1 127 ? 9.109 -16.797 -13.406 1 98.81 127 ILE B C 1
ATOM 2588 O O . ILE B 1 127 ? 9.273 -15.625 -13.75 1 98.81 127 ILE B O 1
ATOM 2592 N N . GLN B 1 128 ? 8.57 -17.703 -14.133 1 98.56 128 GLN B N 1
ATOM 2593 C CA . GLN B 1 128 ? 8.461 -17.531 -15.578 1 98.56 128 GLN B CA 1
ATOM 2594 C C . GLN B 1 128 ? 7.188 -16.781 -15.953 1 98.56 128 GLN B C 1
ATOM 2596 O O . GLN B 1 128 ? 7.059 -16.297 -17.078 1 98.56 128 GLN B O 1
ATOM 2601 N N . ASP B 1 129 ? 6.227 -16.812 -15.062 1 98.81 129 ASP B N 1
ATOM 2602 C CA . ASP B 1 129 ? 4.988 -16.078 -15.312 1 98.81 129 ASP B CA 1
ATOM 2603 C C . ASP B 1 129 ? 4.23 -15.828 -14.008 1 98.81 129 ASP B C 1
ATOM 2605 O O . ASP B 1 129 ? 4.215 -16.672 -13.117 1 98.81 129 ASP B O 1
ATOM 2609 N N . VAL B 1 130 ? 3.729 -14.664 -13.891 1 98.94 130 VAL B N 1
ATOM 2610 C CA . VAL B 1 130 ? 2.82 -14.297 -12.805 1 98.94 130 VAL B CA 1
ATOM 2611 C C . VAL B 1 130 ? 1.45 -13.945 -13.375 1 98.94 130 VAL B C 1
ATOM 2613 O O . VAL B 1 130 ? 1.326 -13.008 -14.172 1 98.94 130 VAL B O 1
ATOM 2616 N N . GLN B 1 131 ? 0.39 -14.688 -13.047 1 98.94 131 GLN B N 1
ATOM 2617 C CA . GLN B 1 131 ? -0.989 -14.336 -13.367 1 98.94 131 GLN B CA 1
ATOM 2618 C C . GLN B 1 131 ? -1.63 -13.523 -12.242 1 98.94 131 GLN B C 1
ATOM 2620 O O . GLN B 1 131 ? -1.808 -14.031 -11.133 1 98.94 131 GLN B O 1
ATOM 2625 N N . ILE B 1 132 ? -1.977 -12.297 -12.586 1 98.88 132 ILE B N 1
ATOM 2626 C CA . ILE B 1 132 ? -2.623 -11.414 -11.633 1 98.88 132 ILE B CA 1
ATOM 2627 C C . ILE B 1 132 ? -4.133 -11.406 -11.867 1 98.88 132 ILE B C 1
ATOM 2629 O O . ILE B 1 132 ? -4.586 -11.109 -12.977 1 98.88 132 ILE B O 1
ATOM 2633 N N . LEU B 1 133 ? -4.906 -11.766 -10.883 1 98.56 133 LEU B N 1
ATOM 2634 C CA . LEU B 1 133 ? -6.367 -11.781 -10.875 1 98.56 133 LEU B CA 1
ATOM 2635 C C . LEU B 1 133 ? -6.91 -10.844 -9.797 1 98.56 133 LEU B C 1
ATOM 2637 O O . LEU B 1 133 ? -6.812 -11.148 -8.602 1 98.56 133 LEU B O 1
ATOM 2641 N N . ALA B 1 134 ? -7.52 -9.727 -10.234 1 97.06 134 ALA B N 1
ATOM 2642 C CA . ALA B 1 134 ? -7.855 -8.695 -9.258 1 97.06 134 ALA B CA 1
ATOM 2643 C C . ALA B 1 134 ? -9.297 -8.227 -9.43 1 97.06 134 ALA B C 1
ATOM 2645 O O . ALA B 1 134 ? -9.93 -8.492 -10.453 1 97.06 134 ALA B O 1
ATOM 2646 N N . THR B 1 135 ? -9.82 -7.656 -8.352 1 94.69 135 THR B N 1
ATOM 2647 C CA . THR B 1 135 ? -11.148 -7.062 -8.391 1 94.69 135 THR B CA 1
ATOM 2648 C C . THR B 1 135 ? -11.125 -5.637 -7.852 1 94.69 135 THR B C 1
ATOM 2650 O O . THR B 1 135 ? -10.352 -5.328 -6.938 1 94.69 135 THR B O 1
ATOM 2653 N N . LYS B 1 136 ? -11.797 -4.773 -8.43 1 90.88 136 LYS B N 1
ATOM 2654 C CA . LYS B 1 136 ? -11.906 -3.406 -7.93 1 90.88 136 LYS B CA 1
ATOM 2655 C C . LYS B 1 136 ? -13.336 -2.881 -8.078 1 90.88 136 LYS B C 1
ATOM 2657 O O . LYS B 1 136 ? -14.094 -3.365 -8.914 1 90.88 136 LYS B O 1
ATOM 2662 N N . GLY B 1 137 ? -13.625 -1.975 -7.105 1 79.62 137 GLY B N 1
ATOM 2663 C CA . GLY B 1 137 ? -14.906 -1.286 -7.184 1 79.62 137 GLY B CA 1
ATOM 2664 C C . GLY B 1 137 ? -14.852 -0.029 -8.031 1 79.62 137 GLY B C 1
ATOM 2665 O O . GLY B 1 137 ? -13.789 0.571 -8.195 1 79.62 137 GLY B O 1
ATOM 2666 N N . GLY B 1 138 ? -16 0.464 -8.562 1 66.69 138 GLY B N 1
ATOM 2667 C CA . GLY B 1 138 ? -16.234 1.755 -9.188 1 66.69 138 GLY B CA 1
ATOM 2668 C C . GLY B 1 138 ? -15.594 1.872 -10.562 1 66.69 138 GLY B C 1
ATOM 2669 O O . GLY B 1 138 ? -14.539 1.286 -10.812 1 66.69 138 GLY B O 1
ATOM 2670 N N . THR B 1 139 ? -16.359 2.41 -11.391 1 63 139 THR B N 1
ATOM 2671 C CA . THR B 1 139 ? -15.844 2.709 -12.727 1 63 139 THR B CA 1
ATOM 2672 C C . THR B 1 139 ? -14.836 3.854 -12.672 1 63 139 THR B C 1
ATOM 2674 O O . THR B 1 139 ? -15.086 4.883 -12.039 1 63 139 THR B O 1
ATOM 2677 N N . GLY B 1 140 ? -13.508 3.564 -12.945 1 70.69 140 GLY B N 1
ATOM 2678 C CA . GLY B 1 140 ? -12.609 4.691 -13.133 1 70.69 140 GLY B CA 1
ATOM 2679 C C . GLY B 1 140 ? -11.477 4.723 -12.125 1 70.69 140 GLY B C 1
ATOM 2680 O O . GLY B 1 140 ? -10.602 5.586 -12.195 1 70.69 140 GLY B O 1
ATOM 2681 N N . THR B 1 141 ? -11.57 3.969 -11.078 1 81.69 141 THR B N 1
ATOM 2682 C CA . THR B 1 141 ? -10.461 3.975 -10.133 1 81.69 141 THR B CA 1
ATOM 2683 C C . THR B 1 141 ? -9.164 3.57 -10.828 1 81.69 141 THR B C 1
ATOM 2685 O O . THR B 1 141 ? -9.117 2.574 -11.547 1 81.69 141 THR B O 1
ATOM 2688 N N . PRO B 1 142 ? -8.117 4.367 -10.57 1 87.69 142 PRO B N 1
ATOM 2689 C CA . PRO B 1 142 ? -6.867 4.082 -11.281 1 87.69 142 PRO B CA 1
ATOM 2690 C C . PRO B 1 142 ? -6.25 2.746 -10.875 1 87.69 142 PRO B C 1
ATOM 2692 O O . PRO B 1 142 ? -6.43 2.299 -9.734 1 87.69 142 PRO B O 1
ATOM 2695 N N . ASN B 1 143 ? -5.48 2.182 -11.82 1 93.62 143 ASN B N 1
ATOM 2696 C CA . ASN B 1 143 ? -4.809 0.913 -11.562 1 93.62 143 ASN B CA 1
ATOM 2697 C C . ASN B 1 143 ? -3.381 1.123 -11.062 1 93.62 143 ASN B C 1
ATOM 2699 O O . ASN B 1 143 ? -2.715 0.17 -10.656 1 93.62 143 ASN B O 1
ATOM 2703 N N . SER B 1 144 ? -2.9 2.32 -11.031 1 95.12 144 SER B N 1
ATOM 2704 C CA . SER B 1 144 ? -1.482 2.605 -10.836 1 95.12 144 SER B CA 1
ATOM 2705 C C . SER B 1 144 ? -1.017 2.166 -9.453 1 95.12 144 SER B C 1
ATOM 2707 O O . SER B 1 144 ? 0.086 1.635 -9.305 1 95.12 144 SER B O 1
ATOM 2709 N N . ALA B 1 145 ? -1.827 2.391 -8.422 1 96.56 145 ALA B N 1
ATOM 2710 C CA . ALA B 1 145 ? -1.467 1.987 -7.062 1 96.56 145 ALA B CA 1
ATOM 2711 C C . ALA B 1 145 ? -2.004 0.596 -6.742 1 96.56 145 ALA B C 1
ATOM 2713 O O . ALA B 1 145 ? -2.045 0.192 -5.578 1 96.56 145 ALA B O 1
ATOM 2714 N N . PHE B 1 146 ? -2.426 -0.067 -7.801 1 97 146 PHE B N 1
ATOM 2715 C CA . PHE B 1 146 ? -3.131 -1.34 -7.699 1 97 146 PHE B CA 1
ATOM 2716 C C . PHE B 1 146 ? -2.432 -2.412 -8.531 1 97 146 PHE B C 1
ATOM 2718 O O . PHE B 1 146 ? -1.338 -2.859 -8.172 1 97 146 PHE B O 1
ATOM 2725 N N . THR B 1 147 ? -2.928 -2.795 -9.688 1 98 147 THR B N 1
ATOM 2726 C CA . THR B 1 147 ? -2.35 -3.904 -10.438 1 98 147 THR B CA 1
ATOM 2727 C C . THR B 1 147 ? -1.047 -3.48 -11.109 1 98 147 THR B C 1
ATOM 2729 O O . THR B 1 147 ? -0.119 -4.281 -11.234 1 98 147 THR B O 1
ATOM 2732 N N . GLU B 1 148 ? -0.909 -2.266 -11.57 1 97.31 148 GLU B N 1
ATOM 2733 C CA . GLU B 1 148 ? 0.327 -1.804 -12.195 1 97.31 148 GLU B CA 1
ATOM 2734 C C . GLU B 1 148 ? 1.483 -1.807 -11.203 1 97.31 148 GLU B C 1
ATOM 2736 O O . GLU B 1 148 ? 2.607 -2.18 -11.547 1 97.31 148 GLU B O 1
ATOM 2741 N N . TYR B 1 149 ? 1.183 -1.362 -10.023 1 97.75 149 TYR B N 1
ATOM 2742 C CA . TYR B 1 149 ? 2.188 -1.397 -8.969 1 97.75 149 TYR B CA 1
ATOM 2743 C C . TYR B 1 149 ? 2.684 -2.818 -8.734 1 97.75 149 TYR B C 1
ATOM 2745 O O . TYR B 1 149 ? 3.893 -3.062 -8.695 1 97.75 149 TYR B O 1
ATOM 2753 N N . VAL B 1 150 ? 1.771 -3.764 -8.641 1 98.56 150 VAL B N 1
ATOM 2754 C CA . VAL B 1 150 ? 2.1 -5.156 -8.352 1 98.56 150 VAL B CA 1
ATOM 2755 C C . VAL B 1 150 ? 2.908 -5.746 -9.5 1 98.56 150 VAL B C 1
ATOM 2757 O O . VAL B 1 150 ? 3.92 -6.414 -9.273 1 98.56 150 VAL B O 1
ATOM 2760 N N . LYS B 1 151 ? 2.486 -5.48 -10.703 1 98.38 151 LYS B N 1
ATOM 2761 C CA . LYS B 1 151 ? 3.234 -5.93 -11.875 1 98.38 151 LYS B CA 1
ATOM 2762 C C . LYS B 1 151 ? 4.668 -5.414 -11.844 1 98.38 151 LYS B C 1
ATOM 2764 O O . LYS B 1 151 ? 5.613 -6.18 -12.047 1 98.38 151 LYS B O 1
ATOM 2769 N N . ASN B 1 152 ? 4.832 -4.145 -11.562 1 96.69 152 ASN B N 1
ATOM 2770 C CA . ASN B 1 152 ? 6.152 -3.52 -11.531 1 96.69 152 ASN B CA 1
ATOM 2771 C C . ASN B 1 152 ? 7.055 -4.156 -10.484 1 96.69 152 ASN B C 1
ATOM 2773 O O . ASN B 1 152 ? 8.25 -4.355 -10.719 1 96.69 152 ASN B O 1
ATOM 2777 N N . ILE B 1 153 ? 6.508 -4.473 -9.328 1 97.56 153 ILE B N 1
ATOM 2778 C CA . ILE B 1 153 ? 7.281 -5.078 -8.25 1 97.56 153 ILE B CA 1
ATOM 2779 C C . ILE B 1 153 ? 7.797 -6.445 -8.688 1 97.56 153 ILE B C 1
ATOM 2781 O O . ILE B 1 153 ? 8.984 -6.75 -8.523 1 97.56 153 ILE B O 1
ATOM 2785 N N . TRP B 1 154 ? 6.914 -7.277 -9.25 1 98.69 154 TRP B N 1
ATOM 2786 C CA . TRP B 1 154 ? 7.336 -8.609 -9.664 1 98.69 154 TRP B CA 1
ATOM 2787 C C . TRP B 1 154 ? 8.414 -8.531 -10.742 1 98.69 154 TRP B C 1
ATOM 2789 O O . TRP B 1 154 ? 9.391 -9.289 -10.703 1 98.69 154 TRP B O 1
ATOM 2799 N N . GLU B 1 155 ? 8.242 -7.613 -11.688 1 97.94 155 GLU B N 1
ATOM 2800 C CA . GLU B 1 155 ? 9.234 -7.449 -12.742 1 97.94 155 GLU B CA 1
ATOM 2801 C C . GLU B 1 155 ? 10.547 -6.91 -12.188 1 97.94 155 GLU B C 1
ATOM 2803 O O . GLU B 1 155 ? 11.625 -7.309 -12.625 1 97.94 155 GLU B O 1
ATOM 2808 N N . PHE B 1 156 ? 10.438 -6.035 -11.25 1 96.31 156 PHE B N 1
ATOM 2809 C CA . PHE B 1 156 ? 11.617 -5.52 -10.562 1 96.31 156 PHE B CA 1
ATOM 2810 C C . PHE B 1 156 ? 12.406 -6.652 -9.914 1 96.31 156 PHE B C 1
ATOM 2812 O O . PHE B 1 156 ? 13.633 -6.68 -9.984 1 96.31 156 PHE B O 1
ATOM 2819 N N . LEU B 1 157 ? 11.727 -7.605 -9.336 1 98.38 157 LEU B N 1
ATOM 2820 C CA . LEU B 1 157 ? 12.359 -8.703 -8.609 1 98.38 157 LEU B CA 1
ATOM 2821 C C . LEU B 1 157 ? 12.852 -9.781 -9.57 1 98.38 157 LEU B C 1
ATOM 2823 O O . LEU B 1 157 ? 13.484 -10.75 -9.156 1 98.38 157 LEU B O 1
ATOM 2827 N N . GLY B 1 158 ? 12.523 -9.602 -10.898 1 98.5 158 GLY B N 1
ATOM 2828 C CA . GLY B 1 158 ? 13.102 -10.484 -11.898 1 98.5 158 GLY B CA 1
ATOM 2829 C C . GLY B 1 158 ? 12.102 -11.477 -12.469 1 98.5 158 GLY B C 1
ATOM 2830 O O . GLY B 1 158 ? 12.414 -12.188 -13.422 1 98.5 158 GLY B O 1
ATOM 2831 N N . ALA B 1 159 ? 10.891 -11.547 -11.859 1 98.88 159 ALA B N 1
ATOM 2832 C CA . ALA B 1 159 ? 9.836 -12.406 -12.391 1 98.88 159 ALA B CA 1
ATOM 2833 C C . ALA B 1 159 ? 9.289 -11.859 -13.703 1 98.88 159 ALA B C 1
ATOM 2835 O O . ALA B 1 159 ? 9.484 -10.688 -14.023 1 98.88 159 ALA B O 1
ATOM 2836 N N . LYS B 1 160 ? 8.688 -12.703 -14.492 1 98.5 160 LYS B N 1
ATOM 2837 C CA . LYS B 1 160 ? 8.016 -12.273 -15.711 1 98.5 160 LYS B CA 1
ATOM 2838 C C . LYS B 1 160 ? 6.5 -12.211 -15.516 1 98.5 160 LYS B C 1
ATOM 2840 O O . LYS B 1 160 ? 5.906 -13.109 -14.922 1 98.5 160 LYS B O 1
ATOM 2845 N N . VAL B 1 161 ? 5.996 -11.109 -15.883 1 98.19 161 VAL B N 1
ATOM 2846 C CA . VAL B 1 161 ? 4.543 -10.992 -15.945 1 98.19 161 VAL B CA 1
ATOM 2847 C C . VAL B 1 161 ? 4.09 -10.992 -17.406 1 98.19 161 VAL B C 1
ATOM 2849 O O . VAL B 1 161 ? 3.896 -9.938 -18 1 98.19 161 VAL B O 1
ATOM 2852 N N . LYS B 1 162 ? 3.857 -12.188 -17.938 1 97.06 162 LYS B N 1
ATOM 2853 C CA . LYS B 1 162 ? 3.539 -12.375 -19.344 1 97.06 162 LYS B CA 1
ATOM 2854 C C . LYS B 1 162 ? 2.031 -12.43 -19.578 1 97.06 162 LYS B C 1
ATOM 2856 O O . LYS B 1 162 ? 1.531 -11.953 -20.594 1 97.06 162 LYS B O 1
ATOM 2861 N N . SER B 1 163 ? 1.419 -13.023 -18.609 1 95.06 163 SER B N 1
ATOM 2862 C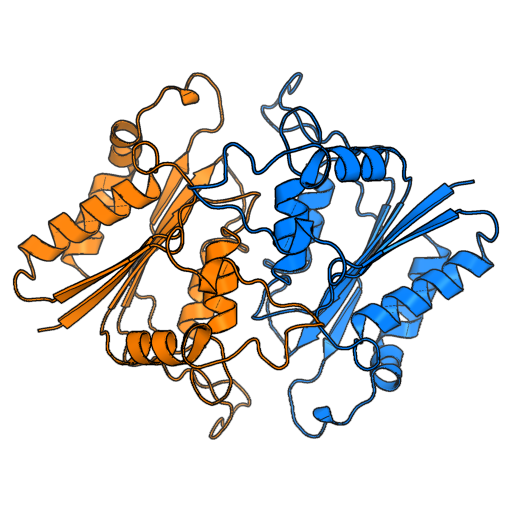 CA . SER B 1 163 ? -0.029 -13.188 -18.719 1 95.06 163 SER B CA 1
ATOM 2863 C C . SER B 1 163 ? -0.744 -11.844 -18.594 1 95.06 163 SER B C 1
ATOM 2865 O O . SER B 1 163 ? -0.311 -10.969 -17.828 1 95.06 163 SER B O 1
ATOM 2867 N N . GLU B 1 164 ? -1.806 -11.797 -19.312 1 96.62 164 GLU B N 1
ATOM 2868 C CA . GLU B 1 164 ? -2.654 -10.617 -19.172 1 96.62 164 GLU B CA 1
ATOM 2869 C C . GLU B 1 164 ? -3.184 -10.477 -17.75 1 96.62 164 GLU B C 1
ATOM 2871 O O . GLU B 1 164 ? -3.627 -11.453 -17.156 1 96.62 164 GLU B O 1
ATOM 2876 N N . ILE B 1 165 ? -3.1 -9.25 -17.281 1 98.12 165 ILE B N 1
ATOM 2877 C CA . ILE B 1 165 ? -3.719 -8.953 -16 1 98.12 165 ILE B CA 1
ATOM 2878 C C . ILE B 1 165 ? -5.238 -8.914 -16.156 1 98.12 165 ILE B C 1
ATOM 2880 O O . ILE B 1 165 ? -5.762 -8.242 -17.047 1 98.12 165 ILE B O 1
ATOM 2884 N N . ILE B 1 166 ? -5.977 -9.641 -15.344 1 97.25 166 ILE B N 1
ATOM 2885 C CA . ILE B 1 166 ? -7.434 -9.68 -15.414 1 97.25 166 ILE B CA 1
ATOM 2886 C C . ILE B 1 166 ? -8.031 -8.953 -14.219 1 97.25 166 ILE B C 1
ATOM 2888 O O . ILE B 1 166 ? -7.77 -9.312 -13.07 1 97.25 166 ILE B O 1
ATOM 2892 N N . ILE B 1 167 ? -8.781 -7.922 -14.508 1 94.88 167 ILE B N 1
ATOM 2893 C CA . ILE B 1 167 ? -9.453 -7.129 -13.484 1 94.88 167 ILE B CA 1
ATOM 2894 C C . ILE B 1 167 ? -10.961 -7.242 -13.656 1 94.88 167 ILE B C 1
ATOM 2896 O O . ILE B 1 167 ? -11.5 -6.922 -14.719 1 94.88 167 ILE B O 1
ATOM 2900 N N . ASN B 1 168 ? -11.625 -7.77 -12.625 1 92.62 168 ASN B N 1
ATOM 2901 C CA . ASN B 1 168 ? -13.086 -7.75 -12.594 1 92.62 168 ASN B CA 1
ATOM 2902 C C . ASN B 1 168 ? -13.609 -6.508 -11.891 1 92.62 168 ASN B C 1
ATOM 2904 O O . ASN B 1 168 ? -13.469 -6.371 -10.672 1 92.62 168 ASN B O 1
ATOM 2908 N N . GLU B 1 169 ? -14.164 -5.578 -12.625 1 87.56 169 GLU B N 1
ATOM 2909 C CA . GLU B 1 169 ? -14.711 -4.352 -12.055 1 87.56 169 GLU B CA 1
ATOM 2910 C C . GLU B 1 169 ? -16.125 -4.574 -11.516 1 87.56 169 GLU B C 1
ATOM 2912 O O . GLU B 1 169 ? -17 -5.07 -12.234 1 87.56 169 GLU B O 1
ATOM 2917 N N . MET B 1 170 ? -16.094 -4.371 -10.164 1 75.31 170 MET B N 1
ATOM 2918 C CA . MET B 1 170 ? -17.375 -4.582 -9.508 1 75.31 170 MET B CA 1
ATOM 2919 C C . MET B 1 170 ? -18.203 -3.301 -9.5 1 75.31 170 MET B C 1
ATOM 2921 O O . MET B 1 170 ? -17.641 -2.199 -9.523 1 75.31 170 MET B O 1
ATOM 2925 N N . MET B 1 171 ? -19.422 -3.332 -10.016 1 55.91 171 MET B N 1
ATOM 2926 C CA . MET B 1 171 ? -20.297 -2.158 -10.055 1 55.91 171 MET B CA 1
ATOM 2927 C C . MET B 1 171 ? -20.672 -1.727 -8.641 1 55.91 171 MET B C 1
ATOM 2929 O O . MET B 1 171 ? -21.031 -2.562 -7.805 1 55.91 171 MET B O 1
ATOM 2933 N N . ASP B 1 172 ? -19.922 -0.714 -7.957 1 49.22 172 ASP B N 1
ATOM 2934 C CA . ASP B 1 172 ? -20.219 -0.187 -6.633 1 49.22 172 ASP B CA 1
ATOM 2935 C C . ASP B 1 172 ? -21.688 0.266 -6.543 1 49.22 172 ASP B C 1
ATOM 2937 O O . ASP B 1 172 ? -22.078 0.883 -5.555 1 49.22 172 ASP B O 1
ATOM 2941 N N . ILE B 1 173 ? -22.516 0.359 -7.48 1 47.47 173 ILE B N 1
ATOM 2942 C CA . ILE B 1 173 ? -23.812 0.971 -7.273 1 47.47 173 ILE B CA 1
ATOM 2943 C C . ILE B 1 173 ? -24.797 -0.08 -6.773 1 47.47 173 ILE B C 1
ATOM 2945 O O . ILE B 1 173 ? -24.812 -1.217 -7.25 1 47.47 173 ILE B O 1
ATOM 2949 N N . PRO B 1 174 ? -25.672 0.201 -5.684 1 46.91 174 PRO B N 1
ATOM 2950 C CA . PRO B 1 174 ? -26.875 -0.606 -5.477 1 46.91 174 PRO B CA 1
ATOM 2951 C C . PRO B 1 174 ? -27.578 -0.973 -6.781 1 46.91 174 PRO B C 1
ATOM 2953 O O . PRO B 1 174 ? -27.453 -0.255 -7.777 1 46.91 174 PRO B O 1
ATOM 2956 N N . PRO B 1 175 ? -28.5 -2.186 -6.629 1 44.38 175 PRO B N 1
ATOM 2957 C CA . PRO B 1 175 ? -28.609 -3.42 -5.848 1 44.38 175 PRO B CA 1
ATOM 2958 C C . PRO B 1 175 ? -27.422 -4.348 -6.039 1 44.38 175 PRO B C 1
ATOM 2960 O O . PRO B 1 175 ? -27.531 -5.562 -5.855 1 44.38 175 PRO B O 1
ATOM 2963 N N . TYR B 1 176 ? -26.484 -4.07 -6.488 1 46.47 176 TYR B N 1
ATOM 2964 C CA . TYR B 1 176 ? -25.391 -4.941 -6.883 1 46.47 176 TYR B CA 1
ATOM 2965 C C . TYR B 1 176 ? -24.781 -5.645 -5.672 1 46.47 176 TYR B C 1
ATOM 2967 O O . TYR B 1 176 ? -24.297 -6.77 -5.781 1 46.47 176 TYR B O 1
ATOM 2975 N N . ALA B 1 177 ? -24.875 -4.945 -4.492 1 48.72 177 ALA B N 1
ATOM 2976 C CA . ALA B 1 177 ? -24.469 -5.625 -3.266 1 48.72 177 ALA B CA 1
ATOM 2977 C C . ALA B 1 177 ? -25.062 -7.031 -3.197 1 48.72 177 ALA B C 1
ATOM 2979 O O . ALA B 1 177 ? -24.625 -7.855 -2.387 1 48.72 177 ALA B O 1
ATOM 2980 N N . GLU B 1 178 ? -25.953 -7.141 -4.137 1 51.81 178 GLU B N 1
ATOM 2981 C CA . GLU B 1 178 ? -26.656 -8.406 -3.957 1 51.81 178 GLU B CA 1
ATOM 2982 C C . GLU B 1 178 ? -26.125 -9.469 -4.918 1 51.81 178 GLU B C 1
ATOM 2984 O O . GLU B 1 178 ? -26.594 -10.609 -4.906 1 51.81 178 GLU B O 1
ATOM 2989 N N . GLN B 1 179 ? -25.078 -9.031 -5.723 1 56.91 179 GLN B N 1
ATOM 2990 C CA . GLN B 1 179 ? -24.688 -10.078 -6.66 1 56.91 179 GLN B CA 1
ATOM 2991 C C . GLN B 1 179 ? -23.672 -11.023 -6.035 1 56.91 179 GLN B C 1
ATOM 2993 O O . GLN B 1 179 ? -22.812 -10.594 -5.258 1 56.91 179 GLN B O 1
ATOM 2998 N N . SER B 1 180 ? -23.953 -12.289 -6.301 1 61.34 180 SER B N 1
ATOM 2999 C CA . SER B 1 180 ? -23.031 -13.328 -5.848 1 61.34 180 SER B CA 1
ATOM 3000 C C . SER B 1 180 ? -21.734 -13.32 -6.664 1 61.34 180 SER B C 1
ATOM 3002 O O . SER B 1 180 ? -21.734 -12.883 -7.816 1 61.34 180 SER B O 1
ATOM 3004 N N . PRO B 1 181 ? -20.625 -13.672 -6.09 1 62.88 181 PRO B N 1
ATOM 3005 C CA . PRO B 1 181 ? -19.359 -13.789 -6.805 1 62.88 181 PRO B CA 1
ATOM 3006 C C . PRO B 1 181 ? -19.484 -14.547 -8.125 1 62.88 181 PRO B C 1
ATOM 3008 O O . PRO B 1 181 ? -18.859 -14.172 -9.117 1 62.88 181 PRO B O 1
ATOM 3011 N N . ILE B 1 182 ? -20.297 -15.547 -8.188 1 63.94 182 ILE B N 1
ATOM 3012 C CA . ILE B 1 182 ? -20.406 -16.375 -9.383 1 63.94 182 ILE B CA 1
ATOM 3013 C C . ILE B 1 182 ? -20.953 -15.547 -10.539 1 63.94 182 ILE B C 1
ATOM 3015 O O . ILE B 1 182 ? -20.453 -15.641 -11.664 1 63.94 182 ILE B O 1
ATOM 3019 N N . GLU B 1 183 ? -21.891 -14.734 -10.297 1 71.62 183 GLU B N 1
ATOM 3020 C CA . GLU B 1 183 ? -22.469 -13.914 -11.352 1 71.62 183 GLU B CA 1
ATOM 3021 C C . GLU B 1 183 ? -21.453 -12.875 -11.852 1 71.62 183 GLU B C 1
ATOM 3023 O O . GLU B 1 183 ? -21.391 -12.602 -13.047 1 71.62 183 GLU B O 1
ATOM 3028 N N . ASN B 1 184 ? -20.641 -12.461 -10.953 1 78.12 184 ASN B N 1
ATOM 3029 C CA . ASN B 1 184 ? -19.656 -11.461 -11.297 1 78.12 184 ASN B CA 1
ATOM 3030 C C . ASN B 1 184 ? -18.516 -12.062 -12.125 1 78.12 184 ASN B C 1
ATOM 3032 O O . ASN B 1 184 ? -17.891 -11.367 -12.938 1 78.12 184 ASN B O 1
ATOM 3036 N N . LEU B 1 185 ? -18.328 -13.336 -11.953 1 87.25 185 LEU B N 1
ATOM 3037 C CA . LEU B 1 185 ? -17.234 -14.039 -12.602 1 87.25 185 LEU B CA 1
ATOM 3038 C C . LEU B 1 185 ? -17.5 -14.242 -14.086 1 87.25 185 LEU B C 1
ATOM 3040 O O . LEU B 1 185 ? -16.578 -14.422 -14.883 1 87.25 185 LEU B O 1
ATOM 3044 N N . GLU B 1 186 ? -18.766 -14.266 -14.438 1 87.62 186 GLU B N 1
ATOM 3045 C CA . GLU B 1 186 ? -19.141 -14.523 -15.82 1 87.62 186 GLU B CA 1
ATOM 3046 C C . GLU B 1 186 ? -18.531 -13.492 -16.766 1 87.62 186 GLU B C 1
ATOM 3048 O O . GLU B 1 186 ? -18.141 -13.828 -17.891 1 87.62 186 GLU B O 1
ATOM 3053 N N . LYS B 1 187 ? -18.391 -12.297 -16.25 1 87.75 187 LYS B N 1
ATOM 3054 C CA . LYS B 1 187 ? -17.875 -11.188 -17.047 1 87.75 187 LYS B CA 1
ATOM 3055 C C . LYS B 1 187 ? -16.438 -11.461 -17.484 1 87.75 187 LYS B C 1
ATOM 3057 O O . LYS B 1 187 ? -16 -10.992 -18.547 1 87.75 187 LYS B O 1
ATOM 3062 N N . VAL B 1 188 ? -15.672 -12.234 -16.656 1 94.38 188 VAL B N 1
ATOM 3063 C CA . VAL B 1 188 ? -14.25 -12.406 -16.938 1 94.38 188 VAL B CA 1
ATOM 3064 C C . VAL B 1 188 ? -13.938 -13.891 -17.125 1 94.38 188 VAL B C 1
ATOM 3066 O O . VAL B 1 188 ? -12.766 -14.281 -17.219 1 94.38 188 VAL B O 1
ATOM 3069 N N . LYS B 1 189 ? -14.914 -14.734 -17.203 1 96 189 LYS B N 1
ATOM 3070 C CA . LYS B 1 189 ? -14.742 -16.188 -17.281 1 96 189 LYS B CA 1
ATOM 3071 C C . LYS B 1 189 ? -13.914 -16.578 -18.5 1 96 189 LYS B C 1
ATOM 3073 O O . LYS B 1 189 ? -12.953 -17.344 -18.375 1 96 189 LYS B O 1
ATOM 3078 N N . GLU B 1 190 ? -14.234 -16.125 -19.609 1 96.44 190 GLU B N 1
ATOM 3079 C CA . GLU B 1 190 ? -13.531 -16.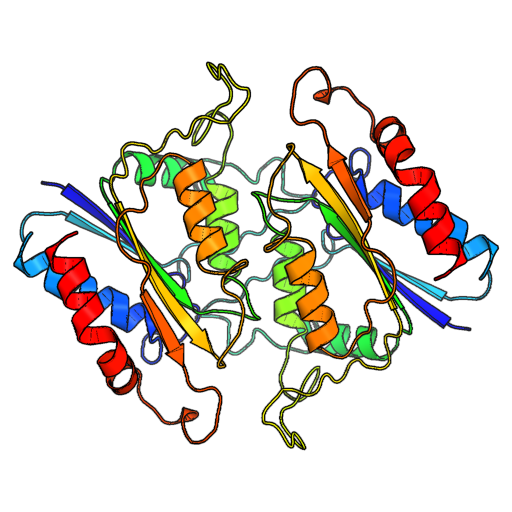5 -20.844 1 96.44 190 GLU B CA 1
ATOM 3080 C C . GLU B 1 190 ? -12.062 -16.078 -20.781 1 96.44 190 GLU B C 1
ATOM 3082 O O . GLU B 1 190 ? -11.188 -16.812 -21.219 1 96.44 190 GLU B O 1
ATOM 3087 N N . GLN B 1 191 ? -11.828 -14.883 -20.281 1 97.06 191 GLN B N 1
ATOM 3088 C CA . GLN B 1 191 ? -10.461 -14.406 -20.125 1 97.06 191 GLN B CA 1
ATOM 3089 C C . GLN B 1 191 ? -9.656 -15.312 -19.203 1 97.06 191 GLN B C 1
ATOM 3091 O O . GLN B 1 191 ? -8.5 -15.641 -19.484 1 97.06 191 GLN B O 1
ATOM 3096 N N . ILE B 1 192 ? -10.289 -15.703 -18.125 1 98.06 192 ILE B N 1
ATOM 3097 C CA . ILE B 1 192 ? -9.633 -16.547 -17.141 1 98.06 192 ILE B CA 1
ATOM 3098 C C . ILE B 1 192 ? -9.289 -17.906 -17.766 1 98.06 192 ILE B C 1
ATOM 3100 O O . ILE B 1 192 ? -8.164 -18.391 -17.625 1 98.06 192 ILE B O 1
ATOM 3104 N N . LEU B 1 193 ? -10.242 -18.484 -18.438 1 97.81 193 LEU B N 1
ATOM 3105 C CA . LEU B 1 193 ? -10.039 -19.797 -19.047 1 97.81 193 LEU B CA 1
ATOM 3106 C C . LEU B 1 193 ? -8.945 -19.734 -20.109 1 97.81 193 LEU B C 1
ATOM 3108 O O . LEU B 1 193 ? -8.094 -20.625 -20.188 1 97.81 193 LEU B O 1
ATOM 3112 N N . LYS B 1 194 ? -8.977 -18.734 -20.891 1 97.94 194 LYS B N 1
ATOM 3113 C CA . LYS B 1 194 ? -7.953 -18.547 -21.922 1 97.94 194 LYS B CA 1
ATOM 3114 C C . LYS B 1 194 ? -6.574 -18.375 -21.281 1 97.94 194 LYS B C 1
ATOM 3116 O O . LYS B 1 194 ? -5.602 -19 -21.734 1 97.94 194 LYS B O 1
ATOM 3121 N N . ALA B 1 195 ? -6.48 -17.531 -20.266 1 98.31 195 ALA B N 1
ATOM 3122 C CA . ALA B 1 195 ? -5.219 -17.312 -19.562 1 98.31 195 ALA B CA 1
ATOM 3123 C C . ALA B 1 195 ? -4.684 -18.594 -18.969 1 98.31 195 ALA B C 1
ATOM 3125 O O . ALA B 1 195 ? -3.482 -18.875 -19.031 1 98.31 195 ALA B O 1
ATOM 3126 N N . ALA B 1 196 ? -5.535 -19.328 -18.375 1 98.44 196 ALA B N 1
ATOM 3127 C CA . ALA B 1 196 ? -5.137 -20.594 -17.75 1 98.44 196 ALA B CA 1
ATOM 3128 C C . ALA B 1 196 ? -4.562 -21.562 -18.781 1 98.44 196 ALA B C 1
ATOM 3130 O O . ALA B 1 196 ? -3.566 -22.234 -18.516 1 98.44 196 ALA B O 1
ATOM 3131 N N . LYS B 1 197 ? -5.176 -21.625 -19.938 1 96.94 197 LYS B N 1
ATOM 3132 C CA . LYS B 1 197 ? -4.746 -22.531 -21 1 96.94 197 LYS B CA 1
ATOM 3133 C C . LYS B 1 197 ? -3.365 -22.141 -21.531 1 96.94 197 LYS B C 1
ATOM 3135 O O . LYS B 1 197 ? -2.582 -23.016 -21.906 1 96.94 197 LYS B O 1
ATOM 3140 N N . ASN B 1 198 ? -3.062 -20.891 -21.5 1 96.56 198 ASN B N 1
ATOM 3141 C CA . ASN B 1 198 ? -1.812 -20.391 -22.062 1 96.56 198 ASN B CA 1
ATOM 3142 C C . ASN B 1 198 ? -0.743 -20.219 -20.984 1 96.56 198 ASN B C 1
ATOM 3144 O O . ASN B 1 198 ? 0.368 -19.766 -21.281 1 96.56 198 ASN B O 1
ATOM 3148 N N . PHE B 1 199 ? -1.062 -20.547 -19.797 1 97.38 199 PHE B N 1
ATOM 3149 C CA . PHE B 1 199 ? -0.218 -20.219 -18.641 1 97.38 199 PHE B CA 1
ATOM 3150 C C . PHE B 1 199 ? 0.885 -21.25 -18.469 1 97.38 199 PHE B C 1
ATOM 3152 O O . PHE B 1 199 ? 2.035 -20.906 -18.203 1 97.38 199 PHE B O 1
#

Sequence (398 aa):
MKKVLVINSSVSQLNNSDSLAMSNMFIEEYKKMNPNDEIINLDLNETKMSQKTLTRNNIAEYFNQEDSFDFIEQLKSVDKIVLNFSMVNWGIPAILKNYIDHITIANLTFTYKGSTDGNAIGLLSNIQDVQILATKGGTGTPNSAFTEYVKNIWEFLGAKVKSEIIINEMMDIPPYAEQSPIENLEKVKEQILKAAKNFMKKVLVINSSVSQLNNSDSLAMSNMFIEEYKKMNPNDEIINLDLNETKMSQKTLTRNNIAEYFNQEDSFDFIEQLKSVDKIVLNFSMVNWGIPAILKNYIDHITIANLTFTYKGSTDGNAIGLLSNIQDVQILATKGGTGTPNSAFTEYVKNIWEFLGAKVKSEIIINEMMDIPPYAEQSPIENLEKVKEQILKAAKNF